Protein AF-0000000072549942 (afdb_homodimer)

Structure (mmCIF, N/CA/C/O backbone):
data_AF-0000000072549942-model_v1
#
loop_
_entity.id
_entity.type
_entity.pdbx_description
1 polymer 'DNA-binding protein'
#
loop_
_atom_site.group_PDB
_atom_site.id
_atom_site.type_symbol
_atom_site.label_atom_id
_atom_site.label_alt_id
_atom_site.label_comp_id
_atom_site.label_asym_id
_atom_site.label_entity_id
_atom_site.label_seq_id
_atom_site.pdbx_PDB_ins_code
_atom_site.Cartn_x
_atom_site.Cartn_y
_atom_site.Cartn_z
_atom_site.occupancy
_atom_site.B_iso_or_equiv
_atom_site.auth_seq_id
_atom_site.auth_comp_id
_atom_site.auth_asym_id
_atom_site.auth_atom_id
_atom_site.pdbx_PDB_model_num
ATOM 1 N N . MET A 1 1 ? 21.328 21.391 1.65 1 87.5 1 MET A N 1
ATOM 2 C CA . MET A 1 1 ? 20.562 20.625 2.639 1 87.5 1 MET A CA 1
ATOM 3 C C . MET A 1 1 ? 19.141 20.406 2.162 1 87.5 1 MET A C 1
ATOM 5 O O . MET A 1 1 ? 18.531 21.281 1.547 1 87.5 1 MET A O 1
ATOM 9 N N . ASN A 1 2 ? 18.609 19.188 2.338 1 95.12 2 ASN A N 1
ATOM 10 C CA . ASN A 1 2 ? 17.25 18.906 1.895 1 95.12 2 ASN A CA 1
ATOM 11 C C . ASN A 1 2 ? 16.234 19.219 2.98 1 95.12 2 ASN A C 1
ATOM 13 O O . ASN A 1 2 ? 16.531 19.125 4.172 1 95.12 2 ASN A O 1
ATOM 17 N N . TYR A 1 3 ? 15.109 19.734 2.566 1 97.81 3 TYR A N 1
ATOM 18 C CA . TYR A 1 3 ? 13.938 19.984 3.404 1 97.81 3 TYR A CA 1
ATOM 19 C C . TYR A 1 3 ? 12.719 19.25 2.879 1 97.81 3 TYR A C 1
ATOM 21 O O . TYR A 1 3 ? 12.727 18.734 1.76 1 97.81 3 TYR A O 1
ATOM 29 N N . ILE A 1 4 ? 11.742 19.141 3.699 1 98.56 4 ILE A N 1
ATOM 30 C CA . ILE A 1 4 ? 10.438 18.609 3.322 1 98.56 4 ILE A CA 1
ATOM 31 C C . ILE A 1 4 ? 9.391 19.719 3.367 1 98.56 4 ILE A C 1
ATOM 33 O O . ILE A 1 4 ? 9.078 20.234 4.441 1 98.56 4 ILE A O 1
ATOM 37 N N . ALA A 1 5 ? 8.938 20.094 2.234 1 98.69 5 ALA A N 1
ATOM 38 C CA . ALA A 1 5 ? 7.863 21.078 2.156 1 98.69 5 ALA A CA 1
ATOM 39 C C . ALA A 1 5 ? 6.496 20.406 2.156 1 98.69 5 ALA A C 1
ATOM 41 O O . ALA A 1 5 ? 6.305 19.375 1.509 1 98.69 5 ALA A O 1
ATOM 42 N N . ILE A 1 6 ? 5.582 20.953 2.906 1 98.75 6 ILE A N 1
ATOM 43 C CA . ILE A 1 6 ? 4.199 20.484 2.943 1 98.75 6 ILE A CA 1
ATOM 44 C C . ILE A 1 6 ? 3.271 21.609 2.475 1 98.75 6 ILE A C 1
ATOM 46 O O . ILE A 1 6 ? 3.338 22.734 2.98 1 98.75 6 ILE A O 1
ATOM 50 N N . ILE A 1 7 ? 2.475 21.312 1.514 1 98.38 7 ILE A N 1
ATOM 51 C CA . ILE A 1 7 ? 1.389 22.203 1.12 1 98.38 7 ILE A CA 1
ATOM 52 C C . ILE A 1 7 ? 0.046 21.516 1.356 1 98.38 7 ILE A C 1
ATOM 54 O O . ILE A 1 7 ? -0.161 20.375 0.924 1 98.38 7 ILE A O 1
ATOM 58 N N . GLY A 1 8 ? -0.799 22.172 2.123 1 97.81 8 GLY A N 1
ATOM 59 C CA . GLY A 1 8 ? -2.156 21.703 2.344 1 97.81 8 GLY A CA 1
ATOM 60 C C . GLY A 1 8 ? -3.209 22.594 1.727 1 97.81 8 GLY A C 1
ATOM 61 O O . GLY A 1 8 ? -3.018 23.812 1.631 1 97.81 8 GLY A O 1
ATOM 62 N N . ASP A 1 9 ? -4.254 21.953 1.326 1 94.94 9 ASP A N 1
ATOM 63 C CA . ASP A 1 9 ? -5.355 22.672 0.691 1 94.94 9 ASP A CA 1
ATOM 64 C C . ASP A 1 9 ? -6.703 22.062 1.078 1 94.94 9 ASP A C 1
ATOM 66 O O . ASP A 1 9 ? -6.93 20.875 0.885 1 94.94 9 ASP A O 1
ATOM 70 N N . ILE A 1 10 ? -7.637 22.906 1.606 1 93.56 10 ILE A N 1
ATOM 71 C CA . ILE A 1 10 ? -8.984 22.469 1.944 1 93.56 10 ILE A CA 1
ATOM 72 C C . ILE A 1 10 ? -9.812 22.297 0.67 1 93.56 10 ILE A C 1
ATOM 74 O O . ILE A 1 10 ? -9.891 23.219 -0.148 1 93.56 10 ILE A O 1
ATOM 78 N N . VAL A 1 11 ? -10.375 21.109 0.524 1 89.19 11 VAL A N 1
ATOM 79 C CA . VAL A 1 11 ? -11.156 20.781 -0.669 1 89.19 11 VAL A CA 1
ATOM 80 C C . VAL A 1 11 ? -12.508 21.484 -0.609 1 89.19 11 VAL A C 1
ATOM 82 O O . VAL A 1 11 ? -13.164 21.5 0.436 1 89.19 11 VAL A O 1
ATOM 85 N N . ASN A 1 12 ? -12.992 22.031 -1.709 1 75.62 12 ASN A N 1
ATOM 86 C CA . ASN A 1 12 ? -14.297 22.656 -1.907 1 75.62 12 ASN A CA 1
ATOM 87 C C . ASN A 1 12 ? -14.602 23.672 -0.802 1 75.62 12 ASN A C 1
ATOM 89 O O . ASN A 1 12 ? -15.727 23.719 -0.294 1 75.62 12 ASN A O 1
ATOM 93 N N . SER A 1 13 ? -13.695 24.359 -0.311 1 66.56 13 SER A N 1
ATOM 94 C CA . SER A 1 13 ? -13.836 25.312 0.785 1 66.56 13 SER A CA 1
ATOM 95 C C . SER A 1 13 ? -14.883 26.375 0.46 1 66.56 13 SER A C 1
ATOM 97 O O . SER A 1 13 ? -15.523 26.922 1.362 1 66.56 13 SER A O 1
ATOM 99 N N . LYS A 1 14 ? -15.055 26.656 -0.716 1 63.75 14 LYS A N 1
ATOM 100 C CA . LYS A 1 14 ? -15.977 27.719 -1.114 1 63.75 14 LYS A CA 1
ATOM 101 C C . LYS A 1 14 ? -17.422 27.312 -0.845 1 63.75 14 LYS A C 1
ATOM 103 O O . LYS A 1 14 ? -18.297 28.172 -0.707 1 63.75 14 LYS A O 1
ATOM 108 N N . GLN A 1 15 ? -17.594 26.141 -0.756 1 63.59 15 GLN A N 1
ATOM 109 C CA . GLN A 1 15 ? -18.969 25.656 -0.605 1 63.59 15 GLN A CA 1
ATOM 110 C C . GLN A 1 15 ? -19.328 25.484 0.866 1 63.59 15 GLN A C 1
ATOM 112 O O . GLN A 1 15 ? -20.484 25.203 1.195 1 63.59 15 GLN A O 1
ATOM 117 N N . THR A 1 16 ? -18.391 25.891 1.586 1 62.94 16 THR A N 1
ATOM 118 C CA . THR A 1 16 ? -18.656 25.672 3.002 1 62.94 16 THR A CA 1
ATOM 119 C C . THR A 1 16 ? -19.297 26.906 3.631 1 62.94 16 THR A C 1
ATOM 121 O O . THR A 1 16 ? -18.812 28.016 3.443 1 62.94 16 THR A O 1
ATOM 124 N N . SER A 1 17 ? -20.547 26.844 4.078 1 61.62 17 SER A N 1
ATOM 125 C CA . SER A 1 17 ? -21.344 27.906 4.68 1 61.62 17 SER A CA 1
ATOM 126 C C . SER A 1 17 ? -20.609 28.547 5.855 1 61.62 17 SER A C 1
ATOM 128 O O . SER A 1 17 ? -20.844 29.719 6.18 1 61.62 17 SER A O 1
ATOM 130 N N . ASN A 1 18 ? -19.656 27.906 6.355 1 74.25 18 ASN A N 1
ATOM 131 C CA . ASN A 1 18 ? -18.984 28.375 7.566 1 74.25 18 ASN A CA 1
ATOM 132 C C . ASN A 1 18 ? -17.5 28.578 7.336 1 74.25 18 ASN A C 1
ATOM 134 O O . ASN A 1 18 ? -16.688 28.25 8.203 1 74.25 18 ASN A O 1
ATOM 138 N N . ARG A 1 19 ? -17.203 29.234 6.227 1 75.62 19 ARG A N 1
ATOM 139 C CA . ARG A 1 19 ? -15.828 29.406 5.793 1 75.62 19 ARG A CA 1
ATOM 140 C C . ARG A 1 19 ? -15 30.109 6.867 1 75.62 19 ARG A C 1
ATOM 142 O O . ARG A 1 19 ? -13.883 29.688 7.176 1 75.62 19 ARG A O 1
ATOM 149 N N . SER A 1 20 ? -15.578 31.172 7.371 1 79.69 20 SER A N 1
ATOM 150 C CA . SER A 1 20 ? -14.852 31.938 8.383 1 79.69 20 SER A CA 1
ATOM 151 C C . SER A 1 20 ? -14.547 31.078 9.609 1 79.69 20 SER A C 1
ATOM 153 O O . SER A 1 20 ? -13.445 31.141 10.156 1 79.69 20 SER A O 1
ATOM 155 N N . SER A 1 21 ? -15.492 30.281 9.914 1 86.06 21 SER A N 1
ATOM 156 C CA . SER A 1 21 ? -15.312 29.422 11.078 1 86.06 21 SER A CA 1
ATOM 157 C C . SER A 1 21 ? -14.25 28.359 10.812 1 86.06 21 SER A C 1
ATOM 159 O O . SER A 1 21 ? -13.438 28.062 11.688 1 86.06 21 SER A O 1
ATOM 161 N N . ILE A 1 22 ? -14.188 27.859 9.641 1 88.25 22 ILE A N 1
ATOM 162 C CA . ILE A 1 22 ? -13.234 26.812 9.266 1 88.25 22 ILE A CA 1
ATOM 163 C C . ILE A 1 22 ? -11.82 27.406 9.234 1 88.25 22 ILE A C 1
ATOM 165 O O . ILE A 1 22 ? -10.875 26.766 9.695 1 88.25 22 ILE A O 1
ATOM 169 N N . GLN A 1 23 ? -11.695 28.578 8.734 1 88.69 23 GLN A N 1
ATOM 170 C CA . GLN A 1 23 ? -10.398 29.234 8.648 1 88.69 23 GLN A CA 1
ATOM 171 C C . GLN A 1 23 ? -9.828 29.5 10.031 1 88.69 23 GLN A C 1
ATOM 173 O O . GLN A 1 23 ? -8.633 29.312 10.266 1 88.69 23 GLN A O 1
ATOM 178 N N . GLU A 1 24 ? -10.656 29.984 10.875 1 91.19 24 GLU A N 1
ATOM 179 C CA . GLU A 1 24 ? -10.219 30.25 12.242 1 91.19 24 GLU A CA 1
ATOM 180 C C . GLU A 1 24 ? -9.789 28.969 12.945 1 91.19 24 GLU A C 1
ATOM 182 O O . GLU A 1 24 ? -8.789 28.953 13.664 1 91.19 24 GLU A O 1
ATOM 187 N N . ARG A 1 25 ? -10.578 27.953 12.742 1 92.12 25 ARG A N 1
ATOM 188 C CA . ARG A 1 25 ? -10.242 26.672 13.336 1 92.12 25 ARG A CA 1
ATOM 189 C C . ARG A 1 25 ? -8.938 26.125 12.758 1 92.12 25 ARG A C 1
ATOM 191 O O . ARG A 1 25 ? -8.133 25.531 13.484 1 92.12 25 ARG A O 1
ATOM 198 N N . LEU A 1 26 ? -8.789 26.297 11.453 1 94.5 26 LEU A N 1
ATOM 199 C CA . LEU A 1 26 ? -7.543 25.891 10.82 1 94.5 26 LEU A CA 1
ATOM 200 C C . LEU A 1 26 ? -6.352 26.625 11.438 1 94.5 26 LEU A C 1
ATOM 202 O O . LEU A 1 26 ? -5.348 26 11.781 1 94.5 26 LEU A O 1
ATOM 206 N N . LYS A 1 27 ? -6.484 27.906 11.609 1 94.94 27 LYS A N 1
ATOM 207 C CA . LYS A 1 27 ? -5.426 28.719 12.211 1 94.94 27 LYS A CA 1
ATOM 208 C C . LYS A 1 27 ? -5.074 28.203 13.609 1 94.94 27 LYS A C 1
ATOM 210 O O . LYS A 1 27 ? -3.896 28.078 13.953 1 94.94 27 LYS A O 1
ATOM 215 N N . GLN A 1 28 ? -6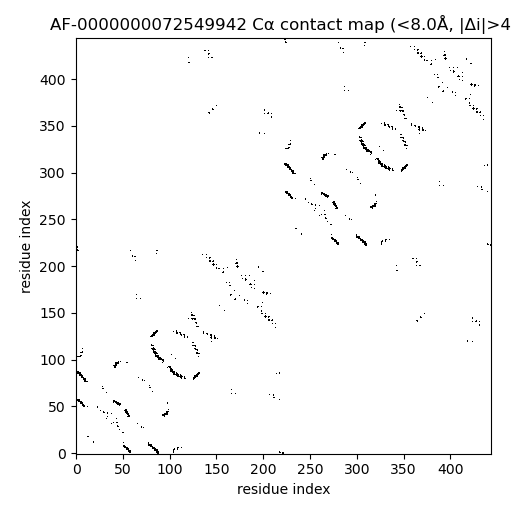.055 27.906 14.352 1 96.5 28 GLN A N 1
ATOM 216 C CA . GLN A 1 28 ? -5.848 27.406 15.711 1 96.5 28 GLN A CA 1
ATOM 217 C C . GLN A 1 28 ? -5.133 26.062 15.703 1 96.5 28 GLN A C 1
ATOM 219 O O . GLN A 1 28 ? -4.207 25.844 16.484 1 96.5 28 GLN A O 1
ATOM 224 N N . GLN A 1 29 ? -5.621 25.188 14.836 1 96.62 29 GLN A N 1
ATOM 225 C CA . GLN A 1 29 ? -5.016 23.859 14.742 1 96.62 29 GLN A CA 1
ATOM 226 C C . GLN A 1 29 ? -3.559 23.953 14.305 1 96.62 29 GLN A C 1
ATOM 228 O O . GLN A 1 29 ? -2.691 23.281 14.867 1 96.62 29 GLN A O 1
ATOM 233 N N . LEU A 1 30 ? -3.238 24.797 13.32 1 97.75 30 LEU A N 1
ATOM 234 C CA . LEU A 1 30 ? -1.876 24.953 12.82 1 97.75 30 LEU A CA 1
ATOM 235 C C . LEU A 1 30 ? -0.976 25.562 13.891 1 97.75 30 LEU A C 1
ATOM 237 O O . LEU A 1 30 ? 0.185 25.172 14.031 1 97.75 30 LEU A O 1
ATOM 241 N N . ASN A 1 31 ? -1.516 26.531 14.664 1 97.56 31 ASN A N 1
ATOM 242 C CA . ASN A 1 31 ? -0.746 27.125 15.75 1 97.56 31 ASN A CA 1
ATOM 243 C C . ASN A 1 31 ? -0.354 26.078 16.797 1 97.56 31 ASN A C 1
ATOM 245 O O . ASN A 1 31 ? 0.773 26.078 17.297 1 97.56 31 ASN A O 1
ATOM 249 N N . ARG A 1 32 ? -1.273 25.25 17.125 1 97.81 32 ARG A N 1
ATOM 250 C CA . ARG A 1 32 ? -0.993 24.172 18.078 1 97.81 32 ARG A CA 1
ATOM 251 C C . ARG A 1 32 ? 0.111 23.266 17.562 1 97.81 32 ARG A C 1
ATOM 253 O O . ARG A 1 32 ? 1.026 22.906 18.312 1 97.81 32 ARG A O 1
ATOM 260 N N . ILE A 1 33 ? 0.04 22.875 16.328 1 98.06 33 ILE A N 1
ATOM 261 C CA . ILE A 1 33 ? 1.024 22 15.703 1 98.06 33 ILE A CA 1
ATOM 262 C C . ILE A 1 33 ? 2.381 22.703 15.656 1 98.06 33 ILE A C 1
ATOM 264 O O . ILE A 1 33 ? 3.408 22.094 15.977 1 98.06 33 ILE A O 1
ATOM 268 N N . ASN A 1 34 ? 2.352 23.969 15.25 1 98.19 34 ASN A N 1
ATOM 269 C CA . ASN A 1 34 ? 3.582 24.75 15.188 1 98.19 34 ASN A CA 1
ATOM 270 C C . ASN A 1 34 ? 4.289 24.781 16.547 1 98.19 34 ASN A C 1
ATOM 272 O O . ASN A 1 34 ? 5.52 24.719 16.609 1 98.19 34 ASN A O 1
ATOM 276 N N . HIS A 1 35 ? 3.484 24.875 17.562 1 97.88 35 HIS A N 1
ATOM 277 C CA . HIS A 1 35 ? 4.051 24.891 18.906 1 97.88 35 HIS A CA 1
ATOM 278 C C . HIS A 1 35 ? 4.59 23.531 19.297 1 97.88 35 HIS A C 1
ATOM 280 O O . HIS A 1 35 ? 5.715 23.422 19.797 1 97.88 35 HIS A O 1
ATOM 286 N N . SER A 1 36 ? 3.865 22.469 19.078 1 97.69 36 SER A N 1
ATOM 287 C CA . SER A 1 36 ? 4.195 21.125 19.516 1 97.69 36 SER A CA 1
ATOM 288 C C . SER A 1 36 ? 5.422 20.594 18.781 1 97.69 36 SER A C 1
ATOM 290 O O . SER A 1 36 ? 6.176 19.781 19.328 1 97.69 36 SER A O 1
ATOM 292 N N . PHE A 1 37 ? 5.652 21.062 17.516 1 97.88 37 PHE A N 1
ATOM 293 C CA . PHE A 1 37 ? 6.727 20.531 16.688 1 97.88 37 PHE A CA 1
ATOM 294 C C . PHE A 1 37 ? 7.688 21.641 16.266 1 97.88 37 PHE A C 1
ATOM 296 O O . PHE A 1 37 ? 8.25 21.594 15.172 1 97.88 37 PHE A O 1
ATOM 303 N N . ALA A 1 38 ? 7.844 22.641 17.047 1 97.38 38 ALA A N 1
ATOM 304 C CA . ALA A 1 38 ? 8.617 23.828 16.734 1 97.38 38 ALA A CA 1
ATOM 305 C C . ALA A 1 38 ? 10.031 23.469 16.281 1 97.38 38 ALA A C 1
ATOM 307 O O . ALA A 1 38 ? 10.562 24.062 15.352 1 97.38 38 ALA A O 1
ATOM 308 N N . GLN A 1 39 ? 10.648 22.469 16.859 1 97.12 39 GLN A N 1
ATOM 309 C CA . GLN A 1 39 ? 12.039 22.125 16.578 1 97.12 39 GLN A CA 1
ATOM 310 C C . GLN A 1 39 ? 12.156 21.391 15.25 1 97.12 39 GLN A C 1
ATOM 312 O O . GLN A 1 39 ? 13.25 21.312 14.672 1 97.12 39 GLN A O 1
ATOM 317 N N . ASP A 1 40 ? 11.047 20.875 14.773 1 97.56 40 ASP A N 1
ATOM 318 C CA . ASP A 1 40 ? 11.055 20.062 13.555 1 97.56 40 ASP A CA 1
ATOM 319 C C . ASP A 1 40 ? 10.836 20.938 12.32 1 97.56 40 ASP A C 1
ATOM 321 O O . ASP A 1 40 ? 11.07 20.484 11.195 1 97.56 40 ASP A O 1
ATOM 325 N N . PHE A 1 41 ? 10.414 22.172 12.492 1 97.94 41 PHE A N 1
ATOM 326 C CA . PHE A 1 41 ? 10.125 23.078 11.383 1 97.94 41 PHE A CA 1
ATOM 327 C C . PHE A 1 41 ? 11.297 24.016 11.125 1 97.94 41 PHE A C 1
ATOM 329 O O . PHE A 1 41 ? 11.906 24.516 12.07 1 97.94 41 PHE A O 1
ATOM 336 N N . ALA A 1 42 ? 11.703 24.125 9.859 1 97.81 42 ALA A N 1
ATOM 337 C CA . ALA A 1 42 ? 12.547 25.25 9.453 1 97.81 42 ALA A CA 1
ATOM 338 C C . ALA A 1 42 ? 11.734 26.531 9.344 1 97.81 42 ALA A C 1
ATOM 340 O O . ALA A 1 42 ? 12.234 27.625 9.648 1 97.81 42 ALA A O 1
ATOM 341 N N . SER A 1 43 ? 10.539 26.391 8.914 1 97.88 43 SER A N 1
ATOM 342 C CA . SER A 1 43 ? 9.508 27.422 8.867 1 97.88 43 SER A CA 1
ATOM 343 C C . SER A 1 43 ? 8.125 26.828 9.156 1 97.88 43 SER A C 1
ATOM 345 O O . SER A 1 43 ? 7.707 25.875 8.5 1 97.88 43 SER A O 1
ATOM 347 N N . PRO A 1 44 ? 7.391 27.359 10.133 1 97.69 44 PRO A N 1
ATOM 348 C CA . PRO A 1 44 ? 6.164 26.719 10.609 1 97.69 44 PRO A CA 1
ATOM 349 C C . PRO A 1 44 ? 5.023 26.812 9.594 1 97.69 44 PRO A C 1
ATOM 351 O O . PRO A 1 44 ? 5.121 27.547 8.609 1 97.69 44 PRO A O 1
ATOM 354 N N . PHE A 1 45 ? 3.943 26.031 9.844 1 98.31 45 PHE A N 1
ATOM 355 C CA . PHE A 1 45 ? 2.744 26.109 9.023 1 98.31 45 PHE A CA 1
ATOM 356 C C . PHE A 1 45 ? 2.229 27.547 8.969 1 98.31 45 PHE A C 1
ATOM 358 O O . PHE A 1 45 ? 2.08 28.203 10 1 98.31 45 PHE A O 1
ATOM 365 N N . THR A 1 46 ? 1.984 28.016 7.82 1 97.12 46 THR A N 1
ATOM 366 C CA . THR A 1 46 ? 1.484 29.359 7.539 1 97.12 46 THR A CA 1
ATOM 367 C C . THR A 1 46 ? 0.361 29.312 6.508 1 97.12 46 THR A C 1
ATOM 369 O O . THR A 1 46 ? 0.491 28.656 5.469 1 97.12 46 THR A O 1
ATOM 372 N N . ILE A 1 47 ? -0.752 29.953 6.801 1 95.31 47 ILE A N 1
ATOM 373 C CA . ILE A 1 47 ? -1.837 30.078 5.832 1 95.31 47 ILE A CA 1
ATOM 374 C C . ILE A 1 47 ? -1.437 31.047 4.723 1 95.31 47 ILE A C 1
ATOM 376 O O . ILE A 1 47 ? -0.98 32.156 5 1 95.31 47 ILE A O 1
ATOM 380 N N . THR A 1 48 ? -1.456 30.594 3.514 1 92.06 48 THR A N 1
ATOM 381 C CA . THR A 1 48 ? -1.025 31.406 2.383 1 92.06 48 THR A CA 1
ATOM 382 C C . THR A 1 48 ? -2.229 32 1.661 1 92.06 48 THR A C 1
ATOM 384 O O . THR A 1 48 ? -2.199 33.156 1.262 1 92.06 48 THR A O 1
ATOM 387 N N . LYS A 1 49 ? -3.207 31.156 1.313 1 83.94 49 LYS A N 1
ATOM 388 C CA . LYS A 1 49 ? -4.488 31.516 0.715 1 83.94 49 LYS A CA 1
ATOM 389 C C . LYS A 1 49 ? -5.652 30.922 1.512 1 83.94 49 LYS A C 1
ATOM 391 O O . LYS A 1 49 ? -5.516 29.875 2.131 1 83.94 49 LYS A O 1
ATOM 396 N N . GLY A 1 50 ? -6.457 31.656 2.039 1 81.12 50 GLY A N 1
ATOM 397 C CA . GLY A 1 50 ? -7.574 31.344 2.912 1 81.12 50 GLY A CA 1
ATOM 398 C C . GLY A 1 50 ? -7.781 29.844 3.09 1 81.12 50 GLY A C 1
ATOM 399 O O . GLY A 1 50 ? -8.016 29.375 4.207 1 81.12 50 GLY A O 1
ATOM 400 N N . ASP A 1 51 ? -7.59 29.031 2.051 1 87.5 51 ASP A N 1
ATOM 401 C CA . ASP A 1 51 ? -7.805 27.594 2.17 1 87.5 51 ASP A CA 1
ATOM 402 C C . ASP A 1 51 ? -6.5 26.828 1.975 1 87.5 51 ASP A C 1
ATOM 404 O O . ASP A 1 51 ? -6.48 25.594 2.059 1 87.5 51 ASP A O 1
ATOM 408 N N . GLU A 1 52 ? -5.461 27.469 1.691 1 94.94 52 GLU A N 1
ATOM 409 C CA . GLU A 1 52 ? -4.156 26.844 1.456 1 94.94 52 GLU A CA 1
ATOM 410 C C . GLU A 1 52 ? -3.158 27.234 2.541 1 94.94 52 GLU A C 1
ATOM 412 O O . GLU A 1 52 ? -3.16 28.375 3.016 1 94.94 52 GLU A O 1
ATOM 417 N N . PHE A 1 53 ? -2.344 26.359 2.961 1 97.31 53 PHE A N 1
ATOM 418 C CA . PHE A 1 53 ? -1.31 26.594 3.965 1 97.31 53 PHE A CA 1
ATOM 419 C C . PHE A 1 53 ? -0.071 25.75 3.662 1 97.31 53 PHE A C 1
ATOM 421 O O . PHE A 1 53 ? -0.122 24.828 2.844 1 97.31 53 PHE A O 1
ATOM 428 N N . GLN A 1 54 ? 1.032 26.094 4.211 1 98.38 54 GLN A N 1
ATOM 429 C CA . GLN A 1 54 ? 2.268 25.375 3.912 1 98.38 54 GLN A CA 1
ATOM 430 C C . GLN A 1 54 ? 3.248 25.469 5.078 1 98.38 54 GLN A C 1
ATOM 432 O O . GLN A 1 54 ? 3.096 26.312 5.965 1 98.38 54 GLN A O 1
ATOM 437 N N . ALA A 1 55 ? 4.211 24.625 5.137 1 98.5 55 ALA A N 1
ATOM 438 C CA . ALA A 1 55 ? 5.309 24.594 6.098 1 98.5 55 ALA A CA 1
ATOM 439 C C . ALA A 1 55 ? 6.578 24.031 5.465 1 98.5 55 ALA A C 1
ATOM 441 O O . ALA A 1 55 ? 6.52 23.375 4.422 1 98.5 55 ALA A O 1
ATOM 442 N N . LEU A 1 56 ? 7.672 24.391 5.984 1 98.5 56 LEU A N 1
ATOM 443 C CA . LEU A 1 56 ? 8.969 23.812 5.648 1 98.5 56 LEU A CA 1
ATOM 444 C C . LEU A 1 56 ? 9.547 23.047 6.836 1 98.5 56 LEU A C 1
ATOM 446 O O . LEU A 1 56 ? 9.828 23.641 7.883 1 98.5 56 LEU A O 1
ATOM 450 N N . CYS A 1 57 ? 9.727 21.781 6.629 1 98.31 57 CYS A N 1
ATOM 451 C CA . CYS A 1 57 ? 10.195 20.922 7.711 1 98.31 57 CYS A CA 1
ATOM 452 C C . CYS A 1 57 ? 11.641 20.5 7.488 1 98.31 57 CYS A C 1
ATOM 454 O O . CYS A 1 57 ? 12.062 20.297 6.352 1 98.31 57 CYS A O 1
ATOM 456 N N . LYS A 1 58 ? 12.336 20.391 8.602 1 97.38 58 LYS A N 1
ATOM 457 C CA . LYS A 1 58 ? 13.539 19.578 8.586 1 97.38 58 LYS A CA 1
ATOM 458 C C . LYS A 1 58 ? 13.195 18.094 8.469 1 97.38 58 LYS A C 1
ATOM 460 O O . LYS A 1 58 ? 12.102 17.672 8.844 1 97.38 58 LYS A O 1
ATOM 465 N N . PRO A 1 59 ? 14.102 17.359 7.809 1 96.88 59 PRO A N 1
ATOM 466 C CA . PRO A 1 59 ? 13.812 15.93 7.797 1 96.88 59 PRO A CA 1
ATOM 467 C C . PRO A 1 59 ? 13.562 15.367 9.195 1 96.88 59 PRO A C 1
ATOM 469 O O . PRO A 1 59 ? 14.438 15.453 10.062 1 96.88 59 PRO A O 1
ATOM 472 N N . ASN A 1 60 ? 12.477 14.859 9.445 1 97.5 60 ASN A N 1
ATOM 473 C CA . ASN A 1 60 ? 12.062 14.258 10.711 1 97.5 60 ASN A CA 1
ATOM 474 C C . ASN A 1 60 ? 10.984 13.195 10.5 1 97.5 60 ASN A C 1
ATOM 476 O O . ASN A 1 60 ? 10.391 13.117 9.43 1 97.5 60 ASN A O 1
ATOM 480 N N . PRO A 1 61 ? 10.695 12.312 11.422 1 97.62 61 PRO A N 1
ATOM 481 C CA . PRO A 1 61 ? 9.789 11.188 11.203 1 97.62 61 PRO A CA 1
ATOM 482 C C . PRO A 1 61 ? 8.328 11.547 11.484 1 97.62 61 PRO A C 1
ATOM 484 O O . PRO A 1 61 ? 7.461 10.664 11.469 1 97.62 61 PRO A O 1
ATOM 487 N N . TYR A 1 62 ? 7.945 12.82 11.695 1 98.19 62 TYR A N 1
ATOM 488 C CA . TYR A 1 62 ? 6.637 13.141 12.25 1 98.19 62 TYR A CA 1
ATOM 489 C C . TYR A 1 62 ? 5.711 13.695 11.172 1 98.19 62 TYR A C 1
ATOM 491 O O . TYR A 1 62 ? 4.574 14.086 11.461 1 98.19 62 TYR A O 1
ATOM 499 N N . ILE A 1 63 ? 6.137 13.719 9.914 1 98.38 63 ILE A N 1
ATOM 500 C CA . ILE A 1 63 ? 5.426 14.406 8.844 1 98.38 63 ILE A CA 1
ATOM 501 C C . ILE A 1 63 ? 4.016 13.836 8.719 1 98.38 63 ILE A C 1
ATOM 503 O O . ILE A 1 63 ? 3.031 14.586 8.758 1 98.38 63 ILE A O 1
ATOM 507 N N . PHE A 1 64 ? 3.91 12.523 8.625 1 98.81 64 PHE A N 1
ATOM 508 C CA . PHE A 1 64 ? 2.605 11.914 8.406 1 98.81 64 PHE A CA 1
ATOM 509 C C . PHE A 1 64 ? 1.77 11.938 9.68 1 98.81 64 PHE A C 1
ATOM 511 O O . PHE A 1 64 ? 0.543 12.047 9.617 1 98.81 64 PHE A O 1
ATOM 518 N N . PHE A 1 65 ? 2.402 11.883 10.836 1 98.81 65 PHE A N 1
ATOM 519 C CA . PHE A 1 65 ? 1.704 12.062 12.102 1 98.81 65 PHE A CA 1
ATOM 520 C C . PHE A 1 65 ? 1.033 13.43 12.164 1 98.81 65 PHE A C 1
ATOM 522 O O . PHE A 1 65 ? -0.141 13.539 12.523 1 98.81 65 PHE A O 1
ATOM 529 N N . ILE A 1 66 ? 1.762 14.461 11.773 1 98.56 66 ILE A N 1
ATOM 530 C CA . ILE A 1 66 ? 1.283 15.844 11.766 1 98.56 66 ILE A CA 1
ATOM 531 C C . ILE A 1 66 ? 0.111 15.977 10.797 1 98.56 66 ILE A C 1
ATOM 533 O O . ILE A 1 66 ? -0.919 16.562 11.133 1 98.56 66 ILE A O 1
ATOM 537 N N . ILE A 1 67 ? 0.234 15.43 9.633 1 98.62 67 ILE A N 1
ATOM 538 C CA . ILE A 1 67 ? -0.801 15.492 8.602 1 98.62 67 ILE A CA 1
ATOM 539 C C . ILE A 1 67 ? -2.076 14.828 9.117 1 98.62 67 ILE A C 1
ATOM 541 O O . ILE A 1 67 ? -3.172 15.375 8.969 1 98.62 67 ILE A O 1
ATOM 545 N N . ASP A 1 68 ? -1.921 13.664 9.75 1 98.62 68 ASP A N 1
ATOM 546 C CA . ASP A 1 68 ? -3.078 12.953 10.281 1 98.62 68 ASP A CA 1
ATOM 547 C C . ASP A 1 68 ? -3.752 13.75 11.398 1 98.62 68 ASP A C 1
ATOM 549 O O . ASP A 1 68 ? -4.977 13.734 11.523 1 98.62 68 ASP A O 1
ATOM 553 N N . GLN A 1 69 ? -2.943 14.453 12.227 1 98.19 69 GLN A N 1
ATOM 554 C CA . GLN A 1 69 ? -3.514 15.32 13.258 1 98.19 69 GLN A CA 1
ATOM 555 C C . GLN A 1 69 ? -4.387 16.406 12.648 1 98.19 69 GLN A C 1
ATOM 557 O O . GLN A 1 69 ? -5.488 16.672 13.125 1 98.19 69 GL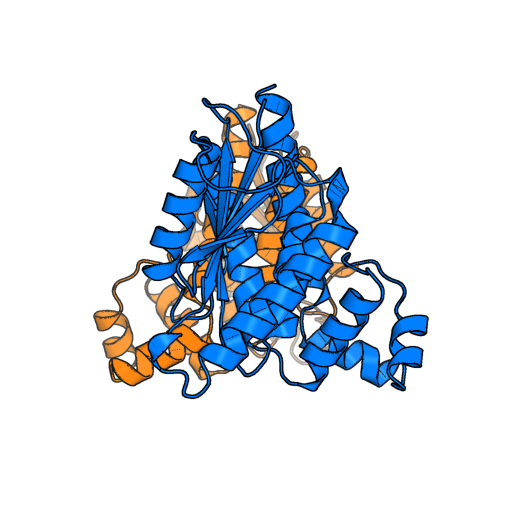N A O 1
ATOM 562 N N . ILE A 1 70 ? -3.896 17 11.602 1 97.81 70 ILE A N 1
ATOM 563 C CA . ILE A 1 70 ? -4.637 18.062 10.945 1 97.81 70 ILE A CA 1
ATOM 564 C C . ILE A 1 70 ? -5.922 17.5 10.336 1 97.81 70 ILE A C 1
ATOM 566 O O . ILE A 1 70 ? -7 18.062 10.531 1 97.81 70 ILE A O 1
ATOM 570 N N . GLN A 1 71 ? -5.836 16.391 9.625 1 97.5 71 GLN A N 1
ATOM 571 C CA . GLN A 1 71 ? -7 15.805 8.969 1 97.5 71 GLN A CA 1
ATOM 572 C C . GLN A 1 71 ? -8.055 15.391 9.992 1 97.5 71 GLN A C 1
ATOM 574 O O . GLN A 1 71 ? -9.25 15.594 9.773 1 97.5 71 GLN A O 1
ATOM 579 N N . LEU A 1 72 ? -7.605 14.82 11.117 1 97.12 72 LEU A N 1
ATOM 580 C CA . LEU A 1 72 ? -8.531 14.367 12.156 1 97.12 72 LEU A CA 1
ATOM 581 C C . LEU A 1 72 ? -9.273 15.547 12.773 1 97.12 72 LEU A C 1
ATOM 583 O O . LEU A 1 72 ? -10.438 15.422 13.156 1 97.12 72 LEU A O 1
ATOM 587 N N . ALA A 1 73 ? -8.602 16.688 12.891 1 95.31 73 ALA A N 1
ATOM 588 C CA . ALA A 1 73 ? -9.203 17.891 13.477 1 95.31 73 ALA A CA 1
ATOM 589 C C . ALA A 1 73 ? -10.391 18.359 12.648 1 95.31 73 ALA A C 1
ATOM 591 O O . ALA A 1 73 ? -11.289 19.031 13.156 1 95.31 73 ALA A O 1
ATOM 592 N N . PHE A 1 74 ? -10.438 18.031 11.398 1 94.38 74 PHE A N 1
ATOM 593 C CA . PHE A 1 74 ? -11.484 18.516 10.516 1 94.38 74 PHE A CA 1
ATOM 594 C C . PHE A 1 74 ? -12.352 17.375 10.016 1 94.38 74 PHE A C 1
ATOM 596 O O . PHE A 1 74 ? -13.07 17.516 9.023 1 94.38 74 PHE A O 1
ATOM 603 N N . ARG A 1 75 ? -12.234 16.266 10.711 1 91.25 75 ARG A N 1
ATOM 604 C CA . ARG A 1 75 ? -12.977 15.07 10.297 1 91.25 75 ARG A CA 1
ATOM 605 C C . ARG A 1 75 ? -14.477 15.367 10.195 1 91.25 75 ARG A C 1
ATOM 607 O O . ARG A 1 75 ? -15.016 16.125 11.008 1 91.25 75 ARG A O 1
ATOM 614 N N . ASP A 1 76 ? -15.164 14.938 9.195 1 88.56 76 ASP A N 1
ATOM 615 C CA . ASP A 1 76 ? -16.609 15.039 8.953 1 88.56 76 ASP A CA 1
ATOM 616 C C . ASP A 1 76 ? -17 16.484 8.617 1 88.56 76 ASP A C 1
ATOM 618 O O . ASP A 1 76 ? -18.188 16.828 8.648 1 88.56 76 ASP A O 1
ATOM 622 N N . GLU A 1 77 ? -16.094 17.375 8.43 1 90.06 77 GLU A N 1
ATOM 623 C CA . GLU A 1 77 ? -16.375 18.766 8.086 1 90.06 77 GLU A CA 1
ATOM 624 C C . GLU A 1 77 ? -15.859 19.109 6.695 1 90.06 77 GLU A C 1
ATOM 626 O O . GLU A 1 77 ? -16.641 19.438 5.797 1 90.06 77 GLU A O 1
ATOM 631 N N . VAL A 1 78 ? -14.531 19.031 6.57 1 92.88 78 VAL A N 1
ATOM 632 C CA . VAL A 1 78 ? -13.914 19.312 5.277 1 92.88 78 VAL A CA 1
ATOM 633 C C . VAL A 1 78 ? -12.797 18.297 5.012 1 92.88 78 VAL A C 1
ATOM 635 O O . VAL A 1 78 ? -12.273 17.672 5.941 1 92.88 78 VAL A O 1
ATOM 638 N N . GLU A 1 79 ? -12.508 18.156 3.768 1 93.62 79 GLU A N 1
ATOM 639 C CA . GLU A 1 79 ? -11.359 17.344 3.357 1 93.62 79 GLU A CA 1
ATOM 640 C C . GLU A 1 79 ? -10.148 18.219 3.041 1 93.62 79 GLU A C 1
ATOM 642 O O . GLU A 1 79 ? -10.297 19.312 2.488 1 93.62 79 GLU A O 1
ATOM 647 N N . ILE A 1 80 ? -9.055 17.797 3.436 1 96.38 80 ILE A N 1
ATOM 648 C CA . ILE A 1 80 ? -7.824 18.516 3.152 1 96.38 80 ILE A CA 1
ATOM 649 C C . ILE A 1 80 ? -6.879 17.641 2.344 1 96.38 80 ILE A C 1
ATOM 651 O O . ILE A 1 80 ? -6.715 16.453 2.652 1 96.38 80 ILE A O 1
ATOM 655 N N . ARG A 1 81 ? -6.305 18.172 1.287 1 97.56 81 ARG A N 1
ATOM 656 C CA . ARG A 1 81 ? -5.289 17.484 0.493 1 97.56 81 ARG A CA 1
ATOM 657 C C . ARG A 1 81 ? -3.9 18.031 0.792 1 97.56 81 ARG A C 1
ATOM 659 O O . ARG A 1 81 ? -3.758 19.188 1.184 1 97.56 81 ARG A O 1
ATOM 666 N N . PHE A 1 82 ? -2.955 17.141 0.59 1 98.62 82 PHE A N 1
ATOM 667 C CA . PHE A 1 82 ? -1.59 17.531 0.917 1 98.62 82 PHE A CA 1
ATOM 668 C C . PHE A 1 82 ? -0.635 17.172 -0.212 1 98.62 82 PHE A C 1
ATOM 670 O O . PHE A 1 82 ? -0.745 16.094 -0.796 1 98.62 82 PHE A O 1
ATOM 677 N N . GLY A 1 83 ? 0.215 18.047 -0.568 1 98.75 83 GLY A N 1
ATOM 678 C CA . GLY A 1 83 ? 1.406 17.797 -1.363 1 98.75 83 GLY A CA 1
ATOM 679 C C . GLY A 1 83 ? 2.691 17.891 -0.563 1 98.75 83 GLY A C 1
ATOM 680 O O . GLY A 1 83 ? 2.932 18.906 0.107 1 98.75 83 GLY A O 1
ATOM 681 N N . ILE A 1 84 ? 3.471 16.875 -0.592 1 98.88 84 ILE A N 1
ATOM 682 C CA . ILE A 1 84 ? 4.746 16.844 0.115 1 98.88 84 ILE A CA 1
ATOM 683 C C . ILE A 1 84 ? 5.895 16.844 -0.893 1 98.88 84 ILE A C 1
ATOM 685 O O . ILE A 1 84 ? 5.887 16.078 -1.853 1 98.88 84 ILE A O 1
ATOM 689 N N . GLY A 1 85 ? 6.805 17.703 -0.708 1 98.75 85 GLY A N 1
ATOM 690 C CA . GLY A 1 85 ? 7.961 17.812 -1.586 1 98.75 85 GLY A CA 1
ATOM 691 C C . GLY A 1 85 ? 9.281 17.703 -0.846 1 98.75 85 GLY A C 1
ATOM 692 O O . GLY A 1 85 ? 9.422 18.234 0.259 1 98.75 85 GLY A O 1
ATOM 693 N N . LEU A 1 86 ? 10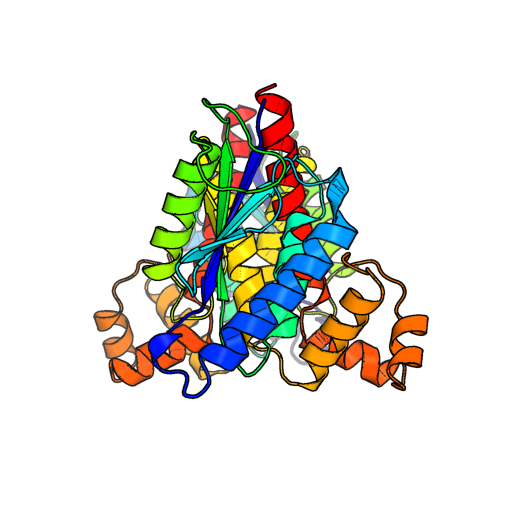.219 17.047 -1.379 1 98.62 86 LEU A N 1
ATOM 694 C CA . LEU A 1 86 ? 11.578 16.938 -0.863 1 98.62 86 LEU A CA 1
ATOM 695 C C . LEU A 1 86 ? 12.562 17.656 -1.775 1 98.62 86 LEU A C 1
ATOM 697 O O . LEU A 1 86 ? 12.531 17.484 -2.996 1 98.62 86 LEU A O 1
ATOM 701 N N . GLY A 1 87 ? 13.367 18.422 -1.224 1 97.88 87 GLY A N 1
ATOM 702 C CA . GLY A 1 87 ? 14.375 19.109 -2.01 1 97.88 87 GLY A CA 1
ATOM 703 C C . GLY A 1 87 ? 15.07 20.219 -1.243 1 97.88 87 GLY A C 1
ATOM 704 O O . GLY A 1 87 ? 14.852 20.391 -0.041 1 97.88 87 GLY A O 1
ATOM 705 N N . GLU A 1 88 ? 15.906 20.953 -1.927 1 97.12 88 GLU A N 1
ATOM 706 C CA . GLU A 1 88 ? 16.641 22.062 -1.331 1 97.12 88 GLU A CA 1
ATOM 707 C C . GLU A 1 88 ? 15.812 23.344 -1.323 1 97.12 88 GLU A C 1
ATOM 709 O O . GLU A 1 88 ? 14.758 23.406 -1.954 1 97.12 88 GLU A O 1
ATOM 714 N N . ILE A 1 89 ? 16.219 24.266 -0.514 1 97.06 89 ILE A N 1
ATOM 715 C CA . ILE A 1 89 ? 15.742 25.641 -0.557 1 97.06 89 ILE A CA 1
ATOM 716 C C . ILE A 1 89 ? 16.859 26.562 -1.036 1 97.06 89 ILE A C 1
ATOM 718 O O . ILE A 1 89 ? 17.984 26.484 -0.546 1 97.06 89 ILE A O 1
ATOM 722 N N . LEU A 1 90 ? 16.531 27.359 -2.023 1 96.56 90 LEU A N 1
ATOM 723 C CA . LEU A 1 90 ? 17.547 28.141 -2.707 1 96.56 90 LEU A CA 1
ATOM 724 C C . LEU A 1 90 ? 17.578 29.578 -2.176 1 96.56 90 LEU A C 1
ATOM 726 O O . LEU A 1 90 ? 18.531 30.328 -2.438 1 96.56 90 LEU A O 1
ATOM 730 N N . THR A 1 91 ? 16.641 30.031 -1.454 1 96.12 91 THR A N 1
ATOM 731 C CA . THR A 1 91 ? 16.547 31.375 -0.916 1 96.12 91 THR A CA 1
ATOM 732 C C . THR A 1 91 ? 16.547 31.359 0.61 1 96.12 91 THR A C 1
ATOM 734 O O . THR A 1 91 ? 16.641 30.281 1.219 1 96.12 91 THR A O 1
ATOM 737 N N . ALA A 1 92 ? 16.516 32.562 1.202 1 95.62 92 ALA A N 1
ATOM 738 C CA . ALA A 1 92 ? 16.484 32.656 2.66 1 95.62 92 ALA A CA 1
ATOM 739 C C . ALA A 1 92 ? 15.211 32.062 3.229 1 95.62 92 ALA A C 1
ATOM 741 O O . ALA A 1 92 ? 14.133 32.219 2.643 1 95.62 92 ALA A O 1
ATOM 742 N N . ILE A 1 93 ? 15.336 31.406 4.336 1 95.62 93 ILE A N 1
ATOM 743 C CA . ILE A 1 93 ? 14.203 30.812 5.031 1 95.62 93 ILE A CA 1
ATOM 744 C C . ILE A 1 93 ? 13.773 31.703 6.191 1 95.62 93 ILE A C 1
ATOM 746 O O . ILE A 1 93 ? 14.594 32.062 7.039 1 95.62 93 ILE A O 1
ATOM 750 N N . ASP A 1 94 ? 12.555 32.125 6.129 1 94.88 94 ASP A N 1
ATOM 751 C CA . ASP A 1 94 ? 11.977 32.844 7.273 1 94.88 94 ASP A CA 1
ATOM 752 C C . ASP A 1 94 ? 11.516 31.844 8.344 1 94.88 94 ASP A C 1
ATOM 754 O O . ASP A 1 94 ? 10.57 31.078 8.125 1 94.88 94 ASP A O 1
ATOM 758 N N . PRO A 1 95 ? 12.086 31.828 9.5 1 94 95 PRO A N 1
ATOM 759 C CA . PRO A 1 95 ? 11.742 30.844 10.531 1 94 95 PRO A CA 1
ATOM 760 C C . PRO A 1 95 ? 10.383 31.125 11.172 1 94 95 PRO A C 1
ATOM 762 O O . PRO A 1 95 ? 9.867 30.281 11.922 1 94 95 PRO A O 1
ATOM 765 N N . LYS A 1 96 ? 9.703 32.25 10.828 1 93.19 96 LYS A N 1
ATOM 766 C CA . LYS A 1 96 ? 8.438 32.594 11.461 1 93.19 96 LYS A CA 1
ATOM 767 C C . LYS A 1 96 ? 7.27 32.438 10.492 1 93.19 96 LYS A C 1
ATOM 769 O O . LYS A 1 96 ? 6.133 32.219 10.922 1 93.19 96 LYS A O 1
ATOM 774 N N . LEU A 1 97 ? 7.551 32.562 9.234 1 91.19 97 LEU A N 1
ATOM 775 C CA . LEU A 1 97 ? 6.504 32.531 8.219 1 91.19 97 LEU A CA 1
ATOM 776 C C . LEU A 1 97 ? 6.98 31.781 6.977 1 91.19 97 LEU A C 1
ATOM 778 O O . LEU A 1 97 ? 7.984 32.156 6.367 1 91.19 97 LEU A O 1
ATOM 782 N N . SER A 1 98 ? 6.258 30.766 6.688 1 89 98 SER A N 1
ATOM 783 C CA . SER A 1 98 ? 6.645 29.953 5.543 1 89 98 SER A CA 1
ATOM 784 C C . SER A 1 98 ? 6.16 30.562 4.234 1 89 98 SER A C 1
ATOM 786 O O . SER A 1 98 ? 5.508 29.891 3.43 1 89 98 SER A O 1
ATOM 788 N N . ILE A 1 99 ? 6.41 31.828 4.082 1 87.56 99 ILE A N 1
ATOM 789 C CA . ILE A 1 99 ? 6.121 32.562 2.854 1 87.56 99 ILE A CA 1
ATOM 790 C C . ILE A 1 99 ? 7.41 33.156 2.303 1 87.56 99 ILE A C 1
ATOM 792 O O . ILE A 1 99 ? 8.234 33.688 3.061 1 87.56 99 ILE A O 1
ATOM 796 N N . GLY A 1 100 ? 7.73 33 1.011 1 86.44 100 GLY A N 1
ATOM 797 C CA . GLY A 1 100 ? 8.852 33.719 0.407 1 86.44 100 GLY A CA 1
ATOM 798 C C . GLY A 1 100 ? 9.992 32.781 0.023 1 86.44 100 GLY A C 1
ATOM 799 O O . GLY A 1 100 ? 10.695 33.031 -0.962 1 86.44 100 GLY A O 1
ATOM 800 N N . ALA A 1 101 ? 10.242 31.781 0.902 1 90.69 101 ALA A N 1
ATOM 801 C CA . ALA A 1 101 ? 11.289 30.828 0.55 1 90.69 101 ALA A CA 1
ATOM 802 C C . ALA A 1 101 ? 10.945 30.078 -0.735 1 90.69 101 ALA A C 1
ATOM 804 O O . ALA A 1 101 ? 9.781 29.797 -1.003 1 90.69 101 ALA A O 1
ATOM 805 N N . ASP A 1 102 ? 12.008 29.828 -1.45 1 94.56 102 ASP A N 1
ATOM 806 C CA . ASP A 1 102 ? 11.805 29.219 -2.76 1 94.56 102 ASP A CA 1
ATOM 807 C C . ASP A 1 102 ? 12.883 28.172 -3.053 1 94.56 102 ASP A C 1
ATOM 809 O O . ASP A 1 102 ? 14.031 28.328 -2.623 1 94.56 102 ASP A O 1
ATOM 813 N N . GLY A 1 103 ? 12.461 27.141 -3.701 1 97.19 103 GLY A N 1
ATOM 814 C CA . GLY A 1 103 ? 13.383 26.094 -4.074 1 97.19 103 GLY A CA 1
ATOM 815 C C . GLY A 1 103 ? 12.695 24.781 -4.391 1 97.19 103 GLY A C 1
ATOM 816 O O . GLY A 1 103 ? 11.469 24.688 -4.336 1 97.19 103 GLY A O 1
ATOM 817 N N . PRO A 1 104 ? 13.477 23.797 -4.789 1 97.75 104 PRO A N 1
ATOM 818 C CA . PRO A 1 104 ? 12.984 22.5 -5.238 1 97.75 104 PRO A CA 1
ATOM 819 C C . PRO A 1 104 ? 12.016 21.859 -4.242 1 97.75 104 PRO A C 1
ATOM 821 O O . PRO A 1 104 ? 11.07 21.172 -4.645 1 97.75 104 PRO A O 1
ATOM 824 N N . ALA A 1 105 ? 12.172 22.047 -2.947 1 98.06 105 ALA A N 1
ATOM 825 C CA . ALA A 1 105 ? 11.258 21.469 -1.962 1 98.06 105 ALA A CA 1
ATOM 826 C C . ALA A 1 105 ? 9.828 21.938 -2.188 1 98.06 105 ALA A C 1
ATOM 828 O O . ALA A 1 105 ? 8.906 21.141 -2.279 1 98.06 105 ALA A O 1
ATOM 829 N N . TYR A 1 106 ? 9.656 23.203 -2.35 1 98.12 106 TYR A N 1
ATOM 830 C CA . TYR A 1 106 ? 8.336 23.766 -2.568 1 98.12 106 TYR A CA 1
ATOM 831 C C . TYR A 1 106 ? 7.84 23.469 -3.979 1 98.12 106 TYR A C 1
ATOM 833 O O . TYR A 1 106 ? 6.641 23.281 -4.191 1 98.12 106 TYR A O 1
ATOM 841 N N . TRP A 1 107 ? 8.758 23.516 -4.969 1 98.38 107 TRP A N 1
ATOM 842 C CA . TRP A 1 107 ? 8.359 23.188 -6.332 1 98.38 107 TRP A CA 1
ATOM 843 C C . TRP A 1 107 ? 7.773 21.781 -6.398 1 98.38 107 TRP A C 1
ATOM 845 O O . TRP A 1 107 ? 6.723 21.578 -7.012 1 98.38 107 TRP A O 1
ATOM 855 N N . GLU A 1 108 ? 8.453 20.875 -5.75 1 98.5 108 GLU A N 1
ATOM 856 C CA . GLU A 1 108 ? 7.984 19.484 -5.742 1 98.5 108 GLU A CA 1
ATOM 857 C C . GLU A 1 108 ? 6.688 19.344 -4.953 1 98.5 108 GLU A C 1
ATOM 859 O O . GLU A 1 108 ? 5.789 18.609 -5.355 1 98.5 108 GLU A O 1
ATOM 864 N N . ALA A 1 109 ? 6.574 20.031 -3.84 1 98.62 109 ALA A N 1
ATOM 865 C CA . ALA A 1 109 ? 5.328 20.016 -3.08 1 98.62 109 ALA A CA 1
ATOM 866 C C . ALA A 1 109 ? 4.164 20.531 -3.916 1 98.62 109 ALA A C 1
ATOM 868 O O . ALA A 1 109 ? 3.066 19.969 -3.879 1 98.62 109 ALA A O 1
ATOM 869 N N . ARG A 1 110 ? 4.414 21.594 -4.613 1 98.19 110 ARG A N 1
ATOM 870 C CA . ARG A 1 110 ? 3.398 22.156 -5.492 1 98.19 110 ARG A CA 1
ATOM 871 C C . ARG A 1 110 ? 3.012 21.188 -6.594 1 98.19 110 ARG A C 1
ATOM 873 O O . ARG A 1 110 ? 1.827 20.984 -6.875 1 98.19 110 ARG A O 1
ATOM 880 N N . LYS A 1 111 ? 3.992 20.578 -7.172 1 98.19 111 LYS A N 1
ATOM 881 C CA . LYS A 1 111 ? 3.723 19.531 -8.156 1 98.19 111 LYS A CA 1
ATOM 882 C C . LYS A 1 111 ? 2.848 18.438 -7.57 1 98.19 111 LYS A C 1
ATOM 884 O O . LYS A 1 111 ? 1.904 17.969 -8.219 1 98.19 111 LYS A O 1
ATOM 889 N N . ALA A 1 112 ? 3.18 18.047 -6.367 1 98.5 112 ALA A N 1
ATOM 890 C CA . ALA A 1 112 ? 2.463 16.953 -5.703 1 98.5 112 ALA A CA 1
ATOM 891 C C . ALA A 1 112 ? 1.009 17.344 -5.438 1 98.5 112 ALA A C 1
ATOM 893 O O . ALA A 1 112 ? 0.096 16.547 -5.688 1 98.5 112 ALA A O 1
ATOM 894 N N . ILE A 1 113 ? 0.765 18.531 -4.906 1 97.06 113 ILE A N 1
ATOM 895 C CA . ILE A 1 113 ? -0.595 18.938 -4.578 1 97.06 113 ILE A CA 1
ATOM 896 C C . ILE A 1 113 ? -1.403 19.125 -5.859 1 97.06 113 ILE A C 1
ATOM 898 O O . ILE A 1 113 ? -2.6 18.828 -5.895 1 97.06 113 ILE A O 1
ATOM 902 N N . ASP A 1 114 ? -0.781 19.641 -6.938 1 96.88 114 ASP A N 1
ATOM 903 C CA . ASP A 1 114 ? -1.452 19.766 -8.227 1 96.88 114 ASP A CA 1
ATOM 904 C C . ASP A 1 114 ? -1.795 18.391 -8.797 1 96.88 114 ASP A C 1
ATOM 906 O O . ASP A 1 114 ? -2.883 18.188 -9.336 1 96.88 114 ASP A O 1
ATOM 910 N N . PHE A 1 115 ? -0.907 17.516 -8.625 1 96.75 115 PHE A N 1
ATOM 911 C CA . PHE A 1 115 ? -1.105 16.156 -9.117 1 96.75 115 PHE A CA 1
ATOM 912 C C . PHE A 1 115 ? -2.301 15.508 -8.43 1 96.75 115 PHE A C 1
ATOM 914 O O . PHE A 1 115 ? -3.164 14.922 -9.094 1 96.75 115 PHE A O 1
ATOM 921 N N . ILE A 1 116 ? -2.357 15.609 -7.105 1 95.38 116 ILE A N 1
ATOM 922 C CA . ILE A 1 116 ? -3.389 14.898 -6.355 1 95.38 116 ILE A CA 1
ATOM 923 C C . ILE A 1 116 ? -4.746 15.555 -6.602 1 95.38 116 ILE A C 1
ATOM 925 O O . ILE A 1 116 ? -5.789 14.914 -6.449 1 95.38 116 ILE A O 1
ATOM 929 N N . HIS A 1 117 ? -4.738 16.797 -6.887 1 92.56 117 HIS A N 1
ATOM 930 C CA . HIS A 1 117 ? -5.973 17.469 -7.281 1 92.56 117 HIS A CA 1
ATOM 931 C C . HIS A 1 117 ? -6.602 16.781 -8.492 1 92.56 117 HIS A C 1
ATOM 933 O O . HIS A 1 117 ? -7.816 16.562 -8.523 1 92.56 117 HIS A O 1
ATOM 939 N N . ASP A 1 118 ? -5.789 16.406 -9.414 1 91.62 118 ASP A N 1
ATOM 940 C CA . ASP A 1 118 ? -6.258 15.867 -10.688 1 91.62 118 ASP A CA 1
ATOM 941 C C . ASP A 1 118 ? -6.32 14.344 -10.664 1 91.62 118 ASP A C 1
ATOM 943 O O . ASP A 1 118 ? -7.039 13.734 -11.453 1 91.62 118 ASP A O 1
ATOM 947 N N . ASN A 1 119 ? -5.551 13.781 -9.797 1 90.44 119 ASN A N 1
ATOM 948 C CA . ASN A 1 119 ? -5.406 12.328 -9.727 1 90.44 119 ASN A CA 1
ATOM 949 C C . ASN A 1 119 ? -5.633 11.812 -8.305 1 90.44 119 ASN A C 1
ATOM 951 O O . ASN A 1 119 ? -4.695 11.344 -7.656 1 90.44 119 ASN A O 1
ATOM 955 N N . HIS A 1 120 ? -6.859 11.727 -7.918 1 89.5 120 HIS A N 1
ATOM 956 C CA . HIS A 1 120 ? -7.117 11.461 -6.504 1 89.5 120 HIS A CA 1
ATOM 957 C C . HIS A 1 120 ? -7.82 10.117 -6.316 1 89.5 120 HIS A C 1
ATOM 959 O O . HIS A 1 120 ? -8.523 9.914 -5.324 1 89.5 120 HIS A O 1
ATOM 965 N N . ASP A 1 121 ? -7.695 9.242 -7.312 1 93.31 121 ASP A N 1
ATOM 966 C CA . ASP A 1 121 ? -8.266 7.898 -7.195 1 93.31 121 ASP A CA 1
ATOM 967 C C . ASP A 1 121 ? -9.727 7.961 -6.77 1 93.31 121 ASP A C 1
ATOM 969 O O . ASP A 1 121 ? -10.109 7.359 -5.766 1 93.31 121 ASP A O 1
ATOM 973 N N . TYR A 1 122 ? -10.539 8.641 -7.602 1 90.75 122 TYR A N 1
ATOM 974 C CA . TYR A 1 122 ? -11.977 8.773 -7.395 1 90.75 122 TYR A CA 1
ATOM 975 C C . TYR A 1 122 ? -12.273 9.453 -6.062 1 90.75 122 TYR A C 1
ATOM 977 O O . TYR A 1 122 ? -13.266 9.141 -5.406 1 90.75 122 TYR A O 1
ATOM 985 N N . GLY A 1 123 ? -11.312 10.258 -5.516 1 91.31 123 GLY A N 1
ATOM 986 C CA . GLY A 1 123 ? -11.547 11.078 -4.34 1 91.31 123 GLY A CA 1
ATOM 987 C C . GLY A 1 123 ? -10.969 10.484 -3.068 1 91.31 123 GLY A C 1
ATOM 988 O O . GLY A 1 123 ? -10.984 11.125 -2.014 1 91.31 123 GLY A O 1
ATOM 989 N N . THR A 1 124 ? -10.352 9.312 -3.148 1 94.12 124 THR A N 1
ATOM 990 C CA . THR A 1 124 ? -9.891 8.648 -1.935 1 94.12 124 THR A CA 1
ATOM 991 C C . THR A 1 124 ? -8.484 9.117 -1.56 1 94.12 124 THR A C 1
ATOM 993 O O . THR A 1 124 ? -8.156 9.219 -0.376 1 94.12 124 THR A O 1
ATOM 996 N N . SER A 1 125 ? -7.668 9.375 -2.547 1 96.75 125 SER A N 1
ATOM 997 C CA . SER A 1 125 ? -6.297 9.797 -2.283 1 96.75 125 SER A CA 1
ATOM 998 C C . SER A 1 125 ? -6.25 11.266 -1.859 1 96.75 125 SER A C 1
ATOM 1000 O O . SER A 1 125 ? -6.863 12.125 -2.498 1 96.75 125 SER A O 1
ATOM 1002 N N . LYS A 1 126 ? -5.512 11.531 -0.771 1 97.62 126 LYS A N 1
ATOM 1003 C CA . LYS A 1 126 ? -5.469 12.875 -0.217 1 97.62 126 LYS A CA 1
ATOM 1004 C C . LYS A 1 126 ? -4.039 13.398 -0.145 1 97.62 126 LYS A C 1
ATOM 1006 O O . LYS A 1 126 ? -3.818 14.602 0.019 1 97.62 126 LYS A O 1
ATOM 1011 N N . ILE A 1 127 ? -3.092 12.523 -0.279 1 98.56 127 ILE A N 1
ATOM 1012 C CA . ILE A 1 127 ? -1.697 12.922 -0.113 1 98.56 127 ILE A CA 1
ATOM 1013 C C . ILE A 1 127 ? -0.882 12.453 -1.317 1 98.56 127 ILE A C 1
ATOM 1015 O O . ILE A 1 127 ? -1.053 11.328 -1.795 1 98.56 127 ILE A O 1
ATOM 1019 N N . ALA A 1 128 ? -0.044 13.25 -1.845 1 98.62 128 ALA A N 1
ATOM 1020 C CA . ALA A 1 128 ? 0.952 12.891 -2.854 1 98.62 128 ALA A CA 1
ATOM 1021 C C . ALA A 1 128 ? 2.338 13.398 -2.457 1 98.62 128 ALA A C 1
ATOM 1023 O O . ALA A 1 128 ? 2.461 14.398 -1.746 1 98.62 128 ALA A O 1
ATOM 1024 N N . PHE A 1 129 ? 3.311 12.703 -2.832 1 98.81 129 PHE A N 1
ATOM 1025 C CA . PHE A 1 129 ? 4.711 13.039 -2.605 1 98.81 129 PHE A CA 1
ATOM 1026 C C . PHE A 1 129 ? 5.441 13.234 -3.93 1 98.81 129 PHE A C 1
ATOM 1028 O O . PHE A 1 129 ? 5.156 12.539 -4.906 1 98.81 129 PHE A O 1
ATOM 1035 N N . SER A 1 130 ? 6.336 14.164 -3.99 1 98.69 130 SER A N 1
ATOM 1036 C CA . SER A 1 130 ? 7.176 14.398 -5.16 1 98.69 130 SER A CA 1
ATOM 1037 C C . SER A 1 130 ? 8.594 14.773 -4.754 1 98.69 130 SER A C 1
ATOM 1039 O O . SER A 1 130 ? 8.805 15.477 -3.768 1 98.69 130 SER A O 1
ATOM 1041 N N . SER A 1 131 ? 9.562 14.32 -5.406 1 98 131 SER A N 1
ATOM 1042 C CA . SER A 1 131 ? 10.977 14.648 -5.27 1 98 131 SER A CA 1
ATOM 1043 C C . SER A 1 131 ? 11.688 14.609 -6.621 1 98 131 SER A C 1
ATOM 1045 O O . SER A 1 131 ? 11.055 14.344 -7.648 1 98 131 SER A O 1
ATOM 1047 N N . GLU A 1 132 ? 12.953 14.945 -6.676 1 94.81 132 GLU A N 1
ATOM 1048 C CA . GLU A 1 132 ? 13.75 14.844 -7.895 1 94.81 132 GLU A CA 1
ATOM 1049 C C . GLU A 1 132 ? 14.008 13.383 -8.266 1 94.81 132 GLU A C 1
ATOM 1051 O O . GLU A 1 132 ? 14.383 13.078 -9.398 1 94.81 132 GLU A O 1
ATOM 1056 N N . TYR A 1 133 ? 13.781 12.508 -7.301 1 93.69 133 TYR A N 1
ATOM 1057 C CA . TYR A 1 133 ? 14.016 11.086 -7.508 1 93.69 133 TYR A CA 1
ATOM 1058 C C . TYR A 1 133 ? 12.719 10.367 -7.863 1 93.69 133 TYR A C 1
ATOM 1060 O O . TYR A 1 133 ? 12.18 9.602 -7.059 1 93.69 133 TYR A O 1
ATOM 1068 N N . LYS A 1 134 ? 12.352 10.391 -9.062 1 93.56 134 LYS A N 1
ATOM 1069 C CA . LYS A 1 134 ? 11.023 9.977 -9.516 1 93.56 134 LYS A CA 1
ATOM 1070 C C . LYS A 1 134 ? 10.82 8.477 -9.328 1 93.56 134 LYS A C 1
ATOM 1072 O O . LYS A 1 134 ? 9.703 8.023 -9.094 1 93.56 134 LYS A O 1
ATOM 1077 N N . GLN A 1 135 ? 11.922 7.75 -9.359 1 92.12 135 GLN A N 1
ATOM 1078 C CA . GLN A 1 135 ? 11.82 6.309 -9.156 1 92.12 135 GLN A CA 1
ATOM 1079 C C . GLN A 1 135 ? 11.328 5.984 -7.746 1 92.12 135 GLN A C 1
ATOM 1081 O O . GLN A 1 135 ? 10.586 5.027 -7.551 1 92.12 135 GLN A O 1
ATOM 1086 N N . ILE A 1 136 ? 11.734 6.82 -6.816 1 93.88 136 ILE A N 1
ATOM 1087 C CA . ILE A 1 136 ? 11.328 6.598 -5.434 1 93.88 136 ILE A CA 1
ATOM 1088 C C . ILE A 1 136 ? 9.898 7.086 -5.23 1 93.88 136 ILE A C 1
ATOM 1090 O O . ILE A 1 136 ? 9.125 6.484 -4.477 1 93.88 136 ILE A O 1
ATOM 1094 N N . ASP A 1 137 ? 9.539 8.141 -5.969 1 97.44 137 ASP A N 1
ATOM 1095 C CA . ASP A 1 137 ? 8.164 8.633 -5.941 1 97.44 137 ASP A CA 1
ATOM 1096 C C . ASP A 1 137 ? 7.18 7.523 -6.32 1 97.44 137 ASP A C 1
ATOM 1098 O O . ASP A 1 137 ? 6.098 7.422 -5.742 1 97.44 137 ASP A O 1
ATOM 1102 N N . ARG A 1 138 ? 7.625 6.742 -7.262 1 96.31 138 ARG A N 1
ATOM 1103 C CA . ARG A 1 138 ? 6.773 5.684 -7.797 1 96.31 138 ARG A CA 1
ATOM 1104 C C . ARG A 1 138 ? 6.535 4.594 -6.758 1 96.31 138 ARG A C 1
ATOM 1106 O O . ARG A 1 138 ? 5.613 3.787 -6.895 1 96.31 138 ARG A O 1
ATOM 1113 N N . VAL A 1 139 ? 7.332 4.598 -5.75 1 97.75 139 VAL A N 1
ATOM 1114 C CA . VAL A 1 139 ? 7.195 3.615 -4.68 1 97.75 139 VAL A CA 1
ATOM 1115 C C . VAL A 1 139 ? 6.453 4.238 -3.498 1 97.75 139 VAL A C 1
ATOM 1117 O O . VAL A 1 139 ? 5.57 3.609 -2.912 1 97.75 139 VAL A O 1
ATOM 1120 N N . ILE A 1 140 ? 6.742 5.445 -3.188 1 98.56 140 ILE A N 1
ATOM 1121 C CA . ILE A 1 140 ? 6.188 6.129 -2.023 1 98.56 140 ILE A CA 1
ATOM 1122 C C . ILE A 1 140 ? 4.699 6.387 -2.238 1 98.56 140 ILE A C 1
ATOM 1124 O O . ILE A 1 140 ? 3.887 6.156 -1.34 1 98.56 140 ILE A O 1
ATOM 1128 N N . ASN A 1 141 ? 4.297 6.828 -3.377 1 98.62 141 ASN A N 1
ATOM 1129 C CA . ASN A 1 141 ? 2.928 7.273 -3.613 1 98.62 141 ASN A CA 1
ATOM 1130 C C . ASN A 1 141 ? 1.942 6.109 -3.555 1 98.62 141 ASN A C 1
ATOM 1132 O O . ASN A 1 141 ? 0.846 6.246 -3.008 1 98.62 141 ASN A O 1
ATOM 1136 N N . PRO A 1 142 ? 2.332 4.945 -4.066 1 98.5 142 PRO A N 1
ATOM 1137 C CA . PRO A 1 142 ? 1.42 3.812 -3.883 1 98.5 142 PRO A CA 1
ATOM 1138 C C . PRO A 1 142 ? 1.19 3.469 -2.414 1 98.5 142 PRO A C 1
ATOM 1140 O O . PRO A 1 142 ? 0.084 3.08 -2.031 1 98.5 142 PRO A O 1
ATOM 1143 N N . LEU A 1 143 ? 2.207 3.57 -1.591 1 98.69 143 LEU A N 1
ATOM 1144 C CA . LEU A 1 143 ? 2.043 3.369 -0.155 1 98.69 143 LEU A CA 1
ATOM 1145 C C . LEU A 1 143 ? 1.07 4.387 0.43 1 98.69 143 LEU A C 1
ATOM 1147 O O . LEU A 1 143 ? 0.188 4.031 1.213 1 98.69 143 LEU A O 1
ATOM 1151 N N . LEU A 1 144 ? 1.179 5.629 -0.019 1 98.75 144 LEU A N 1
ATOM 1152 C CA . LEU A 1 144 ? 0.334 6.707 0.48 1 98.75 144 LEU A CA 1
ATOM 1153 C C . LEU A 1 144 ? -1.104 6.539 0.001 1 98.75 144 LEU A C 1
ATOM 1155 O O . LEU A 1 144 ? -2.043 6.652 0.792 1 98.75 144 LEU A O 1
ATOM 1159 N N . THR A 1 145 ? -1.262 6.219 -1.3 1 98.12 145 THR A N 1
ATOM 1160 C CA . THR A 1 145 ? -2.613 6.098 -1.832 1 98.12 145 THR A CA 1
ATOM 1161 C C . THR A 1 145 ? -3.318 4.875 -1.247 1 98.12 145 THR A C 1
ATOM 1163 O O . THR A 1 145 ? -4.527 4.906 -1.011 1 98.12 145 THR A O 1
ATOM 1166 N N . SER A 1 146 ? -2.557 3.803 -0.956 1 97.88 146 SER A N 1
ATOM 1167 C CA . SER A 1 146 ? -3.139 2.629 -0.312 1 97.88 146 SER A CA 1
ATOM 1168 C C . SER A 1 146 ? -3.619 2.955 1.098 1 97.88 146 SER A C 1
ATOM 1170 O O . SER A 1 146 ? -4.715 2.553 1.493 1 97.88 146 SER A O 1
ATOM 1172 N N . SER A 1 147 ? -2.781 3.67 1.802 1 98.06 147 SER A N 1
ATOM 1173 C CA . SER A 1 147 ? -3.168 4.039 3.16 1 98.06 147 SER A CA 1
ATOM 1174 C C . SER A 1 147 ? -4.371 4.977 3.156 1 98.06 147 SER A C 1
ATOM 1176 O O . SER A 1 147 ? -5.258 4.859 4.008 1 98.06 147 SER A O 1
ATOM 1178 N N . ASP A 1 148 ? -4.426 5.922 2.176 1 98 148 ASP A N 1
ATOM 1179 C CA . ASP A 1 148 ? -5.578 6.805 2.039 1 98 148 ASP A CA 1
ATOM 1180 C C . ASP A 1 148 ? -6.855 6.004 1.784 1 98 148 ASP A C 1
ATOM 1182 O O . ASP A 1 148 ? -7.914 6.324 2.326 1 98 148 ASP A O 1
ATOM 1186 N N . PHE A 1 149 ? -6.766 4.996 0.923 1 98.19 149 PHE A N 1
ATOM 1187 C CA . PHE A 1 149 ? -7.914 4.156 0.61 1 98.19 149 PHE A CA 1
ATOM 1188 C C . PHE A 1 149 ? -8.406 3.426 1.854 1 98.19 149 PHE A C 1
ATOM 1190 O O . PHE A 1 149 ? -9.609 3.361 2.109 1 98.19 149 PHE A O 1
ATOM 1197 N N . ILE A 1 150 ? -7.449 2.857 2.639 1 97.75 150 ILE A N 1
ATOM 1198 C CA . ILE A 1 150 ? -7.777 2.156 3.875 1 97.75 150 ILE A CA 1
ATOM 1199 C C . ILE A 1 150 ? -8.492 3.105 4.832 1 97.75 150 ILE A C 1
ATOM 1201 O O . ILE A 1 150 ? -9.562 2.779 5.359 1 97.75 150 ILE A O 1
ATOM 1205 N N . LYS A 1 151 ? -7.996 4.277 4.977 1 97.5 151 LYS A N 1
ATOM 1206 C CA . LYS A 1 151 ? -8.539 5.27 5.898 1 97.5 151 LYS A CA 1
ATOM 1207 C C . LYS A 1 151 ? -9.922 5.73 5.457 1 97.5 151 LYS A C 1
ATOM 1209 O O . LYS A 1 151 ? -10.805 5.949 6.289 1 97.5 151 LYS A O 1
ATOM 1214 N N . ALA A 1 152 ? -10.078 5.875 4.176 1 96.12 152 ALA A N 1
ATOM 1215 C CA . ALA A 1 152 ? -11.328 6.391 3.621 1 96.12 152 ALA A CA 1
ATOM 1216 C C . ALA A 1 152 ? -12.492 5.441 3.91 1 96.12 152 ALA A C 1
ATOM 1218 O O . ALA A 1 152 ? -13.656 5.852 3.896 1 96.12 152 ALA A O 1
ATOM 1219 N N . ALA A 1 153 ? -12.234 4.211 4.195 1 95.75 153 ALA A N 1
ATOM 1220 C CA . ALA A 1 153 ? -13.273 3.197 4.391 1 95.75 153 ALA A CA 1
ATOM 1221 C C . ALA A 1 153 ? -13.656 3.084 5.859 1 95.75 153 ALA A C 1
ATOM 1223 O O . ALA A 1 153 ? -14.57 2.336 6.211 1 95.75 153 ALA A O 1
ATOM 1224 N N . TRP A 1 154 ? -12.984 3.838 6.738 1 97.38 154 TRP A N 1
ATOM 1225 C CA . TRP A 1 154 ? -13.234 3.711 8.172 1 97.38 154 TRP A CA 1
ATOM 1226 C C . TRP A 1 154 ? -14.625 4.223 8.531 1 97.38 154 TRP A C 1
ATOM 1228 O O . TRP A 1 154 ? -15.07 5.246 8.008 1 97.38 154 TRP A O 1
ATOM 1238 N N . ASN A 1 155 ? -15.281 3.49 9.328 1 97.06 155 ASN A N 1
ATOM 1239 C CA . ASN A 1 155 ? -16.453 4.035 10 1 97.06 155 ASN A CA 1
ATOM 1240 C C . ASN A 1 155 ? -16.078 4.844 11.234 1 97.06 155 ASN A C 1
ATOM 1242 O O . ASN A 1 155 ? -14.898 5.059 11.5 1 97.06 155 ASN A O 1
ATOM 1246 N N . ARG A 1 156 ? -17.062 5.312 11.969 1 96.75 156 ARG A N 1
ATOM 1247 C CA . ARG A 1 156 ? -16.828 6.211 13.094 1 96.75 156 ARG A CA 1
ATOM 1248 C C . ARG A 1 156 ? -16.016 5.52 14.188 1 96.75 156 ARG A C 1
ATOM 1250 O O . ARG A 1 156 ? -15.086 6.109 14.734 1 96.75 156 ARG A O 1
ATOM 1257 N N . SER A 1 157 ? -16.375 4.254 14.453 1 97.62 157 SER A N 1
ATOM 1258 C CA . SER A 1 157 ? -15.695 3.533 15.523 1 97.62 157 SER A CA 1
ATOM 1259 C C . SER A 1 157 ? -14.227 3.305 15.172 1 97.62 157 SER A C 1
ATOM 1261 O O . SER A 1 157 ? -13.359 3.365 16.047 1 97.62 157 SER A O 1
ATOM 1263 N N . GLN A 1 158 ? -13.945 2.996 13.945 1 98.06 158 GLN A N 1
ATOM 1264 C CA . GLN A 1 158 ? -12.57 2.789 13.492 1 98.06 158 GLN A CA 1
ATOM 1265 C C . GLN A 1 158 ? -11.789 4.098 13.492 1 98.06 158 GLN A C 1
ATOM 1267 O O . GLN A 1 158 ? -10.625 4.129 13.906 1 98.06 158 GLN A O 1
ATOM 1272 N N . THR A 1 159 ? -12.414 5.191 13.109 1 98.19 159 THR A N 1
ATOM 1273 C CA . THR A 1 159 ? -11.789 6.508 13.164 1 98.19 159 THR A CA 1
ATOM 1274 C C . THR A 1 159 ? -11.484 6.898 14.609 1 98.19 159 THR A C 1
ATOM 1276 O O . THR A 1 159 ? -10.43 7.48 14.891 1 98.19 159 THR A O 1
ATOM 1279 N N . ASP A 1 160 ? -12.414 6.586 15.484 1 98.19 160 ASP A N 1
ATOM 1280 C CA . ASP A 1 160 ? -12.211 6.875 16.906 1 98.19 160 ASP A CA 1
ATOM 1281 C C . ASP A 1 160 ? -10.992 6.137 17.438 1 98.19 160 ASP A C 1
ATOM 1283 O O . ASP A 1 160 ? -10.242 6.68 18.266 1 98.19 160 ASP A O 1
ATOM 1287 N N . LEU A 1 161 ? -10.828 4.949 17.016 1 98.56 161 LEU A N 1
ATOM 1288 C CA . LEU A 1 161 ? -9.648 4.188 17.422 1 98.56 161 LEU A CA 1
ATOM 1289 C C . LEU A 1 161 ? -8.367 4.871 16.953 1 98.56 161 LEU A C 1
ATOM 1291 O O . LEU A 1 161 ? -7.426 5.039 17.734 1 98.56 161 LEU A O 1
ATOM 1295 N N . PHE A 1 162 ? -8.359 5.238 15.742 1 98.75 162 PHE A N 1
ATOM 1296 C CA . PHE A 1 162 ? -7.188 5.922 15.195 1 98.75 162 PHE A CA 1
ATOM 1297 C C . PHE A 1 162 ? -6.926 7.223 15.938 1 98.75 162 PHE A C 1
ATOM 1299 O O . PHE A 1 162 ? -5.777 7.539 16.266 1 98.75 162 PHE A O 1
ATOM 1306 N N . GLU A 1 163 ? -7.984 7.957 16.203 1 98.25 163 GLU A N 1
ATOM 1307 C CA . GLU A 1 163 ? -7.867 9.203 16.953 1 98.25 163 GLU A CA 1
ATOM 1308 C C . GLU A 1 163 ? -7.281 8.961 18.344 1 98.25 163 GLU A C 1
ATOM 1310 O O . GLU A 1 163 ? -6.488 9.766 18.828 1 98.25 163 GLU A O 1
ATOM 1315 N N . THR A 1 164 ? -7.691 7.922 18.953 1 98.5 164 THR A N 1
ATOM 1316 C CA . THR A 1 164 ? -7.16 7.566 20.25 1 98.5 164 THR A CA 1
ATOM 1317 C C . THR A 1 164 ? -5.664 7.285 20.172 1 98.5 164 THR A C 1
ATOM 1319 O O . THR A 1 164 ? -4.895 7.738 21.031 1 98.5 164 THR A O 1
ATOM 1322 N N . LEU A 1 165 ? -5.246 6.523 19.156 1 98.62 165 LEU A N 1
ATOM 1323 C CA . LEU A 1 165 ? -3.824 6.27 18.969 1 98.62 165 LEU A CA 1
ATOM 1324 C C . LEU A 1 165 ? -3.055 7.578 18.812 1 98.62 165 LEU A C 1
ATOM 1326 O O . LEU A 1 165 ? -2.037 7.789 19.484 1 98.62 165 LEU A O 1
ATOM 1330 N N . ILE A 1 166 ? -3.604 8.469 18 1 98.31 166 ILE A N 1
ATOM 1331 C CA . ILE A 1 166 ? -2.965 9.75 17.719 1 98.31 166 ILE A CA 1
ATOM 1332 C C . ILE A 1 166 ? -2.873 10.578 19 1 98.31 166 ILE A C 1
ATOM 1334 O O . ILE A 1 166 ? -1.842 11.195 19.281 1 98.31 166 ILE A O 1
ATOM 1338 N N . SER A 1 167 ? -3.945 10.602 19.781 1 97.12 167 SER A N 1
ATOM 1339 C CA . SER A 1 167 ? -3.973 11.375 21.016 1 97.12 167 SER A CA 1
ATOM 1340 C C . SER A 1 167 ? -2.914 10.883 22 1 97.12 167 SER A C 1
ATOM 1342 O O . SER A 1 167 ? -2.443 11.641 22.844 1 97.12 167 SER A O 1
ATOM 1344 N N . LYS A 1 168 ? -2.516 9.641 21.875 1 97.31 168 LYS A N 1
ATOM 1345 C CA . LYS A 1 168 ? -1.502 9.055 22.734 1 97.31 168 LYS A CA 1
ATOM 1346 C C . LYS A 1 168 ? -0.127 9.078 22.078 1 97.31 168 LYS A C 1
ATOM 1348 O O . LYS A 1 168 ? 0.828 8.492 22.594 1 97.31 168 LYS A O 1
ATOM 1353 N N . LYS A 1 169 ? -0.041 9.711 20.922 1 97.19 169 LYS A N 1
ATOM 1354 C CA . LYS A 1 169 ? 1.188 9.867 20.156 1 97.19 169 LYS A CA 1
ATOM 1355 C C . LYS A 1 169 ? 1.731 8.508 19.703 1 97.19 169 LYS A C 1
ATOM 1357 O O . LYS A 1 169 ? 2.945 8.297 19.688 1 97.19 169 LYS A O 1
ATOM 1362 N N . ILE A 1 170 ? 0.728 7.598 19.5 1 98.12 170 ILE A N 1
ATOM 1363 C CA . ILE A 1 170 ? 1.072 6.281 18.969 1 98.12 170 ILE A CA 1
ATOM 1364 C C . ILE A 1 170 ? 0.906 6.281 17.438 1 98.12 170 ILE A C 1
ATOM 1366 O O . ILE A 1 170 ? -0.212 6.398 16.938 1 98.12 170 ILE A O 1
ATOM 1370 N N . TYR A 1 171 ? 2.014 6.117 16.719 1 98.44 171 TYR A N 1
ATOM 1371 C CA . TYR A 1 171 ? 1.979 6.152 15.258 1 98.44 171 TYR A CA 1
ATOM 1372 C C . TYR A 1 171 ? 2.824 5.031 14.664 1 98.44 171 TYR A C 1
ATOM 1374 O O . TYR A 1 171 ? 3.607 5.262 13.742 1 98.44 171 TYR A O 1
ATOM 1382 N N . GLN A 1 172 ? 2.76 3.883 15.242 1 97.38 172 GLN A N 1
ATOM 1383 C CA . GLN A 1 172 ? 3.416 2.66 14.789 1 97.38 172 GLN A CA 1
ATOM 1384 C C . GLN A 1 172 ? 2.5 1.451 14.945 1 97.38 172 GLN A C 1
ATOM 1386 O O . GLN A 1 172 ? 1.636 1.433 15.828 1 97.38 172 GLN A O 1
ATOM 1391 N N . GLU A 1 173 ? 2.75 0.457 14.156 1 96.19 173 GLU A N 1
ATOM 1392 C CA . GLU A 1 173 ? 1.82 -0.668 14.109 1 96.19 173 GLU A CA 1
ATOM 1393 C C . GLU A 1 173 ? 2 -1.587 15.312 1 96.19 173 GLU A C 1
ATOM 1395 O O . GLU A 1 173 ? 1.087 -2.332 15.672 1 96.19 173 GLU A O 1
ATOM 1400 N N . ASP A 1 174 ? 3.17 -1.609 15.977 1 95.94 174 ASP A N 1
ATOM 1401 C CA . ASP A 1 174 ? 3.475 -2.574 17.031 1 95.94 174 ASP A CA 1
ATOM 1402 C C . ASP A 1 174 ? 3.152 -2.002 18.406 1 95.94 174 ASP A C 1
ATOM 1404 O O . ASP A 1 174 ? 3.867 -2.266 19.375 1 95.94 174 ASP A O 1
ATOM 1408 N N . PHE A 1 175 ? 2.104 -1.271 18.547 1 96.81 175 PHE A N 1
ATOM 1409 C CA . PHE A 1 175 ? 1.712 -0.724 19.844 1 96.81 175 PHE A CA 1
ATOM 1410 C C . PHE A 1 175 ? 1.049 -1.792 20.703 1 96.81 175 PHE A C 1
ATOM 1412 O O . PHE A 1 175 ? 0.526 -2.779 20.188 1 96.81 175 PHE A O 1
ATOM 1419 N N . THR A 1 176 ? 1.144 -1.637 22.031 1 96.75 176 THR A N 1
ATOM 1420 C CA . THR A 1 176 ? 0.456 -2.516 22.969 1 96.75 176 THR A CA 1
ATOM 1421 C C . THR A 1 176 ? -1.047 -2.254 22.953 1 96.75 176 THR A C 1
ATOM 1423 O O . THR A 1 176 ? -1.487 -1.12 23.156 1 96.75 176 THR A O 1
ATOM 1426 N N . GLN A 1 177 ? -1.815 -3.283 22.828 1 96.5 177 GLN A N 1
ATOM 1427 C CA . GLN A 1 177 ? -3.238 -3.131 22.547 1 96.5 177 GLN A CA 1
ATOM 1428 C C . GLN A 1 177 ? -4.035 -2.91 23.828 1 96.5 177 GLN A C 1
ATOM 1430 O O . GLN A 1 177 ? -4.969 -2.107 23.859 1 96.5 177 GLN A O 1
ATOM 1435 N N . LYS A 1 178 ? -3.643 -3.525 24.891 1 96.69 178 LYS A N 1
ATOM 1436 C CA . LYS A 1 178 ? -4.438 -3.574 26.125 1 96.69 178 LYS A CA 1
ATOM 1437 C C . LYS A 1 178 ? -4.695 -2.172 26.672 1 96.69 178 LYS A C 1
ATOM 1439 O O . LYS A 1 178 ? -5.844 -1.807 26.922 1 96.69 178 LYS A O 1
ATOM 1444 N N . PRO A 1 179 ? -3.68 -1.337 26.828 1 97.38 179 PRO A N 1
ATOM 1445 C CA . PRO A 1 179 ? -3.936 0.006 27.359 1 97.38 179 PRO A CA 1
ATOM 1446 C C . PRO A 1 179 ? -4.891 0.81 26.484 1 97.38 179 PRO A C 1
ATOM 1448 O O . PRO A 1 179 ? -5.664 1.625 26.984 1 97.38 179 PRO A O 1
ATOM 1451 N N . ILE A 1 180 ? -4.855 0.675 25.172 1 98 180 ILE A N 1
ATOM 1452 C CA . ILE A 1 180 ? -5.715 1.404 24.234 1 98 180 ILE A CA 1
ATOM 1453 C C . ILE A 1 180 ? -7.148 0.898 24.359 1 98 180 ILE A C 1
ATOM 1455 O O . ILE A 1 180 ? -8.094 1.691 24.391 1 98 180 ILE A O 1
ATOM 1459 N N . ALA A 1 181 ? -7.289 -0.404 24.391 1 98.06 181 ALA A N 1
ATOM 1460 C CA . ALA A 1 181 ? -8.609 -1 24.578 1 98.06 181 ALA A CA 1
ATOM 1461 C C . ALA A 1 181 ? -9.281 -0.482 25.844 1 98.06 181 ALA A C 1
ATOM 1463 O O . ALA A 1 181 ? -10.461 -0.135 25.828 1 98.06 181 ALA A O 1
ATOM 1464 N N . GLU A 1 182 ? -8.5 -0.42 26.906 1 97.69 182 GLU A N 1
ATOM 1465 C CA . GLU A 1 182 ? -9.008 0.058 28.188 1 97.69 182 GLU A CA 1
ATOM 1466 C C . GLU A 1 182 ? -9.43 1.523 28.109 1 97.69 182 GLU A C 1
ATOM 1468 O O . GLU A 1 182 ? -10.492 1.898 28.594 1 97.69 182 GLU A O 1
ATOM 1473 N N . LYS A 1 183 ? -8.602 2.295 27.484 1 97.5 183 LYS A N 1
ATOM 1474 C CA . LYS A 1 183 ? -8.914 3.711 27.312 1 97.5 183 LYS A CA 1
ATOM 1475 C C . LYS A 1 183 ? -10.219 3.9 26.547 1 97.5 183 LYS A C 1
ATOM 1477 O O . LYS A 1 183 ? -10.984 4.82 26.844 1 97.5 183 LYS A O 1
ATOM 1482 N N . MET A 1 184 ? -10.461 3.006 25.609 1 98.12 184 MET A N 1
ATOM 1483 C CA . MET A 1 184 ? -11.641 3.123 24.766 1 98.12 184 MET A CA 1
ATOM 1484 C C . MET A 1 184 ? -12.828 2.373 25.359 1 98.12 184 MET A C 1
ATOM 1486 O O . MET A 1 184 ? -13.914 2.354 24.781 1 98.12 184 MET A O 1
ATOM 1490 N N . LYS A 1 185 ? -12.57 1.72 26.484 1 98.25 185 LYS A N 1
ATOM 1491 C CA . LYS A 1 185 ? -13.602 0.954 27.172 1 98.25 185 LYS A CA 1
ATOM 1492 C C . LYS A 1 185 ? -14.148 -0.161 26.297 1 98.25 185 LYS A C 1
ATOM 1494 O O . LYS A 1 185 ? -15.367 -0.335 26.188 1 98.25 185 LYS A O 1
ATOM 1499 N N . LEU A 1 186 ? -13.266 -0.839 25.656 1 98 186 LEU A N 1
ATOM 1500 C CA . LEU A 1 186 ? -13.602 -1.987 24.812 1 98 186 LEU A CA 1
ATOM 1501 C C . LEU A 1 186 ? -13.023 -3.271 25.391 1 98 186 LEU A C 1
ATOM 1503 O O . LEU A 1 186 ? -11.953 -3.254 26.016 1 98 186 LEU A O 1
ATOM 1507 N N . SER A 1 187 ? -13.742 -4.371 25.234 1 97.81 187 SER A N 1
ATOM 1508 C CA . SER A 1 187 ? -13.141 -5.676 25.484 1 97.81 187 SER A CA 1
ATOM 1509 C C . SER A 1 187 ? -11.992 -5.949 24.516 1 97.81 187 SER A C 1
ATOM 1511 O O . SER A 1 187 ? -11.914 -5.348 23.453 1 97.81 187 SER A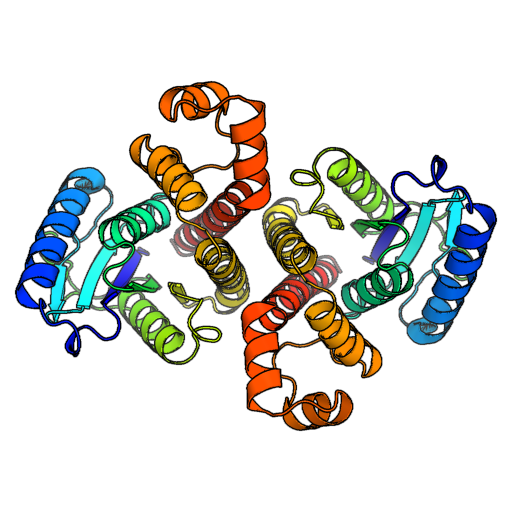 O 1
ATOM 1513 N N . GLN A 1 188 ? -11.109 -6.816 25 1 96.12 188 GLN A N 1
ATOM 1514 C CA . GLN A 1 188 ? -9.992 -7.184 24.125 1 96.12 188 GLN A CA 1
ATOM 1515 C C . GLN A 1 188 ? -10.492 -7.738 22.797 1 96.12 188 GLN A C 1
ATOM 1517 O O . GLN A 1 188 ? -9.922 -7.438 21.75 1 96.12 188 GLN A O 1
ATOM 1522 N N . SER A 1 189 ? -11.5 -8.547 22.844 1 96.19 189 SER A N 1
ATOM 1523 C CA . SER A 1 189 ? -12.055 -9.156 21.641 1 96.19 189 SER A CA 1
ATOM 1524 C C . SER A 1 189 ? -12.641 -8.102 20.719 1 96.19 189 SER A C 1
ATOM 1526 O O . SER A 1 189 ? -12.422 -8.141 19.5 1 96.19 189 SER A O 1
ATOM 1528 N N . ALA A 1 190 ? -13.406 -7.176 21.219 1 97.44 190 ALA A N 1
ATOM 1529 C CA . ALA A 1 190 ? -14.008 -6.102 20.438 1 97.44 190 ALA A CA 1
ATOM 1530 C C . ALA A 1 190 ? -12.938 -5.203 19.828 1 97.44 190 ALA A C 1
ATOM 1532 O O . ALA A 1 190 ? -13.055 -4.773 18.688 1 97.44 190 ALA A O 1
ATOM 1533 N N . PHE A 1 191 ? -11.906 -4.918 20.656 1 97.88 191 PHE A N 1
ATOM 1534 C CA . PHE A 1 191 ? -10.797 -4.094 20.203 1 97.88 191 PHE A CA 1
ATOM 1535 C C . PHE A 1 191 ? -10.07 -4.762 19.031 1 97.88 191 PHE A C 1
ATOM 1537 O O . PHE A 1 191 ? -9.805 -4.125 18.016 1 97.88 191 PHE A O 1
ATOM 1544 N N . THR A 1 192 ? -9.789 -6.016 19.172 1 95.56 192 THR A N 1
ATOM 1545 C CA . THR A 1 192 ? -9.055 -6.75 18.156 1 95.56 192 THR A CA 1
ATOM 1546 C C . THR A 1 192 ? -9.875 -6.836 16.859 1 95.56 192 THR A C 1
ATOM 1548 O O . THR A 1 192 ? -9.328 -6.719 15.766 1 95.56 192 THR A O 1
ATOM 1551 N N . LYS A 1 193 ? -11.117 -7.055 17 1 96.56 193 LYS A N 1
ATOM 1552 C CA . LYS A 1 193 ? -12 -7.102 15.844 1 96.56 193 LYS A CA 1
ATOM 1553 C C . LYS A 1 193 ? -11.984 -5.77 15.094 1 96.56 193 LYS A C 1
ATOM 1555 O O . LYS A 1 193 ? -11.945 -5.75 13.859 1 96.56 193 LYS A O 1
ATOM 1560 N N . ARG A 1 194 ? -12.047 -4.664 15.789 1 97.19 194 ARG A N 1
ATOM 1561 C CA . ARG A 1 194 ? -12.016 -3.332 15.195 1 97.19 194 ARG A CA 1
ATOM 1562 C C . ARG A 1 194 ? -10.672 -3.059 14.531 1 97.19 194 ARG A C 1
ATOM 1564 O O . ARG A 1 194 ? -10.617 -2.463 13.453 1 97.19 194 ARG A O 1
ATOM 1571 N N . LEU A 1 195 ? -9.641 -3.475 15.242 1 96.69 195 LEU A N 1
ATOM 1572 C CA . LEU A 1 195 ? -8.297 -3.322 14.695 1 96.69 195 LEU A CA 1
ATOM 1573 C C . LEU A 1 195 ? -8.148 -4.086 13.383 1 96.69 195 LEU A C 1
ATOM 1575 O O . LEU A 1 195 ? -7.648 -3.547 12.398 1 96.69 195 LEU A O 1
ATOM 1579 N N . LYS A 1 196 ? -8.648 -5.266 13.352 1 95.38 196 LYS A N 1
ATOM 1580 C CA . LYS A 1 196 ? -8.578 -6.129 12.18 1 95.38 196 LYS A CA 1
ATOM 1581 C C . LYS A 1 196 ? -9.359 -5.527 11.008 1 95.38 196 LYS A C 1
ATOM 1583 O O . LYS A 1 196 ? -8.828 -5.41 9.906 1 95.38 196 LYS A O 1
ATOM 1588 N N . SER A 1 197 ? -10.531 -5.121 11.258 1 96.38 197 SER A N 1
ATOM 1589 C CA . SER A 1 197 ? -11.414 -4.66 10.195 1 96.38 197 SER A CA 1
ATOM 1590 C C . SER A 1 197 ? -11.008 -3.279 9.695 1 96.38 197 SER A C 1
ATOM 1592 O O . SER A 1 197 ? -11.328 -2.9 8.57 1 96.38 197 SER A O 1
ATOM 1594 N N . SER A 1 198 ? -10.266 -2.521 10.492 1 97.62 198 SER A N 1
ATOM 1595 C CA . SER A 1 198 ? -9.922 -1.151 10.133 1 97.62 198 SER A CA 1
ATOM 1596 C C . SER A 1 198 ? -8.695 -1.111 9.227 1 97.62 198 SER A C 1
ATOM 1598 O O . SER A 1 198 ? -8.5 -0.153 8.477 1 97.62 198 SER A O 1
ATOM 1600 N N . GLY A 1 199 ? -7.836 -2.092 9.344 1 98 199 GLY A N 1
ATOM 1601 C CA . GLY A 1 199 ? -6.57 -2.043 8.625 1 98 199 GLY A CA 1
ATOM 1602 C C . GLY A 1 199 ? -5.625 -0.979 9.148 1 98 199 GLY A C 1
ATOM 1603 O O . GLY A 1 199 ? -4.719 -0.543 8.43 1 98 199 GLY A O 1
ATOM 1604 N N . ILE A 1 200 ? -5.828 -0.543 10.406 1 98.44 200 ILE A N 1
ATOM 1605 C CA . ILE A 1 200 ? -5.066 0.558 10.984 1 98.44 200 ILE A CA 1
ATOM 1606 C C . ILE A 1 200 ? -3.588 0.185 11.047 1 98.44 200 ILE A C 1
ATOM 1608 O O . ILE A 1 200 ? -2.719 1.02 10.789 1 98.44 200 ILE A O 1
ATOM 1612 N N . LYS A 1 201 ? -3.303 -1.045 11.375 1 98 201 LYS A N 1
ATOM 1613 C CA . LYS A 1 201 ? -1.903 -1.455 11.453 1 98 201 LYS A CA 1
ATOM 1614 C C . LYS A 1 201 ? -1.232 -1.374 10.086 1 98 201 LYS A C 1
ATOM 1616 O O . LYS A 1 201 ? -0.076 -0.963 9.977 1 98 201 LYS A O 1
ATOM 1621 N N . LEU A 1 202 ? -1.968 -1.804 9.031 1 98.19 202 LEU A N 1
ATOM 1622 C CA . LEU A 1 202 ? -1.45 -1.688 7.668 1 98.19 202 LEU A CA 1
ATOM 1623 C C . LEU A 1 202 ? -1.276 -0.226 7.277 1 98.19 202 LEU A C 1
ATOM 1625 O O . LEU A 1 202 ? -0.297 0.132 6.617 1 98.19 202 LEU A O 1
ATOM 1629 N N . TYR A 1 203 ? -2.26 0.652 7.684 1 98.69 203 TYR A N 1
ATOM 1630 C CA . TYR A 1 203 ? -2.164 2.092 7.469 1 98.69 203 TYR A CA 1
ATOM 1631 C C . TYR A 1 203 ? -0.867 2.645 8.055 1 98.69 203 TYR A C 1
ATOM 1633 O O . TYR A 1 203 ? -0.095 3.301 7.352 1 98.69 203 TYR A O 1
ATOM 1641 N N . LEU A 1 204 ? -0.611 2.301 9.289 1 98.75 204 LEU A N 1
ATOM 1642 C CA . LEU A 1 204 ? 0.559 2.807 10 1 98.75 204 LEU A CA 1
ATOM 1643 C C . LEU A 1 204 ? 1.844 2.254 9.391 1 98.75 204 LEU A C 1
ATOM 1645 O O . LEU A 1 204 ? 2.838 2.975 9.266 1 98.75 204 LEU A O 1
ATOM 1649 N N . ARG A 1 205 ? 1.805 1.044 8.992 1 98.31 205 ARG A N 1
ATOM 1650 C CA . ARG A 1 205 ? 2.953 0.416 8.344 1 98.31 205 ARG A CA 1
ATOM 1651 C C . ARG A 1 205 ? 3.324 1.145 7.059 1 98.31 205 ARG A C 1
ATOM 1653 O O . ARG A 1 205 ? 4.5 1.414 6.809 1 98.31 205 ARG A O 1
ATOM 1660 N N . ASN A 1 206 ? 2.326 1.424 6.254 1 98.62 206 ASN A N 1
ATOM 1661 C CA . ASN A 1 206 ? 2.549 2.129 4.996 1 98.62 206 ASN A CA 1
ATOM 1662 C C . ASN A 1 206 ? 3.129 3.521 5.23 1 98.62 206 ASN A C 1
ATOM 1664 O O . ASN A 1 206 ? 4.07 3.93 4.547 1 98.62 206 ASN A O 1
ATOM 1668 N N . ARG A 1 207 ? 2.582 4.215 6.219 1 98.75 207 ARG A N 1
ATOM 1669 C CA . ARG A 1 207 ? 3.049 5.566 6.516 1 98.75 207 ARG A CA 1
ATOM 1670 C C . ARG A 1 207 ? 4.484 5.547 7.027 1 98.75 207 ARG A C 1
ATOM 1672 O O . ARG A 1 207 ? 5.297 6.391 6.645 1 98.75 207 ARG A O 1
ATOM 1679 N N . GLN A 1 208 ? 4.789 4.582 7.816 1 98.31 208 GLN A N 1
ATOM 1680 C CA . GLN A 1 208 ? 6.145 4.457 8.336 1 98.31 208 GLN A CA 1
ATOM 1681 C C . GLN A 1 208 ? 7.129 4.105 7.219 1 98.31 208 GLN A C 1
ATOM 1683 O O . GLN A 1 208 ? 8.242 4.637 7.176 1 98.31 208 GLN A O 1
ATOM 1688 N N . THR A 1 209 ? 6.711 3.184 6.383 1 98.38 209 THR A N 1
ATOM 1689 C CA . THR A 1 209 ? 7.566 2.797 5.266 1 98.38 209 THR A CA 1
ATOM 1690 C C . THR A 1 209 ? 7.836 3.988 4.352 1 98.38 209 THR A C 1
ATOM 1692 O O . THR A 1 209 ? 8.984 4.238 3.971 1 98.38 209 THR A O 1
ATOM 1695 N N . ALA A 1 210 ? 6.793 4.738 4.023 1 98.56 210 ALA A N 1
ATOM 1696 C CA . ALA A 1 210 ? 6.941 5.938 3.201 1 98.56 210 ALA A CA 1
ATOM 1697 C C . ALA A 1 210 ? 7.879 6.945 3.863 1 98.56 210 ALA A C 1
ATOM 1699 O O . ALA A 1 210 ? 8.766 7.5 3.211 1 98.56 210 ALA A O 1
ATOM 1700 N N . MET A 1 211 ? 7.734 7.137 5.133 1 98.44 211 MET A N 1
ATOM 1701 C CA . MET A 1 211 ? 8.547 8.109 5.859 1 98.44 211 MET A CA 1
ATOM 1702 C C . MET A 1 211 ? 10.016 7.691 5.863 1 98.44 211 MET A C 1
ATOM 1704 O O . MET A 1 211 ? 10.906 8.523 5.68 1 98.44 211 MET A O 1
ATOM 1708 N N . ASN A 1 212 ? 10.242 6.406 6.102 1 97.62 212 ASN A N 1
ATOM 1709 C CA . ASN A 1 212 ? 11.609 5.906 6.102 1 97.62 212 ASN A CA 1
ATOM 1710 C C . ASN A 1 212 ? 12.289 6.141 4.758 1 97.62 212 ASN A C 1
ATOM 1712 O O . ASN A 1 212 ? 13.469 6.496 4.707 1 97.62 212 ASN A O 1
ATOM 1716 N N . LEU A 1 213 ? 11.57 5.918 3.713 1 97.44 213 LEU A N 1
ATOM 1717 C CA . LEU A 1 213 ? 12.117 6.152 2.383 1 97.44 213 LEU A CA 1
ATOM 1718 C C . LEU A 1 213 ? 12.453 7.629 2.186 1 97.44 213 LEU A C 1
ATOM 1720 O O . LEU A 1 213 ? 13.516 7.965 1.661 1 97.44 213 LEU A O 1
ATOM 1724 N N . ILE A 1 214 ? 11.547 8.461 2.625 1 97.88 214 ILE A N 1
ATOM 1725 C CA . ILE A 1 214 ? 11.75 9.898 2.477 1 97.88 214 ILE A CA 1
ATOM 1726 C C . ILE A 1 214 ? 12.984 10.336 3.266 1 97.88 214 ILE A C 1
ATOM 1728 O O . ILE A 1 214 ? 13.812 11.102 2.764 1 97.88 214 ILE A O 1
ATOM 1732 N N . LEU A 1 215 ? 13.148 9.828 4.457 1 97.19 215 LEU A N 1
ATOM 1733 C CA . LEU A 1 215 ? 14.281 10.203 5.309 1 97.19 215 LEU A CA 1
ATOM 1734 C C . LEU A 1 215 ? 15.594 9.688 4.723 1 97.19 215 LEU A C 1
ATOM 1736 O O . LEU A 1 215 ? 16.609 10.375 4.789 1 97.19 215 LEU A O 1
ATOM 1740 N N . GLN A 1 216 ? 15.539 8.508 4.176 1 94.75 216 GLN A N 1
ATOM 1741 C CA . GLN A 1 216 ? 16.734 7.969 3.533 1 94.75 216 GLN A CA 1
ATOM 1742 C C . GLN A 1 216 ? 17.156 8.836 2.354 1 94.75 216 GLN A C 1
ATOM 1744 O O . GLN A 1 216 ? 18.359 9.062 2.148 1 94.75 216 GLN A O 1
ATOM 1749 N N . LEU A 1 217 ? 16.188 9.273 1.604 1 93 217 LEU A N 1
ATOM 1750 C CA . LEU A 1 217 ? 16.453 10.133 0.458 1 93 217 LEU A CA 1
ATOM 1751 C C . LEU A 1 217 ? 17.062 11.461 0.905 1 93 217 LEU A C 1
ATOM 1753 O O . LEU A 1 217 ? 17.906 12.039 0.212 1 93 217 LEU A O 1
ATOM 1757 N N . SER A 1 218 ? 16.594 11.938 1.989 1 92.62 218 SER A N 1
ATOM 1758 C CA . SER A 1 218 ? 17.016 13.234 2.494 1 92.62 218 SER A CA 1
ATOM 1759 C C . SER A 1 218 ? 18.469 13.195 2.955 1 92.62 218 SER A C 1
ATOM 1761 O O . SER A 1 218 ? 19.156 14.219 2.975 1 92.62 218 SER A O 1
ATOM 1763 N N . GLN A 1 219 ? 18.953 12.023 3.398 1 85.25 219 GLN A N 1
ATOM 1764 C CA . GLN A 1 219 ? 20.312 11.852 3.889 1 85.25 219 GLN A CA 1
ATOM 1765 C C . GLN A 1 219 ? 21.297 11.625 2.736 1 85.25 219 GLN A C 1
ATOM 1767 O O . GLN A 1 219 ? 22.484 11.914 2.859 1 85.25 219 GLN A O 1
ATOM 1772 N N . LYS A 1 220 ? 21 10.828 1.709 1 68.62 220 LYS A N 1
ATOM 1773 C CA . LYS A 1 220 ? 21.891 10.508 0.605 1 68.62 220 LYS A CA 1
ATOM 1774 C C . LYS A 1 220 ? 22.391 11.773 -0.091 1 68.62 220 LYS A C 1
ATOM 1776 O O . LYS A 1 220 ? 23.5 11.812 -0.61 1 68.62 220 LYS A O 1
ATOM 1781 N N . GLU A 1 221 ? 21.516 12.758 -0.374 1 56.41 221 GLU A N 1
ATOM 1782 C CA . GLU A 1 221 ? 21.922 13.93 -1.148 1 56.41 221 GLU A CA 1
ATOM 1783 C C . GLU A 1 221 ? 22.578 14.984 -0.259 1 56.41 221 GLU A C 1
ATOM 1785 O O . GLU A 1 221 ? 22.969 16.047 -0.737 1 56.41 221 GLU A O 1
ATOM 1790 N N . GLY A 1 222 ? 22.703 14.727 1.091 1 42.19 222 GLY A N 1
ATOM 1791 C CA . GLY A 1 222 ? 23.641 15.594 1.793 1 42.19 222 GLY A CA 1
ATOM 1792 C C . GLY A 1 222 ? 25.062 15.062 1.774 1 42.19 222 GLY A C 1
ATOM 1793 O O . GLY A 1 222 ? 25.281 13.867 1.583 1 42.19 222 GLY A O 1
ATOM 1794 N N . MET B 1 1 ? 23.031 -16.078 -11.641 1 87.75 1 MET B N 1
ATOM 1795 C CA . MET B 1 1 ? 21.781 -15.57 -12.18 1 87.75 1 MET B CA 1
ATOM 1796 C C . MET B 1 1 ? 20.656 -15.656 -11.141 1 87.75 1 MET B C 1
ATOM 1798 O O . MET B 1 1 ? 20.594 -16.609 -10.375 1 87.75 1 MET B O 1
ATOM 1802 N N . ASN B 1 2 ? 19.844 -14.602 -11.023 1 95.19 2 ASN B N 1
ATOM 1803 C CA . ASN B 1 2 ? 18.766 -14.602 -10.039 1 95.19 2 ASN B CA 1
ATOM 1804 C C . ASN B 1 2 ? 17.484 -15.211 -10.617 1 95.19 2 ASN B C 1
ATOM 1806 O O . ASN B 1 2 ? 17.234 -15.109 -11.812 1 95.19 2 ASN B O 1
ATOM 1810 N N . TYR B 1 3 ? 16.781 -15.945 -9.797 1 97.81 3 TYR B N 1
ATOM 1811 C CA . TYR B 1 3 ? 15.469 -16.516 -10.078 1 97.81 3 TYR B CA 1
ATOM 1812 C C . TYR B 1 3 ? 14.445 -16.047 -9.047 1 97.81 3 TYR B C 1
ATOM 1814 O O . TYR B 1 3 ? 14.805 -15.492 -8.008 1 97.81 3 TYR B O 1
ATOM 1822 N N . ILE B 1 4 ? 13.227 -16.219 -9.375 1 98.56 4 ILE B N 1
ATOM 1823 C CA . ILE B 1 4 ? 12.117 -15.984 -8.461 1 98.56 4 ILE B CA 1
ATOM 1824 C C . ILE B 1 4 ? 11.438 -17.312 -8.125 1 98.56 4 ILE B C 1
ATOM 1826 O O . ILE B 1 4 ? 10.844 -17.938 -8.992 1 98.56 4 ILE B O 1
ATOM 1830 N N . ALA B 1 5 ? 11.594 -17.703 -6.926 1 98.69 5 ALA B N 1
ATOM 1831 C CA . ALA B 1 5 ? 10.914 -18.922 -6.457 1 98.69 5 ALA B CA 1
ATOM 1832 C C . ALA B 1 5 ? 9.555 -18.578 -5.844 1 98.69 5 ALA B C 1
ATOM 1834 O O . ALA B 1 5 ? 9.422 -17.594 -5.121 1 98.69 5 ALA B O 1
ATOM 1835 N N . ILE B 1 6 ? 8.578 -19.375 -6.164 1 98.75 6 ILE B N 1
ATOM 1836 C CA . ILE B 1 6 ? 7.242 -19.25 -5.59 1 98.75 6 ILE B CA 1
ATOM 1837 C C . ILE B 1 6 ? 6.887 -20.531 -4.832 1 98.75 6 ILE B C 1
ATOM 1839 O O . ILE B 1 6 ? 6.992 -21.625 -5.379 1 98.75 6 ILE B O 1
ATOM 1843 N N . ILE B 1 7 ? 6.508 -20.375 -3.613 1 98.38 7 ILE B N 1
ATOM 1844 C CA . ILE B 1 7 ? 5.93 -21.469 -2.846 1 98.38 7 ILE B CA 1
ATOM 1845 C C . ILE B 1 7 ? 4.492 -21.125 -2.461 1 98.38 7 ILE B C 1
ATOM 1847 O O . ILE B 1 7 ? 4.227 -20.047 -1.925 1 98.38 7 ILE B O 1
ATOM 1851 N N . GLY B 1 8 ? 3.586 -22.016 -2.832 1 97.81 8 GLY B N 1
ATOM 1852 C CA . GLY B 1 8 ? 2.193 -21.875 -2.439 1 97.81 8 GLY B CA 1
ATOM 1853 C C . GLY B 1 8 ? 1.736 -22.969 -1.484 1 97.81 8 GLY B C 1
ATOM 1854 O O . GLY B 1 8 ? 2.232 -24.094 -1.536 1 97.81 8 GLY B O 1
ATOM 1855 N N . ASP B 1 9 ? 0.828 -22.547 -0.651 1 94.94 9 ASP B N 1
ATOM 1856 C CA . ASP B 1 9 ? 0.293 -23.469 0.346 1 94.94 9 ASP B CA 1
ATOM 1857 C C . ASP B 1 9 ? -1.192 -23.219 0.588 1 94.94 9 ASP B C 1
ATOM 1859 O O . ASP B 1 9 ? -1.591 -22.094 0.909 1 94.94 9 ASP B O 1
ATOM 1863 N N . ILE B 1 10 ? -2.041 -24.297 0.46 1 93.56 10 ILE B N 1
ATOM 1864 C CA . ILE B 1 10 ? -3.469 -24.188 0.741 1 93.56 10 ILE B CA 1
ATOM 1865 C C . ILE B 1 10 ? -3.695 -24.156 2.25 1 93.56 10 ILE B C 1
ATOM 1867 O O . ILE B 1 10 ? -3.213 -25.016 2.979 1 93.56 10 ILE B O 1
ATOM 1871 N N . VAL B 1 11 ? -4.402 -23.125 2.682 1 89.25 11 VAL B N 1
ATOM 1872 C CA . VAL B 1 11 ? -4.656 -22.938 4.105 1 89.25 11 VAL B CA 1
ATOM 1873 C C . VAL B 1 11 ? -5.711 -23.922 4.586 1 89.25 11 VAL B C 1
ATOM 1875 O O . VAL B 1 11 ? -6.723 -24.141 3.912 1 89.25 11 VAL B O 1
ATOM 1878 N N . ASN B 1 12 ? -5.555 -24.5 5.746 1 75.88 12 ASN B N 1
ATOM 1879 C CA . ASN B 1 12 ? -6.461 -25.406 6.441 1 75.88 12 ASN B CA 1
ATOM 1880 C C . ASN B 1 12 ? -6.965 -26.516 5.516 1 75.88 12 ASN B C 1
ATOM 1882 O O . ASN B 1 12 ? -8.148 -26.844 5.527 1 75.88 12 ASN B O 1
ATOM 1886 N N . SER B 1 13 ? -6.219 -27 4.656 1 66.81 13 SER B N 1
ATOM 1887 C CA . SER B 1 13 ? -6.582 -28.016 3.672 1 66.81 13 SER B CA 1
ATOM 1888 C C . SER B 1 13 ? -7.105 -29.281 4.348 1 66.81 13 SER B C 1
ATOM 1890 O O . SER B 1 13 ? -7.91 -30.016 3.77 1 66.81 13 SER B O 1
ATOM 1892 N N . LYS B 1 14 ? -6.684 -29.531 5.473 1 64 14 LYS B N 1
ATOM 1893 C CA . LYS B 1 14 ? -7.078 -30.75 6.164 1 64 14 LYS B CA 1
ATOM 1894 C C . LYS B 1 14 ? -8.555 -30.719 6.555 1 64 14 LYS B C 1
ATOM 1896 O O . LYS B 1 14 ? -9.172 -31.766 6.754 1 64 14 LYS B O 1
ATOM 1901 N N . GLN B 1 15 ? -9.008 -29.625 6.605 1 63.88 15 GLN B N 1
ATOM 1902 C CA . GLN B 1 15 ? -10.383 -29.484 7.074 1 63.88 15 GLN B CA 1
ATOM 1903 C C . GLN B 1 15 ? -11.367 -29.484 5.906 1 63.88 15 GLN B C 1
ATOM 1905 O O . GLN B 1 15 ? -12.578 -29.469 6.109 1 63.88 15 GLN B O 1
ATOM 1910 N N . THR B 1 16 ? -10.758 -29.688 4.836 1 63 16 THR B N 1
ATOM 1911 C CA . THR B 1 16 ? -11.641 -29.609 3.682 1 63 16 THR B CA 1
ATOM 1912 C C . THR B 1 16 ? -12.172 -30.984 3.309 1 63 16 THR B C 1
ATOM 1914 O O . THR B 1 16 ? -11.406 -31.953 3.199 1 63 16 THR B O 1
ATOM 1917 N N . SER B 1 17 ? -13.453 -31.25 3.424 1 61.69 17 SER B N 1
ATOM 1918 C CA . SER B 1 17 ? -14.148 -32.5 3.158 1 61.69 17 SER B CA 1
ATOM 1919 C C . SER B 1 17 ? -13.859 -33 1.753 1 61.69 17 SER B C 1
ATOM 1921 O O . SER B 1 17 ? -13.938 -34.219 1.496 1 61.69 17 SER B O 1
ATOM 1923 N N . ASN B 1 18 ? -13.391 -32.219 0.945 1 74.06 18 ASN B N 1
ATOM 1924 C CA . ASN B 1 18 ? -13.203 -32.562 -0.457 1 74.06 18 ASN B CA 1
ATOM 1925 C C . ASN B 1 18 ? -11.75 -32.406 -0.893 1 74.06 18 ASN B C 1
ATOM 1927 O O . ASN B 1 18 ? -11.477 -31.953 -2.006 1 74.06 18 ASN B O 1
ATOM 1931 N N . ARG B 1 19 ? -10.875 -32.906 -0.042 1 76.12 19 ARG B N 1
ATOM 1932 C CA . ARG B 1 19 ? -9.438 -32.719 -0.24 1 76.12 19 ARG B CA 1
ATOM 1933 C C . ARG B 1 19 ? -9 -33.281 -1.596 1 76.12 19 ARG B C 1
ATOM 1935 O O . ARG B 1 19 ? -8.25 -32.625 -2.32 1 76.12 19 ARG B O 1
ATOM 1942 N N . SER B 1 20 ? -9.477 -34.469 -1.864 1 79.75 20 SER B N 1
ATOM 1943 C CA . SER B 1 20 ? -9.078 -35.094 -3.125 1 79.75 20 SER B CA 1
ATOM 1944 C C . SER B 1 20 ? -9.531 -34.25 -4.316 1 79.75 20 SER B C 1
ATOM 1946 O O . SER B 1 20 ? -8.773 -34.094 -5.281 1 79.75 20 SER B O 1
ATOM 1948 N N . SER B 1 21 ? -10.68 -33.719 -4.164 1 86 21 SER B N 1
ATOM 1949 C CA . SER B 1 21 ? -11.219 -32.906 -5.242 1 86 21 SER B CA 1
ATOM 1950 C C . SER B 1 21 ? -10.422 -31.594 -5.398 1 86 21 SER B C 1
ATOM 1952 O O . SER B 1 21 ? -10.141 -31.172 -6.516 1 86 21 SER B O 1
ATOM 1954 N N . ILE B 1 22 ? -9.992 -31.047 -4.328 1 88.38 22 ILE B N 1
ATOM 1955 C CA . ILE B 1 22 ? -9.242 -29.797 -4.336 1 88.38 22 ILE B CA 1
ATOM 1956 C C . ILE B 1 22 ? -7.852 -30.031 -4.93 1 88.38 22 ILE B C 1
ATOM 1958 O O . ILE B 1 22 ? -7.359 -29.219 -5.715 1 88.38 22 ILE B O 1
ATOM 1962 N N . GLN B 1 23 ? -7.254 -31.109 -4.59 1 88.69 23 GLN B N 1
ATOM 1963 C CA . GLN B 1 23 ? -5.922 -31.438 -5.094 1 88.69 23 GLN B CA 1
ATOM 1964 C C . GLN B 1 23 ? -5.938 -31.641 -6.605 1 88.69 23 GLN B C 1
ATOM 1966 O O . GLN B 1 23 ? -5.035 -31.188 -7.309 1 88.69 23 GLN B O 1
ATOM 1971 N N . GLU B 1 24 ? -6.898 -32.344 -7.043 1 91.19 24 GLU B N 1
ATOM 1972 C CA . GLU B 1 24 ? -7.027 -32.562 -8.477 1 91.19 24 GLU B CA 1
ATOM 1973 C C . GLU B 1 24 ? -7.254 -31.266 -9.227 1 91.19 24 GLU B C 1
ATOM 1975 O O . GLU B 1 24 ? -6.68 -31.047 -10.297 1 91.19 24 GLU B O 1
ATOM 1980 N N . ARG B 1 25 ? -8.094 -30.469 -8.664 1 92.19 25 ARG B N 1
ATOM 1981 C CA . ARG B 1 25 ? -8.352 -29.172 -9.281 1 92.19 25 ARG B CA 1
ATOM 1982 C C . ARG B 1 25 ? -7.094 -28.312 -9.273 1 92.19 25 ARG B C 1
ATOM 1984 O O . ARG B 1 25 ? -6.828 -27.578 -10.234 1 92.19 25 ARG B O 1
ATOM 1991 N N . LEU B 1 26 ? -6.375 -28.375 -8.164 1 94.56 26 LEU B N 1
ATOM 1992 C CA . LEU B 1 26 ? -5.109 -27.656 -8.086 1 94.56 26 LEU B CA 1
ATOM 1993 C C . LEU B 1 26 ? -4.156 -28.109 -9.188 1 94.56 26 LEU B C 1
ATOM 1995 O O . LEU B 1 26 ? -3.568 -27.297 -9.891 1 94.56 26 LEU B O 1
ATOM 1999 N N . LYS B 1 27 ? -4.043 -29.391 -9.352 1 94.94 27 LYS B N 1
ATOM 2000 C CA . LYS B 1 27 ? -3.184 -29.969 -10.391 1 94.94 27 LYS B CA 1
ATOM 2001 C C . LYS B 1 27 ? -3.578 -29.453 -11.773 1 94.94 27 LYS B C 1
ATOM 2003 O O . LYS B 1 27 ? -2.715 -29.078 -12.57 1 94.94 27 LYS B O 1
ATOM 2008 N N . GLN B 1 28 ? -4.816 -29.438 -12.023 1 96.5 28 GLN B N 1
ATOM 2009 C CA . GLN B 1 28 ? -5.32 -28.984 -13.32 1 96.5 28 GLN B CA 1
ATOM 2010 C C . GLN B 1 28 ? -5.004 -27.5 -13.539 1 96.5 28 GLN B C 1
ATOM 2012 O O . GLN B 1 28 ? -4.57 -27.109 -14.625 1 96.5 28 GLN B O 1
ATOM 2017 N N . GLN B 1 29 ? -5.277 -26.719 -12.492 1 96.62 29 GLN B N 1
ATOM 2018 C CA . GLN B 1 29 ? -5.016 -25.297 -12.586 1 96.62 29 GLN B CA 1
ATOM 2019 C C . GLN B 1 29 ? -3.531 -25.016 -12.812 1 96.62 29 GLN B C 1
ATOM 2021 O O . GLN B 1 29 ? -3.168 -24.188 -13.656 1 96.62 29 GLN B O 1
ATOM 2026 N N . LEU B 1 30 ? -2.643 -25.703 -12.102 1 97.75 30 LEU B N 1
ATOM 2027 C CA . LEU B 1 30 ? -1.202 -25.516 -12.227 1 97.75 30 LEU B CA 1
ATOM 2028 C C . LEU B 1 30 ? -0.722 -25.953 -13.609 1 97.75 30 LEU B C 1
ATOM 2030 O O . LEU B 1 30 ? 0.147 -25.312 -14.203 1 97.75 30 LEU B O 1
ATOM 2034 N N . ASN B 1 31 ? -1.289 -27.062 -14.133 1 97.56 31 ASN B N 1
ATOM 2035 C CA . ASN B 1 31 ? -0.934 -27.5 -15.477 1 97.56 31 ASN B CA 1
ATOM 2036 C C . ASN B 1 31 ? -1.271 -26.453 -16.531 1 97.56 31 ASN B C 1
ATOM 2038 O O . ASN B 1 31 ? -0.49 -26.219 -17.453 1 97.56 31 ASN B O 1
ATOM 2042 N N . ARG B 1 32 ? -2.41 -25.891 -16.406 1 97.88 32 ARG B N 1
ATOM 2043 C CA . ARG B 1 32 ? -2.814 -24.828 -17.328 1 97.88 32 ARG B CA 1
ATOM 2044 C C . ARG B 1 32 ? -1.841 -23.656 -17.266 1 97.88 32 ARG B C 1
ATOM 2046 O O . ARG B 1 32 ? -1.433 -23.141 -18.312 1 97.88 32 ARG B O 1
ATOM 2053 N N . ILE B 1 33 ? -1.468 -23.234 -16.109 1 98.06 33 ILE B N 1
ATOM 2054 C CA . ILE B 1 33 ? -0.547 -22.125 -15.906 1 98.06 33 ILE B CA 1
ATOM 2055 C C . ILE B 1 33 ? 0.826 -22.484 -16.469 1 98.06 33 ILE B C 1
ATOM 2057 O O . ILE B 1 33 ? 1.453 -21.672 -17.156 1 98.06 33 ILE B O 1
ATOM 2061 N N . ASN B 1 34 ? 1.258 -23.688 -16.156 1 98.25 34 ASN B N 1
ATOM 2062 C CA . ASN B 1 34 ? 2.545 -24.156 -16.656 1 98.25 34 ASN B CA 1
ATOM 2063 C C . ASN B 1 34 ? 2.604 -24.094 -18.188 1 98.25 34 ASN B C 1
ATOM 2065 O O . ASN B 1 34 ? 3.639 -23.75 -18.75 1 98.25 34 ASN B O 1
ATOM 2069 N N . HIS B 1 35 ? 1.493 -24.422 -18.766 1 97.88 35 HIS B N 1
ATOM 2070 C CA . HIS B 1 35 ? 1.427 -24.391 -20.234 1 97.88 35 HIS B CA 1
ATOM 2071 C C . HIS B 1 35 ? 1.419 -22.953 -20.75 1 97.88 35 HIS B C 1
ATOM 2073 O O . HIS B 1 35 ? 2.174 -22.609 -21.656 1 97.88 35 HIS B O 1
ATOM 2079 N N . SER B 1 36 ? 0.626 -22.094 -20.188 1 97.69 36 SER B N 1
ATOM 2080 C CA . SER B 1 36 ? 0.42 -20.734 -20.656 1 97.69 36 SER B CA 1
ATOM 2081 C C . SER B 1 36 ? 1.681 -19.891 -20.469 1 97.69 36 SER B C 1
ATOM 2083 O O . SER B 1 36 ? 1.927 -18.953 -21.234 1 97.69 36 SER B O 1
ATOM 2085 N N . PHE B 1 37 ? 2.527 -20.234 -19.453 1 97.88 37 PHE B N 1
ATOM 2086 C CA . PHE B 1 37 ? 3.693 -19.422 -19.125 1 97.88 37 PHE B CA 1
ATOM 2087 C C . PHE B 1 37 ? 4.969 -20.25 -19.203 1 97.88 37 PHE B C 1
ATOM 2089 O O . PHE B 1 37 ? 5.918 -20 -18.453 1 97.88 37 PHE B O 1
ATOM 2096 N N . ALA B 1 38 ? 5.016 -21.219 -20.016 1 97.38 38 ALA B N 1
ATOM 2097 C CA . ALA B 1 38 ? 6.105 -22.188 -20.125 1 97.38 38 ALA B CA 1
ATOM 2098 C C . ALA B 1 38 ? 7.449 -21.484 -20.297 1 97.38 38 ALA B C 1
ATOM 2100 O O . ALA B 1 38 ? 8.445 -21.891 -19.688 1 97.38 38 ALA B O 1
ATOM 2101 N N . GLN B 1 39 ? 7.52 -20.406 -21.016 1 97.12 39 GLN B N 1
ATOM 2102 C CA . GLN B 1 39 ? 8.773 -19.719 -21.328 1 97.12 39 GLN B CA 1
ATOM 2103 C C . GLN B 1 39 ? 9.273 -18.922 -20.125 1 97.12 39 GLN B C 1
ATOM 2105 O O . GLN B 1 39 ? 10.445 -18.562 -20.062 1 97.12 39 GLN B O 1
ATOM 2110 N N . ASP B 1 40 ? 8.375 -18.641 -19.203 1 97.56 40 ASP B N 1
ATOM 2111 C CA . ASP B 1 40 ? 8.703 -17.797 -18.062 1 97.56 40 ASP B CA 1
ATOM 2112 C C . ASP B 1 40 ? 9.227 -18.625 -16.891 1 97.56 40 ASP B C 1
ATOM 2114 O O . ASP B 1 40 ? 9.805 -18.078 -15.953 1 97.56 40 ASP B O 1
ATOM 2118 N N . PHE B 1 41 ? 9.086 -19.922 -16.953 1 97.94 41 PHE B N 1
ATOM 2119 C CA . PHE B 1 41 ? 9.5 -20.812 -15.875 1 97.94 41 PHE B CA 1
ATOM 2120 C C . PHE B 1 41 ? 10.859 -21.438 -16.188 1 97.94 41 PHE B C 1
ATOM 2122 O O . PHE B 1 41 ? 11.117 -21.844 -17.312 1 97.94 41 PHE B O 1
ATOM 2129 N N . ALA B 1 42 ? 11.773 -21.391 -15.211 1 97.88 42 ALA B N 1
ATOM 2130 C CA . ALA B 1 42 ? 12.938 -22.266 -15.25 1 97.88 42 ALA B CA 1
ATOM 2131 C C . ALA B 1 42 ? 12.57 -23.688 -14.883 1 97.88 42 ALA B C 1
ATOM 2133 O O . ALA B 1 42 ? 13.141 -24.641 -15.422 1 97.88 42 ALA B O 1
ATOM 2134 N N . SER B 1 43 ? 11.672 -23.812 -13.992 1 97.88 43 SER B N 1
ATOM 2135 C CA . SER B 1 43 ? 11.016 -25.047 -13.57 1 97.88 43 SER B CA 1
ATOM 2136 C C . SER B 1 43 ? 9.555 -24.812 -13.219 1 97.88 43 SER B C 1
ATOM 2138 O O . SER B 1 43 ? 9.242 -23.953 -12.391 1 97.88 43 SER B O 1
ATOM 2140 N N . PRO B 1 44 ? 8.625 -25.562 -13.805 1 97.69 44 PRO B N 1
ATOM 2141 C CA . PRO B 1 44 ? 7.199 -25.25 -13.688 1 97.69 44 PRO B CA 1
ATOM 2142 C C . PRO B 1 44 ? 6.641 -25.547 -12.297 1 97.69 44 PRO B C 1
ATOM 2144 O O . PRO B 1 44 ? 7.316 -26.188 -11.484 1 97.69 44 PRO B O 1
ATOM 2147 N N . PHE B 1 45 ? 5.406 -25.031 -12.023 1 98.31 45 PHE B N 1
ATOM 2148 C CA . PHE B 1 45 ? 4.719 -25.359 -10.781 1 98.31 45 PHE B CA 1
ATOM 2149 C C . PHE B 1 45 ? 4.625 -26.875 -10.586 1 98.31 45 PHE B C 1
ATOM 2151 O O . PHE B 1 45 ? 4.211 -27.594 -11.5 1 98.31 45 PHE B O 1
ATOM 2158 N N . THR B 1 46 ? 5 -27.328 -9.469 1 97.19 46 THR B N 1
ATOM 2159 C CA . THR B 1 46 ? 4.988 -28.734 -9.078 1 97.19 46 THR B CA 1
ATOM 2160 C C . THR B 1 46 ? 4.426 -28.891 -7.668 1 97.19 46 THR B C 1
ATOM 2162 O O . THR B 1 46 ? 4.824 -28.172 -6.75 1 97.19 46 THR B O 1
ATOM 2165 N N . ILE B 1 47 ? 3.465 -29.797 -7.508 1 95.38 47 ILE B N 1
ATOM 2166 C CA . ILE B 1 47 ? 2.951 -30.109 -6.18 1 95.38 47 ILE B CA 1
ATOM 2167 C C . ILE B 1 47 ? 3.996 -30.891 -5.395 1 95.38 47 ILE B C 1
ATOM 2169 O O . ILE B 1 47 ? 4.539 -31.891 -5.895 1 95.38 47 ILE B O 1
ATOM 2173 N N . THR B 1 48 ? 4.383 -30.391 -4.262 1 92.25 48 THR B N 1
ATOM 2174 C CA . THR B 1 48 ? 5.43 -31.016 -3.467 1 92.25 48 THR B CA 1
ATOM 2175 C C . THR B 1 48 ? 4.824 -31.859 -2.34 1 92.25 48 THR B C 1
ATOM 2177 O O . THR B 1 48 ? 5.285 -32.969 -2.064 1 92.25 48 THR B O 1
ATOM 2180 N N . LYS B 1 49 ? 3.914 -31.281 -1.549 1 83.88 49 LYS B N 1
ATOM 2181 C CA . LYS B 1 49 ? 3.154 -31.891 -0.469 1 83.88 49 LYS B CA 1
ATOM 2182 C C . LYS B 1 49 ? 1.659 -31.641 -0.625 1 83.88 49 LYS B C 1
ATOM 2184 O O . LYS B 1 49 ? 1.249 -30.5 -0.894 1 83.88 49 LYS B O 1
ATOM 2189 N N . GLY B 1 50 ? 0.911 -32.531 -0.884 1 81 50 GLY B N 1
ATOM 2190 C CA . GLY B 1 50 ? -0.516 -32.531 -1.162 1 81 50 GLY B CA 1
ATOM 2191 C C . GLY B 1 50 ? -1.118 -31.141 -1.187 1 81 50 GLY B C 1
ATOM 2192 O O . GLY B 1 50 ? -1.863 -30.797 -2.105 1 81 50 GLY B O 1
ATOM 2193 N N . ASP B 1 51 ? -0.75 -30.25 -0.269 1 87.31 51 ASP B N 1
ATOM 2194 C CA . ASP B 1 51 ? -1.33 -28.906 -0.24 1 87.31 51 ASP B CA 1
ATOM 2195 C C . ASP B 1 51 ? -0.282 -27.844 -0.568 1 87.31 51 ASP B C 1
ATOM 2197 O O . ASP B 1 51 ? -0.589 -26.656 -0.607 1 87.31 51 ASP B O 1
ATOM 2201 N N . GLU B 1 52 ? 0.899 -28.219 -0.766 1 94.94 52 GLU B N 1
ATOM 2202 C CA . GLU B 1 52 ? 1.996 -27.297 -1.065 1 94.94 52 GLU B CA 1
ATOM 2203 C C . GLU B 1 52 ? 2.51 -27.5 -2.488 1 94.94 52 GLU B C 1
ATOM 2205 O O . GLU B 1 52 ? 2.576 -28.625 -2.977 1 94.94 52 GLU B O 1
ATOM 2210 N N . PHE B 1 53 ? 2.855 -26.484 -3.17 1 97.31 53 PHE B N 1
ATOM 2211 C CA . PHE B 1 53 ? 3.391 -26.516 -4.527 1 97.31 53 PHE B CA 1
ATOM 2212 C C . PHE B 1 53 ? 4.41 -25.391 -4.727 1 97.31 53 PHE B C 1
ATOM 2214 O O . PHE B 1 53 ? 4.492 -24.469 -3.916 1 97.31 53 PHE B O 1
ATOM 2221 N N . GLN B 1 54 ? 5.23 -25.5 -5.699 1 98.38 54 GLN B N 1
ATOM 2222 C CA . GLN B 1 54 ? 6.27 -24.5 -5.914 1 98.38 54 GLN B CA 1
ATOM 2223 C C . GLN B 1 54 ? 6.66 -24.406 -7.387 1 98.38 54 GLN B C 1
ATOM 2225 O O . GLN B 1 54 ? 6.352 -25.312 -8.172 1 98.38 54 GLN B O 1
ATOM 2230 N N . ALA B 1 55 ? 7.281 -23.375 -7.809 1 98.5 55 ALA B N 1
ATOM 2231 C CA . ALA B 1 55 ? 7.836 -23.141 -9.141 1 98.5 55 ALA B CA 1
ATOM 2232 C C . ALA B 1 55 ? 9.086 -22.266 -9.07 1 98.5 55 ALA B C 1
ATOM 2234 O O . ALA B 1 55 ? 9.32 -21.594 -8.062 1 98.5 55 ALA B O 1
ATOM 2235 N N . LEU B 1 56 ? 9.906 -22.391 -10.016 1 98.56 56 LEU B N 1
ATOM 2236 C CA . LEU B 1 56 ? 11.047 -21.5 -10.227 1 98.56 56 LEU B CA 1
ATOM 2237 C C . LEU B 1 56 ? 10.883 -20.688 -11.508 1 98.56 56 LEU B C 1
ATOM 2239 O O . LEU B 1 56 ? 10.82 -21.25 -12.602 1 98.56 56 LEU B O 1
ATOM 2243 N N . CYS B 1 57 ? 10.828 -19.406 -11.328 1 98.31 57 CYS B N 1
ATOM 2244 C CA . CYS B 1 57 ? 10.578 -18.516 -12.461 1 98.31 57 CYS B CA 1
ATOM 2245 C C . CYS B 1 57 ? 11.844 -17.766 -12.852 1 98.31 57 CYS B C 1
ATOM 2247 O O . CYS B 1 57 ? 12.648 -17.406 -11.984 1 98.31 57 CYS B O 1
ATOM 2249 N N . LYS B 1 58 ? 11.969 -17.547 -14.125 1 97.38 58 LYS B N 1
ATOM 2250 C CA . LYS B 1 58 ? 12.844 -16.469 -14.57 1 97.38 58 LYS B CA 1
ATOM 2251 C C . LYS B 1 58 ? 12.25 -15.109 -14.25 1 97.38 58 LYS B C 1
ATOM 2253 O O . LYS B 1 58 ? 11.031 -14.977 -14.102 1 97.38 58 LYS B O 1
ATOM 2258 N N . PRO B 1 59 ? 13.148 -14.156 -14.008 1 96.81 59 PRO B N 1
ATOM 2259 C CA . PRO B 1 59 ? 12.57 -12.828 -13.797 1 96.81 59 PRO B CA 1
ATOM 2260 C C . PRO B 1 59 ? 11.633 -12.406 -14.93 1 96.81 59 PRO B C 1
ATOM 2262 O O . PRO B 1 59 ? 12.055 -12.328 -16.078 1 96.81 59 PRO B O 1
ATOM 2265 N N . ASN B 1 60 ? 10.453 -12.195 -14.664 1 97.44 60 ASN B N 1
ATOM 2266 C CA . ASN B 1 60 ? 9.422 -11.773 -15.602 1 97.44 60 ASN B CA 1
ATOM 2267 C C . ASN B 1 60 ? 8.32 -10.977 -14.906 1 97.44 60 ASN B C 1
ATOM 2269 O O . ASN B 1 60 ? 8.234 -10.984 -13.672 1 97.44 60 ASN B O 1
ATOM 2273 N N . PRO B 1 61 ? 7.477 -10.234 -15.57 1 97.62 61 PRO B N 1
ATOM 2274 C CA . PRO B 1 61 ? 6.508 -9.344 -14.93 1 97.62 61 PRO B CA 1
ATOM 2275 C C . PRO B 1 61 ? 5.191 -10.039 -14.594 1 97.62 61 PRO B C 1
ATOM 2277 O O . PRO B 1 61 ? 4.234 -9.391 -14.172 1 97.62 61 PRO B O 1
ATOM 2280 N N . TYR B 1 62 ? 5.055 -11.383 -14.688 1 98.12 62 TYR B N 1
ATOM 2281 C CA . TYR B 1 62 ? 3.748 -12.031 -14.656 1 98.12 62 TYR B CA 1
ATOM 2282 C C . TYR B 1 62 ? 3.518 -12.727 -13.32 1 98.12 62 TYR B C 1
ATOM 2284 O O . TYR B 1 62 ? 2.494 -13.383 -13.125 1 98.12 62 TYR B O 1
ATOM 2292 N N . ILE B 1 63 ? 4.422 -12.586 -12.367 1 98.38 63 ILE B N 1
ATOM 2293 C CA . ILE B 1 63 ? 4.406 -13.359 -11.141 1 98.38 63 ILE B CA 1
ATOM 2294 C C . ILE B 1 63 ? 3.092 -13.133 -10.398 1 98.38 63 ILE B C 1
ATOM 2296 O O . ILE B 1 63 ? 2.385 -14.086 -10.062 1 98.38 63 ILE B O 1
ATOM 2300 N N . PHE B 1 64 ? 2.73 -11.883 -10.203 1 98.81 64 PHE B N 1
ATOM 2301 C CA . PHE B 1 64 ? 1.539 -11.578 -9.414 1 98.81 64 PHE B CA 1
ATOM 2302 C C . PHE B 1 64 ? 0.276 -11.859 -10.219 1 98.81 64 PHE B C 1
ATOM 2304 O O . PHE B 1 64 ? -0.751 -12.25 -9.656 1 98.81 64 PHE B O 1
ATOM 2311 N N . PHE B 1 65 ? 0.332 -11.719 -11.539 1 98.81 65 PHE B N 1
ATOM 2312 C CA . PHE B 1 65 ? -0.771 -12.125 -12.398 1 98.81 65 PHE B CA 1
ATOM 2313 C C . PHE B 1 65 ? -1.064 -13.609 -12.242 1 98.81 65 PHE B C 1
ATOM 2315 O O . PHE B 1 65 ? -2.221 -14.008 -12.086 1 98.81 65 PHE B O 1
ATOM 2322 N N . ILE B 1 66 ? -0.014 -14.422 -12.25 1 98.56 66 ILE B N 1
ATOM 2323 C CA . ILE B 1 66 ? -0.11 -15.875 -12.117 1 98.56 66 ILE B CA 1
ATOM 2324 C C . ILE B 1 66 ? -0.699 -16.219 -10.75 1 98.56 66 ILE B C 1
ATOM 2326 O O . ILE B 1 66 ? -1.608 -17.047 -10.656 1 98.56 66 ILE B O 1
ATOM 2330 N N . ILE B 1 67 ? -0.235 -15.602 -9.719 1 98.62 67 ILE B N 1
ATOM 2331 C CA . ILE B 1 67 ? -0.697 -15.852 -8.359 1 98.62 67 ILE B CA 1
ATOM 2332 C C . ILE B 1 67 ? -2.186 -15.531 -8.25 1 98.62 67 ILE B C 1
ATOM 2334 O O . ILE B 1 67 ? -2.957 -16.312 -7.688 1 98.62 67 ILE B O 1
ATOM 2338 N N . ASP B 1 68 ? -2.584 -14.398 -8.836 1 98.69 68 ASP B N 1
ATOM 2339 C CA . ASP B 1 68 ? -3.988 -14.008 -8.789 1 98.69 68 ASP B CA 1
ATOM 2340 C C . ASP B 1 68 ? -4.859 -15 -9.562 1 98.69 68 ASP B C 1
ATOM 2342 O O . ASP B 1 68 ? -5.992 -15.273 -9.164 1 98.69 68 ASP B O 1
ATOM 2346 N N . GLN B 1 69 ? -4.332 -15.539 -10.695 1 98.19 69 GLN B N 1
ATOM 2347 C CA . GLN B 1 69 ? -5.062 -16.562 -11.43 1 98.19 69 GLN B CA 1
ATOM 2348 C C . GLN B 1 69 ? -5.316 -17.797 -10.562 1 98.19 69 GLN B C 1
ATOM 2350 O O . GLN B 1 69 ? -6.422 -18.344 -10.547 1 98.19 69 GLN B O 1
ATOM 2355 N N . ILE B 1 70 ? -4.316 -18.188 -9.852 1 97.81 70 ILE B N 1
ATOM 2356 C CA . ILE B 1 70 ? -4.434 -19.375 -8.992 1 97.81 70 ILE B CA 1
ATOM 2357 C C . ILE B 1 70 ? -5.438 -19.094 -7.875 1 97.81 70 ILE B C 1
ATOM 2359 O O . ILE B 1 70 ? -6.336 -19.906 -7.629 1 97.81 70 ILE B O 1
ATOM 2363 N N . GLN B 1 71 ? -5.324 -17.953 -7.211 1 97.5 71 GLN B N 1
ATOM 2364 C CA . GLN B 1 71 ? -6.211 -17.625 -6.102 1 97.5 71 GLN B CA 1
ATOM 2365 C C . GLN B 1 71 ? -7.66 -17.531 -6.562 1 97.5 71 GLN B C 1
ATOM 2367 O O . GLN B 1 71 ? -8.57 -17.984 -5.871 1 97.5 71 GLN B O 1
ATOM 2372 N N . LEU B 1 72 ? -7.879 -16.922 -7.754 1 97.12 72 LEU B N 1
ATOM 2373 C CA . LEU B 1 72 ? -9.227 -16.75 -8.273 1 97.12 72 LEU B CA 1
ATOM 2374 C C . LEU B 1 72 ? -9.867 -18.094 -8.586 1 97.12 72 LEU B C 1
ATOM 2376 O O . LEU B 1 72 ? -11.078 -18.266 -8.438 1 97.12 72 LEU B O 1
ATOM 2380 N N . ALA B 1 73 ? -9.047 -19.062 -9.023 1 95.31 73 ALA B N 1
ATOM 2381 C CA . ALA B 1 73 ? -9.547 -20.391 -9.367 1 95.31 73 ALA B CA 1
ATOM 2382 C C . ALA B 1 73 ? -10.125 -21.094 -8.133 1 95.31 73 ALA B C 1
ATOM 2384 O O . ALA B 1 73 ? -10.977 -21.984 -8.258 1 95.31 73 ALA B O 1
ATOM 2385 N N . PHE B 1 74 ? -9.727 -20.703 -6.977 1 94.44 74 PHE B N 1
ATOM 2386 C CA . PHE B 1 74 ? -10.156 -21.391 -5.762 1 94.44 74 PHE B CA 1
ATOM 2387 C C . PHE B 1 74 ? -10.977 -20.453 -4.879 1 94.44 74 PHE B C 1
ATOM 2389 O O . PHE B 1 74 ? -11.164 -20.719 -3.689 1 94.44 74 PHE B O 1
ATOM 2396 N N . ARG B 1 75 ? -11.43 -19.391 -5.5 1 91.19 75 ARG B N 1
ATOM 2397 C CA . ARG B 1 75 ? -12.188 -18.391 -4.754 1 91.19 75 ARG B CA 1
ATOM 2398 C C . ARG B 1 75 ? -13.391 -19.016 -4.059 1 91.19 75 ARG B C 1
ATOM 2400 O O . ARG B 1 75 ? -14.023 -19.922 -4.605 1 91.19 75 ARG B O 1
ATOM 2407 N N . ASP B 1 76 ? -13.688 -18.703 -2.842 1 88.56 76 ASP B N 1
ATOM 2408 C CA . ASP B 1 76 ? -14.82 -19.125 -2.029 1 88.56 76 ASP B CA 1
ATOM 2409 C C . ASP B 1 76 ? -14.695 -20.594 -1.631 1 88.56 76 ASP B C 1
ATOM 2411 O O . ASP B 1 76 ? -15.664 -21.219 -1.19 1 88.56 76 ASP B O 1
ATOM 2415 N N . GLU B 1 77 ? -13.602 -21.25 -1.888 1 90.12 77 GLU B N 1
ATOM 2416 C CA . GLU B 1 77 ? -13.383 -22.656 -1.524 1 90.12 77 GLU B CA 1
ATOM 2417 C C . GLU B 1 77 ? -12.266 -22.781 -0.498 1 90.12 77 GLU B C 1
ATOM 2419 O O . GLU B 1 77 ? -12.5 -23.219 0.632 1 90.12 77 GLU B O 1
ATOM 2424 N N . VAL B 1 78 ? -11.062 -22.391 -0.933 1 92.88 78 VAL B N 1
ATOM 2425 C CA . VAL B 1 78 ? -9.914 -22.438 -0.035 1 92.88 78 VAL B CA 1
ATOM 2426 C C . VAL B 1 78 ? -9.062 -21.188 -0.216 1 92.88 78 VAL B C 1
ATOM 2428 O O . VAL B 1 78 ? -9.141 -20.516 -1.246 1 92.88 78 VAL B O 1
ATOM 2431 N N . GLU B 1 79 ? -8.32 -20.906 0.794 1 93.62 79 GLU B N 1
ATOM 2432 C CA . GLU B 1 79 ? -7.328 -19.828 0.72 1 93.62 79 GLU B CA 1
ATOM 2433 C C . GLU B 1 79 ? -5.93 -20.391 0.456 1 93.62 79 GLU B C 1
ATOM 2435 O O . GLU B 1 79 ? -5.578 -21.453 0.964 1 93.62 79 GLU B O 1
ATOM 2440 N N . ILE B 1 80 ? -5.23 -19.75 -0.339 1 96.38 80 ILE B N 1
ATOM 2441 C CA . ILE B 1 80 ? -3.861 -20.156 -0.639 1 96.38 80 ILE B CA 1
ATOM 2442 C C . ILE B 1 80 ? -2.9 -19.031 -0.256 1 96.38 80 ILE B C 1
ATOM 2444 O O . ILE B 1 80 ? -3.156 -17.859 -0.544 1 96.38 80 ILE B O 1
ATOM 2448 N N . ARG B 1 81 ? -1.83 -19.359 0.437 1 97.5 81 ARG B N 1
ATOM 2449 C CA . ARG B 1 81 ? -0.764 -18.422 0.767 1 97.5 81 ARG B CA 1
ATOM 2450 C C . ARG B 1 81 ? 0.459 -18.641 -0.115 1 97.5 81 ARG B C 1
ATOM 2452 O O . ARG B 1 81 ? 0.692 -19.766 -0.587 1 97.5 81 ARG B O 1
ATOM 2459 N N . PHE B 1 82 ? 1.164 -17.547 -0.291 1 98.62 82 PHE B N 1
ATOM 2460 C CA . PHE B 1 82 ? 2.318 -17.641 -1.179 1 98.62 82 PHE B CA 1
ATOM 2461 C C . PHE B 1 82 ? 3.543 -17 -0.536 1 98.62 82 PHE B C 1
ATOM 2463 O O . PHE B 1 82 ? 3.439 -15.945 0.097 1 98.62 82 PHE B O 1
ATOM 2470 N N . GLY B 1 83 ? 4.645 -17.625 -0.609 1 98.75 83 GLY B N 1
ATOM 2471 C CA . GLY B 1 83 ? 5.965 -17.062 -0.375 1 98.75 83 GLY B CA 1
ATOM 2472 C C . GLY B 1 83 ? 6.777 -16.891 -1.646 1 98.75 83 GLY B C 1
ATOM 2473 O O . GLY B 1 83 ? 6.945 -17.859 -2.404 1 98.75 83 GLY B O 1
ATOM 2474 N N . ILE B 1 84 ? 7.234 -15.742 -1.896 1 98.88 84 ILE B N 1
ATOM 2475 C CA . ILE B 1 84 ? 8.047 -15.438 -3.07 1 98.88 84 ILE B CA 1
ATOM 2476 C C . ILE B 1 84 ? 9.477 -15.125 -2.641 1 98.88 84 ILE B C 1
ATOM 2478 O O . ILE B 1 84 ? 9.695 -14.32 -1.728 1 98.88 84 ILE B O 1
ATOM 2482 N N . GLY B 1 85 ? 10.406 -15.75 -3.234 1 98.75 85 GLY B N 1
ATOM 2483 C CA . GLY B 1 85 ? 11.805 -15.531 -2.93 1 98.75 85 GLY B CA 1
ATOM 2484 C C . GLY B 1 85 ? 12.633 -15.164 -4.148 1 98.75 85 GLY B C 1
ATOM 2485 O O . GLY B 1 85 ? 12.414 -15.695 -5.238 1 98.75 85 GLY B O 1
ATOM 2486 N N . LEU B 1 86 ? 13.516 -14.273 -4.027 1 98.62 86 LEU B N 1
ATOM 2487 C CA . LEU B 1 86 ? 14.469 -13.875 -5.062 1 98.62 86 LEU B CA 1
ATOM 2488 C C . LEU B 1 86 ? 15.883 -14.297 -4.688 1 98.62 86 LEU B C 1
ATOM 2490 O O . LEU B 1 86 ? 16.328 -14.078 -3.557 1 98.62 86 LEU B O 1
ATOM 2494 N N . GLY B 1 87 ? 16.547 -14.883 -5.559 1 97.88 87 GLY B N 1
ATOM 2495 C CA . GLY B 1 87 ? 17.922 -15.281 -5.305 1 97.88 87 GLY B CA 1
ATOM 2496 C C . GLY B 1 87 ? 18.469 -16.234 -6.352 1 97.88 87 GLY B C 1
ATOM 2497 O O . GLY B 1 87 ? 17.812 -16.5 -7.359 1 97.88 87 GLY B O 1
ATOM 2498 N N . GLU B 1 88 ? 19.656 -16.703 -6.125 1 97.19 88 GLU B N 1
ATOM 2499 C CA . GLU B 1 88 ? 20.312 -17.641 -7.031 1 97.19 88 GLU B CA 1
ATOM 2500 C C . GLU B 1 88 ? 19.875 -19.078 -6.758 1 97.19 88 GLU B C 1
ATOM 2502 O O . GLU B 1 88 ? 19.234 -19.359 -5.746 1 97.19 88 GLU B O 1
ATOM 2507 N N . ILE B 1 89 ? 20.109 -19.922 -7.711 1 97.06 89 ILE B N 1
ATOM 2508 C CA . ILE B 1 89 ? 20.031 -21.375 -7.539 1 97.06 89 ILE B CA 1
ATOM 2509 C C . ILE B 1 89 ? 21.422 -21.984 -7.621 1 97.06 89 ILE B C 1
ATOM 2511 O O . ILE B 1 89 ? 22.188 -21.656 -8.531 1 97.06 89 ILE B O 1
ATOM 2515 N N . LEU B 1 90 ? 21.734 -22.797 -6.637 1 96.56 90 LEU B N 1
ATOM 2516 C CA . LEU B 1 90 ? 23.094 -23.297 -6.48 1 96.56 90 LEU B CA 1
ATOM 2517 C C . LEU B 1 90 ? 23.219 -24.703 -7.051 1 96.56 90 LEU B C 1
ATOM 2519 O O . LEU B 1 90 ? 24.344 -25.188 -7.246 1 96.56 90 LEU B O 1
ATOM 2523 N N . THR B 1 91 ? 22.219 -25.391 -7.34 1 96.19 91 THR B N 1
ATOM 2524 C CA . THR B 1 91 ? 22.219 -26.75 -7.863 1 96.19 91 THR B CA 1
ATOM 2525 C C . THR B 1 91 ? 21.578 -26.797 -9.25 1 96.19 91 THR B C 1
ATOM 2527 O O . THR B 1 91 ? 21.156 -25.781 -9.781 1 96.19 91 THR B O 1
ATOM 2530 N N . ALA B 1 92 ? 21.578 -28.031 -9.836 1 95.62 92 ALA B N 1
ATOM 2531 C CA . ALA B 1 92 ? 20.969 -28.188 -11.156 1 95.62 92 ALA B CA 1
ATOM 2532 C C . ALA B 1 92 ? 19.469 -27.938 -11.094 1 95.62 92 ALA B C 1
ATOM 2534 O O . ALA B 1 92 ? 18.797 -28.312 -10.125 1 95.62 92 ALA B O 1
ATOM 2535 N N . ILE B 1 93 ? 18.969 -27.328 -12.109 1 95.69 93 ILE B N 1
ATOM 2536 C CA . ILE B 1 93 ? 17.531 -27.062 -12.227 1 95.69 93 ILE B CA 1
ATOM 2537 C C . ILE B 1 93 ? 16.891 -28.094 -13.148 1 95.69 93 ILE B C 1
ATOM 2539 O O . ILE B 1 93 ? 17.344 -28.297 -14.273 1 95.69 93 ILE B O 1
ATOM 2543 N N . ASP B 1 94 ? 15.938 -28.781 -12.609 1 94.88 94 ASP B N 1
ATOM 2544 C CA . ASP B 1 94 ? 15.117 -29.656 -13.445 1 94.88 94 ASP B CA 1
ATOM 2545 C C . ASP B 1 94 ? 14.031 -28.859 -14.164 1 94.88 94 ASP B C 1
ATOM 2547 O O . ASP B 1 94 ? 13.117 -28.328 -13.531 1 94.88 94 ASP B O 1
ATOM 2551 N N . PRO B 1 95 ? 14.047 -28.766 -15.453 1 93.94 95 PRO B N 1
ATOM 2552 C CA . PRO B 1 95 ? 13.078 -27.953 -16.188 1 93.94 95 PRO B CA 1
ATOM 2553 C C . PRO B 1 95 ? 11.68 -28.562 -16.203 1 93.94 95 PRO B C 1
ATOM 2555 O O . PRO B 1 95 ? 10.719 -27.906 -16.625 1 93.94 95 PRO B O 1
ATOM 2558 N N . LYS B 1 96 ? 11.492 -29.781 -15.672 1 93.19 96 LYS B N 1
ATOM 2559 C CA . LYS B 1 96 ? 10.203 -30.469 -15.734 1 93.19 96 LYS B CA 1
ATOM 2560 C C . LYS B 1 96 ? 9.531 -30.516 -14.359 1 93.19 96 LYS B C 1
ATOM 2562 O O . LYS B 1 96 ? 8.305 -30.594 -14.266 1 93.19 96 LYS B O 1
ATOM 2567 N N . LEU B 1 97 ? 10.344 -30.531 -13.344 1 91.12 97 LEU B N 1
ATOM 2568 C CA . LEU B 1 97 ? 9.844 -30.672 -11.984 1 91.12 97 LEU B CA 1
ATOM 2569 C C . LEU B 1 97 ? 10.609 -29.781 -11.023 1 91.12 97 LEU B C 1
ATOM 2571 O O . LEU B 1 97 ? 11.828 -29.875 -10.914 1 91.12 97 LEU B O 1
ATOM 2575 N N . SER B 1 98 ? 9.852 -28.938 -10.391 1 88.75 98 SER B N 1
ATOM 2576 C CA . SER B 1 98 ? 10.484 -28 -9.477 1 88.75 98 SER B CA 1
ATOM 2577 C C . SER B 1 98 ? 10.75 -28.641 -8.117 1 88.75 98 SER B C 1
ATOM 2579 O O . SER B 1 98 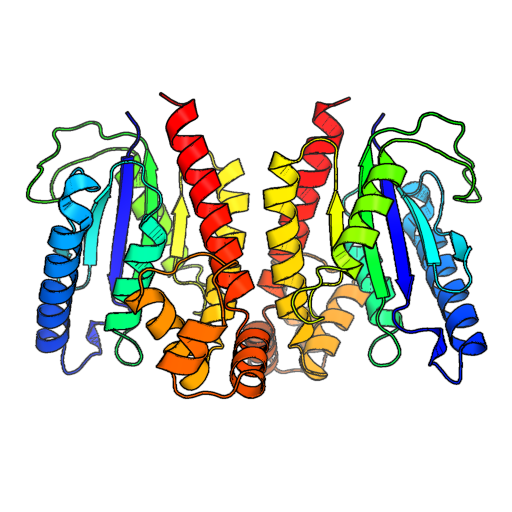? 10.367 -28.094 -7.082 1 88.75 98 SER B O 1
ATOM 2581 N N . ILE B 1 99 ? 11.328 -29.797 -8.148 1 87.69 99 ILE B N 1
ATOM 2582 C CA . ILE B 1 99 ? 11.758 -30.516 -6.953 1 87.69 99 ILE B CA 1
ATOM 2583 C C . ILE B 1 99 ? 13.258 -30.781 -7.027 1 87.69 99 ILE B C 1
ATOM 2585 O O . ILE B 1 99 ? 13.781 -31.125 -8.086 1 87.69 99 ILE B O 1
ATOM 2589 N N . GLY B 1 100 ? 14.039 -30.484 -5.984 1 86.38 100 GLY B N 1
ATOM 2590 C CA . GLY B 1 100 ? 15.438 -30.875 -5.941 1 86.38 100 GLY B CA 1
ATOM 2591 C C . GLY B 1 100 ? 16.391 -29.703 -6.027 1 86.38 100 GLY B C 1
ATOM 2592 O O . GLY B 1 100 ? 17.469 -29.719 -5.438 1 86.38 100 GLY B O 1
ATOM 2593 N N . ALA B 1 101 ? 16.016 -28.703 -6.883 1 90.62 101 ALA B N 1
ATOM 2594 C CA . ALA B 1 101 ? 16.859 -27.516 -6.957 1 90.62 101 ALA B CA 1
ATOM 2595 C C . ALA B 1 101 ? 16.922 -26.812 -5.609 1 90.62 101 ALA B C 1
ATOM 2597 O O . ALA B 1 101 ? 15.945 -26.797 -4.859 1 90.62 101 ALA B O 1
ATOM 2598 N N . ASP B 1 102 ? 18.094 -26.266 -5.391 1 94.62 102 ASP B N 1
ATOM 2599 C CA . ASP B 1 102 ? 18.328 -25.656 -4.086 1 94.62 102 ASP B CA 1
ATOM 2600 C C . ASP B 1 102 ? 19.156 -24.375 -4.215 1 94.62 102 ASP B C 1
ATOM 2602 O O . ASP B 1 102 ? 20.016 -24.281 -5.09 1 94.62 102 ASP B O 1
ATOM 2606 N N . GLY B 1 103 ? 18.812 -23.453 -3.398 1 97.25 103 GLY B N 1
ATOM 2607 C CA . GLY B 1 103 ? 19.547 -22.188 -3.393 1 97.25 103 GLY B CA 1
ATOM 2608 C C . GLY B 1 103 ? 18.766 -21.062 -2.746 1 97.25 103 GLY B C 1
ATOM 2609 O O . GLY B 1 103 ? 17.641 -21.25 -2.275 1 97.25 103 GLY B O 1
ATOM 2610 N N . PRO B 1 104 ? 19.375 -19.906 -2.662 1 97.81 104 PRO B N 1
ATOM 2611 C CA . PRO B 1 104 ? 18.828 -18.734 -1.979 1 97.81 104 PRO B CA 1
ATOM 2612 C C . PRO B 1 104 ? 17.422 -18.391 -2.441 1 97.81 104 PRO B C 1
ATOM 2614 O O . PRO B 1 104 ? 16.594 -17.938 -1.643 1 97.81 104 PRO B O 1
ATOM 2617 N N . ALA B 1 105 ? 17.062 -18.609 -3.691 1 98.12 105 ALA B N 1
ATOM 2618 C CA . ALA B 1 105 ? 15.711 -18.297 -4.172 1 98.12 105 ALA B CA 1
ATOM 2619 C C . ALA B 1 105 ? 14.664 -19.094 -3.395 1 98.12 105 ALA B C 1
ATOM 2621 O O . ALA B 1 105 ? 13.703 -18.516 -2.881 1 98.12 105 ALA B O 1
ATOM 2622 N N . TYR B 1 106 ? 14.867 -20.328 -3.238 1 98.12 106 TYR B N 1
ATOM 2623 C CA . TYR B 1 106 ? 13.938 -21.188 -2.516 1 98.12 106 TYR B CA 1
ATOM 2624 C C . TYR B 1 106 ? 14.023 -20.938 -1.014 1 98.12 106 TYR B C 1
ATOM 2626 O O . TYR B 1 106 ? 13.016 -21.016 -0.307 1 98.12 106 TYR B O 1
ATOM 2634 N N . TRP B 1 107 ? 15.258 -20.719 -0.507 1 98.44 107 TRP B N 1
ATOM 2635 C CA . TRP B 1 107 ? 15.398 -20.422 0.914 1 98.44 107 TRP B CA 1
ATOM 2636 C C . TRP B 1 107 ? 14.586 -19.188 1.296 1 98.44 107 TRP B C 1
ATOM 2638 O O . TRP B 1 107 ? 13.875 -19.203 2.303 1 98.44 107 TRP B O 1
ATOM 2648 N N . GLU B 1 108 ? 14.695 -18.188 0.475 1 98.5 108 GLU B N 1
ATOM 2649 C CA . GLU B 1 108 ? 13.961 -16.953 0.735 1 98.5 108 GLU B CA 1
ATOM 2650 C C . GLU B 1 108 ? 12.461 -17.156 0.574 1 98.5 108 GLU B C 1
ATOM 2652 O O . GLU B 1 108 ? 11.664 -16.625 1.357 1 98.5 108 GLU B O 1
ATOM 2657 N N . ALA B 1 109 ? 12.055 -17.906 -0.421 1 98.56 109 ALA B N 1
ATOM 2658 C CA . ALA B 1 109 ? 10.641 -18.203 -0.587 1 98.56 109 ALA B CA 1
ATOM 2659 C C . ALA B 1 109 ? 10.086 -18.938 0.632 1 98.56 109 ALA B C 1
ATOM 2661 O O . ALA B 1 109 ? 8.977 -18.656 1.088 1 98.56 109 ALA B O 1
ATOM 2662 N N . ARG B 1 110 ? 10.844 -19.875 1.105 1 98.12 110 ARG B N 1
ATOM 2663 C CA . ARG B 1 110 ? 10.453 -20.625 2.297 1 98.12 110 ARG B CA 1
ATOM 2664 C C . ARG B 1 110 ? 10.352 -19.703 3.51 1 98.12 110 ARG B C 1
ATOM 2666 O O . ARG B 1 110 ? 9.383 -19.781 4.27 1 98.12 110 ARG B O 1
ATOM 2673 N N . LYS B 1 111 ? 11.312 -18.859 3.65 1 98.19 111 LYS B N 1
ATOM 2674 C CA . LYS B 1 111 ? 11.258 -17.859 4.715 1 98.19 111 LYS B CA 1
ATOM 2675 C C . LYS B 1 111 ? 9.984 -17.031 4.605 1 98.19 111 LYS B C 1
ATOM 2677 O O . LYS B 1 111 ? 9.32 -16.766 5.613 1 98.19 111 LYS B O 1
ATOM 2682 N N . ALA B 1 112 ? 9.688 -16.625 3.396 1 98.5 112 ALA B N 1
ATOM 2683 C CA . ALA B 1 112 ? 8.523 -15.773 3.152 1 98.5 112 ALA B CA 1
ATOM 2684 C C . ALA B 1 112 ? 7.227 -16.5 3.504 1 98.5 112 ALA B C 1
ATOM 2686 O O . ALA B 1 112 ? 6.348 -15.922 4.156 1 98.5 112 ALA B O 1
ATOM 2687 N N . ILE B 1 113 ? 7.059 -17.734 3.057 1 97 113 ILE B N 1
ATOM 2688 C CA . ILE B 1 113 ? 5.82 -18.453 3.309 1 97 113 ILE B CA 1
ATOM 2689 C C . ILE B 1 113 ? 5.691 -18.766 4.801 1 97 113 ILE B C 1
ATOM 2691 O O . ILE B 1 113 ? 4.59 -18.75 5.352 1 97 113 ILE B O 1
ATOM 2695 N N . ASP B 1 114 ? 6.809 -19.062 5.484 1 96.81 114 ASP B N 1
ATOM 2696 C CA . ASP B 1 114 ? 6.789 -19.266 6.93 1 96.81 114 ASP B CA 1
ATOM 2697 C C . ASP B 1 114 ? 6.41 -17.984 7.66 1 96.81 114 ASP B C 1
ATOM 2699 O O . ASP B 1 114 ? 5.637 -18.016 8.625 1 96.81 114 ASP B O 1
ATOM 2703 N N . PHE B 1 115 ? 6.926 -16.953 7.18 1 96.69 115 PHE B N 1
ATOM 2704 C CA . PHE B 1 115 ? 6.641 -15.648 7.777 1 96.69 115 PHE B CA 1
ATOM 2705 C C . PHE B 1 115 ? 5.152 -15.328 7.695 1 96.69 115 PHE B C 1
ATOM 2707 O O . PHE B 1 115 ? 4.543 -14.93 8.688 1 96.69 115 PHE B O 1
ATOM 2714 N N . ILE B 1 116 ? 4.57 -15.508 6.52 1 95.25 116 ILE B N 1
ATOM 2715 C CA . ILE B 1 116 ? 3.188 -15.094 6.312 1 95.25 116 ILE B CA 1
ATOM 2716 C C . ILE B 1 116 ? 2.25 -16.031 7.066 1 95.25 116 ILE B C 1
ATOM 2718 O O . ILE B 1 116 ? 1.122 -15.664 7.398 1 95.25 116 ILE B O 1
ATOM 2722 N N . HIS B 1 117 ? 2.668 -17.219 7.242 1 92.38 117 HIS B N 1
ATOM 2723 C CA . HIS B 1 117 ? 1.909 -18.141 8.086 1 92.38 117 HIS B CA 1
ATOM 2724 C C . HIS B 1 117 ? 1.713 -17.562 9.484 1 92.38 117 HIS B C 1
ATOM 2726 O O . HIS B 1 117 ? 0.613 -17.641 10.039 1 92.38 117 HIS B O 1
ATOM 2732 N N . ASP B 1 118 ? 2.736 -16.953 9.992 1 91.44 118 ASP B N 1
ATOM 2733 C CA . ASP B 1 118 ? 2.74 -16.5 11.383 1 91.44 118 ASP B CA 1
ATOM 2734 C C . ASP B 1 118 ? 2.311 -15.031 11.469 1 91.44 118 ASP B C 1
ATOM 2736 O O . ASP B 1 118 ? 1.867 -14.578 12.523 1 91.44 118 ASP B O 1
ATOM 2740 N N . ASN B 1 119 ? 2.477 -14.344 10.391 1 90.12 119 ASN B N 1
ATOM 2741 C CA . ASN B 1 119 ? 2.23 -12.906 10.352 1 90.12 119 ASN B CA 1
ATOM 2742 C C . ASN B 1 119 ? 1.311 -12.523 9.195 1 90.12 119 ASN B C 1
ATOM 2744 O O . ASN B 1 119 ? 1.738 -11.867 8.25 1 90.12 119 ASN B O 1
ATOM 2748 N N . HIS B 1 120 ? 0.052 -12.766 9.352 1 88.94 120 HIS B N 1
ATOM 2749 C CA . HIS B 1 120 ? -0.833 -12.641 8.195 1 88.94 120 HIS B CA 1
ATOM 2750 C C . HIS B 1 120 ? -1.839 -11.508 8.398 1 88.94 120 HIS B C 1
ATOM 2752 O O . HIS B 1 120 ? -2.92 -11.523 7.805 1 88.94 120 HIS B O 1
ATOM 2758 N N . ASP B 1 121 ? -1.513 -10.57 9.281 1 93.12 121 ASP B N 1
ATOM 2759 C CA . ASP B 1 121 ? -2.367 -9.406 9.484 1 93.12 121 ASP B CA 1
ATOM 2760 C C . ASP B 1 121 ? -3.818 -9.828 9.719 1 93.12 121 ASP B C 1
ATOM 2762 O O . ASP B 1 121 ? -4.719 -9.383 9 1 93.12 121 ASP B O 1
ATOM 2766 N N . TYR B 1 122 ? -4.016 -10.633 10.781 1 90.62 122 TYR B N 1
ATOM 2767 C CA . TYR B 1 122 ? -5.332 -11.117 11.195 1 90.62 122 TYR B CA 1
ATOM 2768 C C . TYR B 1 122 ? -6 -11.906 10.078 1 90.62 122 TYR B C 1
ATOM 2770 O O . TYR B 1 122 ? -7.223 -11.867 9.922 1 90.62 122 TYR B O 1
ATOM 2778 N N . GLY B 1 123 ? -5.211 -12.492 9.133 1 91.25 123 GLY B N 1
ATOM 2779 C CA . GLY B 1 123 ? -5.723 -13.406 8.125 1 91.25 123 GLY B CA 1
ATOM 2780 C C . GLY B 1 123 ? -5.883 -12.758 6.758 1 91.25 123 GLY B C 1
ATOM 2781 O O . GLY B 1 123 ? -6.191 -13.438 5.777 1 91.25 123 GLY B O 1
ATOM 2782 N N . THR B 1 124 ? -5.574 -11.484 6.625 1 94 124 THR B N 1
ATOM 2783 C CA . THR B 1 124 ? -5.832 -10.789 5.367 1 94 124 THR B CA 1
ATOM 2784 C C . THR B 1 124 ? -4.648 -10.938 4.414 1 94 124 THR B C 1
ATOM 2786 O O . THR B 1 124 ? -4.832 -11.031 3.199 1 94 124 THR B O 1
ATOM 2789 N N . SER B 1 125 ? -3.461 -10.945 4.957 1 96.69 125 SER B N 1
ATOM 2790 C CA . SER B 1 125 ? -2.27 -11.055 4.121 1 96.69 125 SER B CA 1
ATOM 2791 C C . SER B 1 125 ? -2.064 -12.484 3.635 1 96.69 125 SER B C 1
ATOM 2793 O O . SER B 1 125 ? -2.139 -13.43 4.422 1 96.69 125 SER B O 1
ATOM 2795 N N . LYS B 1 126 ? -1.808 -12.625 2.33 1 97.62 126 LYS B N 1
ATOM 2796 C CA . LYS B 1 126 ? -1.692 -13.953 1.737 1 97.62 126 LYS B CA 1
ATOM 2797 C C . LYS B 1 126 ? -0.345 -14.133 1.041 1 97.62 126 LYS B C 1
ATOM 2799 O O . LYS B 1 126 ? 0.058 -15.258 0.732 1 97.62 126 LYS B O 1
ATOM 2804 N N . ILE B 1 127 ? 0.339 -13.055 0.802 1 98.56 127 ILE B N 1
ATOM 2805 C CA . ILE B 1 127 ? 1.584 -13.125 0.044 1 98.56 127 ILE B CA 1
ATOM 2806 C C . ILE B 1 127 ? 2.697 -12.414 0.816 1 98.56 127 ILE B C 1
ATOM 2808 O O . ILE B 1 127 ? 2.484 -11.344 1.379 1 98.56 127 ILE B O 1
ATOM 2812 N N . ALA B 1 128 ? 3.84 -12.961 0.905 1 98.62 128 ALA B N 1
ATOM 2813 C CA . ALA B 1 128 ? 5.055 -12.328 1.419 1 98.62 128 ALA B CA 1
ATOM 2814 C C . ALA B 1 128 ? 6.219 -12.516 0.453 1 98.62 128 ALA B C 1
ATOM 2816 O O . ALA B 1 128 ? 6.266 -13.5 -0.292 1 98.62 128 ALA B O 1
ATOM 2817 N N . PHE B 1 129 ? 7.062 -11.602 0.417 1 98.81 129 PHE B N 1
ATOM 2818 C CA . PHE B 1 129 ? 8.273 -11.609 -0.393 1 98.81 129 PHE B CA 1
ATOM 2819 C C . PHE B 1 129 ? 9.516 -11.555 0.489 1 98.81 129 PHE B C 1
ATOM 2821 O O . PHE B 1 129 ? 9.516 -10.898 1.53 1 98.81 129 PHE B O 1
ATOM 2828 N N . SER B 1 130 ? 10.539 -12.258 0.116 1 98.69 130 SER B N 1
ATOM 2829 C CA . SER B 1 130 ? 11.828 -12.227 0.812 1 98.69 130 SER B CA 1
ATOM 2830 C C . SER B 1 130 ? 12.992 -12.273 -0.172 1 98.69 130 SER B C 1
ATOM 2832 O O . SER B 1 130 ? 12.922 -12.961 -1.19 1 98.69 130 SER B O 1
ATOM 2834 N N . SER B 1 131 ? 14 -11.586 0.038 1 98 131 SER B N 1
ATOM 2835 C CA . SER B 1 131 ? 15.266 -11.578 -0.694 1 98 131 SER B CA 1
ATOM 2836 C C . SER B 1 131 ? 16.438 -11.297 0.234 1 98 131 SER B C 1
ATOM 2838 O O . SER B 1 131 ? 16.266 -11.141 1.442 1 98 131 SER B O 1
ATOM 2840 N N . GLU B 1 132 ? 17.656 -11.32 -0.271 1 94.88 132 GLU B N 1
ATOM 2841 C CA . GLU B 1 132 ? 18.844 -10.961 0.503 1 94.88 132 GLU B CA 1
ATOM 2842 C C . GLU B 1 132 ? 18.875 -9.469 0.812 1 94.88 132 GLU B C 1
ATOM 2844 O O . GLU B 1 132 ? 19.594 -9.031 1.701 1 94.88 132 GLU B O 1
ATOM 2849 N N . TYR B 1 133 ? 18.062 -8.727 0.079 1 93.88 133 TYR B N 1
ATOM 2850 C CA . TYR B 1 133 ? 18.016 -7.277 0.246 1 93.88 133 TYR B CA 1
ATOM 2851 C C . TYR B 1 133 ? 16.859 -6.871 1.156 1 93.88 133 TYR B C 1
ATOM 2853 O O . TYR B 1 133 ? 15.875 -6.301 0.696 1 93.88 133 TYR B O 1
ATOM 2861 N N . LYS B 1 134 ? 17.062 -6.922 2.398 1 93.75 134 LYS B N 1
ATOM 2862 C CA . LYS B 1 134 ? 15.992 -6.809 3.391 1 93.75 134 LYS B CA 1
ATOM 2863 C C . LYS B 1 134 ? 15.383 -5.406 3.383 1 93.75 134 LYS B C 1
ATOM 2865 O O . LYS B 1 134 ? 14.195 -5.242 3.672 1 93.75 134 LYS B O 1
ATOM 2870 N N . GLN B 1 135 ? 16.188 -4.438 3 1 92.19 135 GLN B N 1
ATOM 2871 C CA . GLN B 1 135 ? 15.68 -3.072 2.938 1 92.19 135 GLN B CA 1
ATOM 2872 C C . GLN B 1 135 ? 14.586 -2.945 1.881 1 92.19 135 GLN B C 1
ATOM 2874 O O . GLN B 1 135 ? 13.625 -2.201 2.064 1 92.19 135 GLN B O 1
ATOM 2879 N N . ILE B 1 136 ? 14.758 -3.707 0.817 1 93.88 136 ILE B N 1
ATOM 2880 C CA . ILE B 1 136 ? 13.766 -3.65 -0.254 1 93.88 136 ILE B CA 1
ATOM 2881 C C . ILE B 1 136 ? 12.539 -4.477 0.131 1 93.88 136 ILE B C 1
ATOM 2883 O O . ILE B 1 136 ? 11.406 -4.113 -0.198 1 93.88 136 ILE B O 1
ATOM 2887 N N . ASP B 1 137 ? 12.773 -5.555 0.892 1 97.44 137 ASP B N 1
ATOM 2888 C CA . ASP B 1 137 ? 11.672 -6.352 1.414 1 97.44 137 ASP B CA 1
ATOM 2889 C C . ASP B 1 137 ? 10.711 -5.492 2.23 1 97.44 137 ASP B C 1
ATOM 2891 O O . ASP B 1 137 ? 9.492 -5.68 2.168 1 97.44 137 ASP B O 1
ATOM 2895 N N . ARG B 1 138 ? 11.312 -4.57 2.949 1 96.38 138 ARG B N 1
ATOM 2896 C CA . ARG B 1 138 ? 10.539 -3.717 3.848 1 96.38 138 ARG B CA 1
ATOM 2897 C C . ARG B 1 138 ? 9.633 -2.771 3.062 1 96.38 138 ARG B C 1
ATOM 2899 O O . ARG B 1 138 ? 8.695 -2.205 3.617 1 96.38 138 ARG B O 1
ATOM 2906 N N . VAL B 1 139 ? 9.914 -2.629 1.811 1 97.81 139 VAL B N 1
ATOM 2907 C CA . VAL B 1 139 ? 9.109 -1.767 0.95 1 97.81 139 VAL B CA 1
ATOM 2908 C C . VAL B 1 139 ? 8.109 -2.607 0.161 1 97.81 139 VAL B C 1
ATOM 2910 O O . VAL B 1 139 ? 6.941 -2.238 0.036 1 97.81 139 VAL B O 1
ATOM 2913 N N . ILE B 1 140 ? 8.516 -3.727 -0.312 1 98.56 140 ILE B N 1
ATOM 2914 C CA . ILE B 1 140 ? 7.703 -4.582 -1.169 1 98.56 140 ILE B CA 1
ATOM 2915 C C . ILE B 1 140 ? 6.547 -5.176 -0.362 1 98.56 140 ILE B C 1
ATOM 2917 O O . ILE B 1 140 ? 5.406 -5.191 -0.822 1 98.56 140 ILE B O 1
ATOM 2921 N N . ASN B 1 141 ? 6.781 -5.641 0.814 1 98.62 141 ASN B N 1
ATOM 2922 C CA . ASN B 1 141 ? 5.785 -6.379 1.581 1 98.62 141 ASN B CA 1
ATOM 2923 C C . ASN B 1 141 ? 4.621 -5.48 2 1 98.62 141 ASN B C 1
ATOM 2925 O O . ASN B 1 141 ? 3.463 -5.898 1.957 1 98.62 141 ASN B O 1
ATOM 2929 N N . PRO B 1 142 ? 4.914 -4.234 2.369 1 98.5 142 PRO B N 1
ATOM 2930 C CA . PRO B 1 142 ? 3.771 -3.359 2.645 1 98.5 142 PRO B CA 1
ATOM 2931 C C . PRO B 1 142 ? 2.875 -3.154 1.425 1 98.5 142 PRO B C 1
ATOM 2933 O O . PRO B 1 142 ? 1.653 -3.059 1.562 1 98.5 142 PRO B O 1
ATOM 2936 N N . LEU B 1 143 ? 3.445 -3.057 0.249 1 98.69 143 LEU B N 1
ATOM 2937 C CA . LEU B 1 143 ? 2.654 -2.973 -0.974 1 98.69 143 LEU B CA 1
ATOM 2938 C C . LEU B 1 143 ? 1.795 -4.219 -1.152 1 98.69 143 LEU B C 1
ATOM 2940 O O . LEU B 1 143 ? 0.609 -4.121 -1.473 1 98.69 143 LEU B O 1
ATOM 2944 N N . LEU B 1 144 ? 2.359 -5.371 -0.852 1 98.75 144 LEU B N 1
ATOM 2945 C CA . LEU B 1 144 ? 1.662 -6.645 -1.01 1 98.75 144 LEU B CA 1
ATOM 2946 C C . LEU B 1 144 ? 0.562 -6.793 0.036 1 98.75 144 LEU B C 1
ATOM 2948 O O . LEU B 1 144 ? -0.566 -7.168 -0.294 1 98.75 144 LEU B O 1
ATOM 2952 N N . THR B 1 145 ? 0.897 -6.453 1.291 1 98.06 145 THR B N 1
ATOM 2953 C CA . THR B 1 145 ? -0.094 -6.629 2.346 1 98.06 145 THR B CA 1
ATOM 2954 C C . THR B 1 145 ? -1.242 -5.637 2.18 1 98.06 145 THR B C 1
ATOM 2956 O O . THR B 1 145 ? -2.396 -5.957 2.473 1 98.06 145 THR B O 1
ATOM 2959 N N . SER B 1 146 ? -0.946 -4.434 1.655 1 97.88 146 SER B N 1
ATOM 2960 C CA . SER B 1 146 ? -2.002 -3.465 1.38 1 97.88 146 SER B CA 1
ATOM 2961 C C . SER B 1 146 ? -2.938 -3.963 0.285 1 97.88 146 SER B C 1
ATOM 2963 O O . SER B 1 146 ? -4.16 -3.848 0.406 1 97.88 146 SER B O 1
ATOM 2965 N N . SER B 1 147 ? -2.336 -4.496 -0.743 1 98.06 147 SER B N 1
ATOM 2966 C CA . SER B 1 147 ? -3.158 -5.012 -1.832 1 98.06 147 SER B CA 1
ATOM 2967 C C . SER B 1 147 ? -3.992 -6.203 -1.375 1 98.06 147 SER B C 1
ATOM 2969 O O . SER B 1 147 ? -5.152 -6.344 -1.768 1 98.06 147 SER B O 1
ATOM 2971 N N . ASP B 1 148 ? -3.402 -7.086 -0.511 1 98 148 ASP B N 1
ATOM 2972 C CA . ASP B 1 148 ? -4.156 -8.203 0.05 1 98 148 ASP B CA 1
ATOM 2973 C C . ASP B 1 148 ? -5.352 -7.711 0.858 1 98 148 ASP B C 1
ATOM 2975 O O . ASP B 1 148 ? -6.434 -8.297 0.794 1 98 148 ASP B O 1
ATOM 2979 N N . PHE B 1 149 ? -5.137 -6.672 1.654 1 98.12 149 PHE B N 1
ATOM 2980 C CA . PHE B 1 149 ? -6.207 -6.109 2.465 1 98.12 149 PHE B CA 1
ATOM 2981 C C . PHE B 1 149 ? -7.332 -5.574 1.584 1 98.12 149 PHE B C 1
ATOM 2983 O O . PHE B 1 149 ? -8.508 -5.809 1.863 1 98.12 149 PHE B O 1
ATOM 2990 N N . ILE B 1 150 ? -6.961 -4.844 0.498 1 97.75 150 ILE B N 1
ATOM 2991 C CA . ILE B 1 150 ? -7.93 -4.305 -0.447 1 97.75 150 ILE B CA 1
ATOM 2992 C C . ILE B 1 150 ? -8.742 -5.441 -1.064 1 97.75 150 ILE B C 1
ATOM 2994 O O . ILE B 1 150 ? -9.969 -5.398 -1.079 1 97.75 150 ILE B O 1
ATOM 2998 N N . LYS B 1 151 ? -8.094 -6.461 -1.462 1 97.5 151 LYS B N 1
ATOM 2999 C CA . LYS B 1 151 ? -8.727 -7.598 -2.123 1 97.5 151 LYS B CA 1
ATOM 3000 C C . LYS B 1 151 ? -9.648 -8.344 -1.166 1 97.5 151 LYS B C 1
ATOM 3002 O O . LYS B 1 151 ? -10.727 -8.805 -1.561 1 97.5 151 LYS B O 1
ATOM 3007 N N . ALA B 1 152 ? -9.211 -8.461 0.05 1 96.06 152 ALA B N 1
ATOM 3008 C CA . ALA B 1 152 ? -9.953 -9.227 1.049 1 96.06 152 ALA B CA 1
ATOM 3009 C C . ALA B 1 152 ? -11.312 -8.594 1.323 1 96.06 152 ALA B C 1
ATOM 3011 O O . ALA B 1 152 ? -12.234 -9.258 1.798 1 96.06 152 ALA B O 1
ATOM 3012 N N . ALA B 1 153 ? -11.5 -7.352 1.026 1 95.69 153 ALA B N 1
ATOM 3013 C CA . ALA B 1 153 ? -12.727 -6.617 1.339 1 95.69 153 ALA B CA 1
ATOM 3014 C C . ALA B 1 153 ? -13.711 -6.676 0.174 1 95.69 153 ALA B C 1
ATOM 3016 O O . ALA B 1 153 ? -14.836 -6.18 0.28 1 95.69 153 ALA B O 1
ATOM 3017 N N . TRP B 1 154 ? -13.32 -7.297 -0.949 1 97.38 154 TRP B N 1
ATOM 3018 C CA . TRP B 1 154 ? -14.164 -7.305 -2.137 1 97.38 154 TRP B CA 1
ATOM 3019 C C . TRP B 1 154 ? -15.414 -8.148 -1.907 1 97.38 154 TRP B C 1
ATOM 3021 O O . TRP B 1 154 ? -15.352 -9.219 -1.3 1 97.38 154 TRP B O 1
ATOM 3031 N N . ASN B 1 155 ? -16.5 -7.625 -2.309 1 97.06 155 ASN B N 1
ATOM 3032 C CA . ASN B 1 155 ? -17.688 -8.461 -2.449 1 97.06 155 ASN B CA 1
ATOM 3033 C C . ASN B 1 155 ? -17.688 -9.227 -3.768 1 97.06 155 ASN B C 1
ATOM 3035 O O . ASN B 1 155 ? -16.703 -9.172 -4.516 1 97.06 155 ASN B O 1
ATOM 3039 N N . ARG B 1 156 ? -18.75 -9.961 -4.039 1 96.81 156 ARG B N 1
ATOM 3040 C CA . ARG B 1 156 ? -18.797 -10.836 -5.203 1 96.81 156 ARG B CA 1
ATOM 3041 C C . ARG B 1 156 ? -18.703 -10.039 -6.5 1 96.81 156 ARG B C 1
ATOM 3043 O O . ARG B 1 156 ? -17.984 -10.414 -7.418 1 96.81 156 ARG B O 1
ATOM 3050 N N . SER B 1 157 ? -19.438 -8.898 -6.535 1 97.62 157 SER B N 1
ATOM 3051 C CA . SER B 1 157 ? -19.453 -8.094 -7.75 1 97.62 157 SER B CA 1
ATOM 3052 C C . SER B 1 157 ? -18.078 -7.508 -8.047 1 97.62 157 SER B C 1
ATOM 3054 O O . SER B 1 157 ? -17.672 -7.41 -9.203 1 97.62 157 SER B O 1
ATOM 3056 N N . GLN B 1 158 ? -17.375 -7.082 -7.027 1 98.06 158 GLN B N 1
ATOM 3057 C CA . GLN B 1 158 ? -16.031 -6.539 -7.176 1 98.06 158 GLN B CA 1
ATOM 3058 C C . GLN B 1 158 ? -15.039 -7.625 -7.582 1 98.06 158 GLN B C 1
ATOM 3060 O O . GLN B 1 158 ? -14.188 -7.402 -8.438 1 98.06 158 GLN B O 1
ATOM 3065 N N . THR B 1 159 ? -15.18 -8.812 -7.02 1 98.25 159 THR B N 1
ATOM 3066 C CA . THR B 1 159 ? -14.344 -9.945 -7.402 1 98.25 159 THR B CA 1
ATOM 3067 C C . THR B 1 159 ? -14.594 -10.328 -8.859 1 98.25 159 THR B C 1
ATOM 3069 O O . THR B 1 159 ? -13.656 -10.664 -9.586 1 98.25 159 THR B O 1
ATOM 3072 N N . ASP B 1 160 ? -15.852 -10.289 -9.25 1 98.19 160 ASP B N 1
ATOM 3073 C CA . ASP B 1 160 ? -16.203 -10.594 -10.633 1 98.19 160 ASP B CA 1
ATOM 3074 C C . ASP B 1 160 ? -15.531 -9.617 -11.602 1 98.19 160 ASP B C 1
ATOM 3076 O O . ASP B 1 160 ? -15.094 -10.016 -12.68 1 98.19 160 ASP B O 1
ATOM 3080 N N . LEU B 1 161 ? -15.484 -8.406 -11.227 1 98.62 161 LEU B N 1
ATOM 3081 C CA . LEU B 1 161 ? -14.805 -7.41 -12.055 1 98.62 161 LEU B CA 1
ATOM 3082 C C . LEU B 1 161 ? -13.32 -7.75 -12.195 1 98.62 161 LEU B C 1
ATOM 3084 O O . LEU B 1 161 ? -12.781 -7.734 -13.305 1 98.62 161 LEU B O 1
ATOM 3088 N N . PHE B 1 162 ? -12.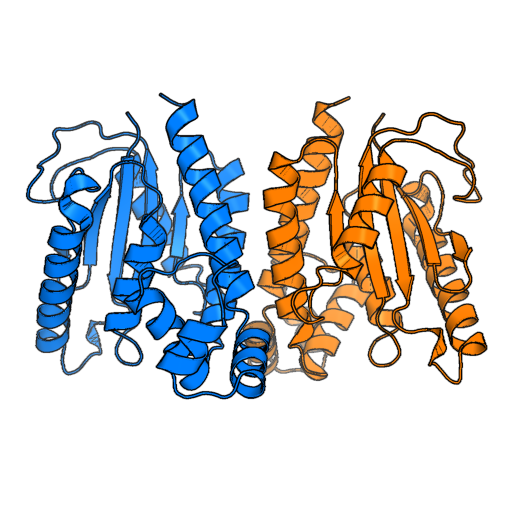711 -8.039 -11.125 1 98.75 162 PHE B N 1
ATOM 3089 C CA . PHE B 1 162 ? -11.297 -8.398 -11.156 1 98.75 162 PHE B CA 1
ATOM 3090 C C . PHE B 1 162 ? -11.078 -9.648 -12.008 1 98.75 162 PHE B C 1
ATOM 3092 O O . PHE B 1 162 ? -10.133 -9.695 -12.797 1 98.75 162 PHE B O 1
ATOM 3099 N N . GLU B 1 163 ? -11.945 -10.609 -11.836 1 98.25 163 GLU B N 1
ATOM 3100 C CA . GLU B 1 163 ? -11.867 -11.836 -12.625 1 98.25 163 GLU B CA 1
ATOM 3101 C C . GLU B 1 163 ? -11.992 -11.531 -14.117 1 98.25 163 GLU B C 1
ATOM 3103 O O . GLU B 1 163 ? -11.312 -12.156 -14.938 1 98.25 163 GLU B O 1
ATOM 3108 N N . THR B 1 164 ? -12.852 -10.656 -14.438 1 98.5 164 THR B N 1
ATOM 3109 C CA . THR B 1 164 ? -13.016 -10.258 -15.836 1 98.5 164 THR B CA 1
ATOM 3110 C C . THR B 1 164 ? -11.734 -9.625 -16.375 1 98.5 164 THR B C 1
ATOM 3112 O O . THR B 1 164 ? -11.312 -9.93 -17.5 1 98.5 164 THR B O 1
ATOM 3115 N N . LEU B 1 165 ? -11.125 -8.742 -15.586 1 98.69 165 LEU B N 1
ATOM 3116 C CA . LEU B 1 165 ? -9.859 -8.148 -16 1 98.69 165 LEU B CA 1
ATOM 3117 C C . LEU B 1 165 ? -8.812 -9.234 -16.25 1 98.69 165 LEU B C 1
ATOM 3119 O O . LEU B 1 165 ? -8.148 -9.234 -17.281 1 98.69 165 LEU B O 1
ATOM 3123 N N . ILE B 1 166 ? -8.734 -10.18 -15.328 1 98.31 166 ILE B N 1
ATOM 3124 C CA . ILE B 1 166 ? -7.754 -11.258 -15.406 1 98.31 166 ILE B CA 1
ATOM 3125 C C . ILE B 1 166 ? -8.023 -12.109 -16.641 1 98.31 166 ILE B C 1
ATOM 3127 O O . ILE B 1 166 ? -7.09 -12.477 -17.359 1 98.31 166 ILE B O 1
ATOM 3131 N N . SER B 1 167 ? -9.289 -12.414 -16.906 1 97.12 167 SER B N 1
ATOM 3132 C CA . SER B 1 167 ? -9.656 -13.234 -18.062 1 97.12 167 SER B CA 1
ATOM 3133 C C . SER B 1 167 ? -9.25 -12.562 -19.359 1 97.12 167 SER B C 1
ATOM 3135 O O . SER B 1 167 ? -9.016 -13.234 -20.375 1 97.12 167 SER B O 1
ATOM 3137 N N . LYS B 1 168 ? -9.141 -11.258 -19.344 1 97.31 168 LYS B N 1
ATOM 3138 C CA . LYS B 1 168 ? -8.75 -10.5 -20.531 1 97.31 168 LYS B CA 1
ATOM 3139 C C . LYS B 1 168 ? -7.262 -10.164 -20.516 1 97.31 168 LYS B C 1
ATOM 3141 O O . LYS B 1 168 ? -6.777 -9.406 -21.359 1 97.31 168 LYS B O 1
ATOM 3146 N N . LYS B 1 169 ? -6.551 -10.711 -19.531 1 97.25 169 LYS B N 1
ATOM 3147 C CA . LYS B 1 169 ? -5.113 -10.531 -19.359 1 97.25 169 LYS B CA 1
ATOM 3148 C C . LYS B 1 169 ? -4.77 -9.062 -19.125 1 97.25 169 LYS B C 1
ATOM 3150 O O . LYS B 1 169 ? -3.742 -8.57 -19.594 1 97.25 169 LYS B O 1
ATOM 3155 N N . ILE B 1 170 ? -5.773 -8.391 -18.453 1 98.12 170 ILE B N 1
ATOM 3156 C CA . ILE B 1 170 ? -5.555 -7.012 -18.047 1 98.12 170 ILE B CA 1
ATOM 3157 C C . ILE B 1 170 ? -5.062 -6.969 -16.594 1 98.12 170 ILE B C 1
ATOM 3159 O O . ILE B 1 170 ? -5.797 -7.32 -15.672 1 98.12 170 ILE B O 1
ATOM 3163 N N . TYR B 1 171 ? -3.82 -6.516 -16.406 1 98.44 171 TYR B N 1
ATOM 3164 C CA . TYR B 1 171 ? -3.227 -6.484 -15.07 1 98.44 171 TYR B CA 1
ATOM 3165 C C . TYR B 1 171 ? -2.496 -5.168 -14.828 1 98.44 171 TYR B C 1
ATOM 3167 O O . TYR B 1 171 ? -1.36 -5.164 -14.352 1 98.44 171 TYR B O 1
ATOM 3175 N N . GLN B 1 172 ? -3.066 -4.09 -15.258 1 97.38 172 GLN B N 1
ATOM 3176 C CA . GLN B 1 172 ? -2.586 -2.727 -15.055 1 97.38 172 GLN B CA 1
ATOM 3177 C C . GLN B 1 172 ? -3.742 -1.777 -14.75 1 97.38 172 GLN B C 1
ATOM 3179 O O . GLN B 1 172 ? -4.875 -2.01 -15.18 1 97.38 172 GLN B O 1
ATOM 3184 N N . GLU B 1 173 ? -3.426 -0.705 -14.086 1 96.25 173 GLU B N 1
ATOM 3185 C CA . GLU B 1 173 ? -4.484 0.17 -13.594 1 96.25 173 GLU B CA 1
ATOM 3186 C C . GLU B 1 173 ? -5.047 1.043 -14.711 1 96.25 173 GLU B C 1
ATOM 3188 O O . GLU B 1 173 ? -6.172 1.537 -14.617 1 96.25 173 GLU B O 1
ATOM 3193 N N . ASP B 1 174 ? -4.305 1.301 -15.805 1 96.06 174 ASP B N 1
ATOM 3194 C CA . ASP B 1 174 ? -4.707 2.25 -16.844 1 96.06 174 ASP B CA 1
ATOM 3195 C C . ASP B 1 174 ? -5.434 1.545 -17.984 1 96.06 174 ASP B C 1
ATOM 3197 O O . ASP B 1 174 ? -5.27 1.91 -19.156 1 96.06 174 ASP B O 1
ATOM 3201 N N . PHE B 1 175 ? -6.242 0.583 -17.703 1 96.88 175 PHE B N 1
ATOM 3202 C CA . PHE B 1 175 ? -7.004 -0.107 -18.75 1 96.88 175 PHE B CA 1
ATOM 3203 C C . PHE B 1 175 ? -8.195 0.73 -19.188 1 96.88 175 PHE B C 1
ATOM 3205 O O . PHE B 1 175 ? -8.664 1.594 -18.453 1 96.88 175 PHE B O 1
ATOM 3212 N N . THR B 1 176 ? -8.633 0.536 -20.438 1 96.75 176 THR B N 1
ATOM 3213 C CA . THR B 1 176 ? -9.836 1.18 -20.953 1 96.75 176 THR B CA 1
ATOM 3214 C C . THR B 1 176 ? -11.086 0.575 -20.312 1 96.75 176 THR B C 1
ATOM 3216 O O . THR B 1 176 ? -11.289 -0.64 -20.375 1 96.75 176 THR B O 1
ATOM 3219 N N . GLN B 1 177 ? -11.945 1.394 -19.844 1 96.56 177 GLN B N 1
ATOM 3220 C CA . GLN B 1 177 ? -13.039 0.926 -19 1 96.56 177 GLN B CA 1
ATOM 3221 C C . GLN B 1 177 ? -14.219 0.456 -19.844 1 96.56 177 GLN B C 1
ATOM 3223 O O . GLN B 1 177 ? -14.867 -0.543 -19.516 1 96.56 177 GLN B O 1
ATOM 3228 N N . LYS B 1 178 ? -14.461 1.095 -20.938 1 96.69 178 LYS B N 1
ATOM 3229 C CA . LYS B 1 178 ? -15.688 0.893 -21.719 1 96.69 178 LYS B CA 1
ATOM 3230 C C . LYS B 1 178 ? -15.812 -0.558 -22.172 1 96.69 178 LYS B C 1
ATOM 3232 O O . LYS B 1 178 ? -16.844 -1.195 -21.938 1 96.69 178 LYS B O 1
ATOM 3237 N N . PRO B 1 179 ? -14.805 -1.138 -22.781 1 97.38 179 PRO B N 1
ATOM 3238 C CA . PRO B 1 179 ? -14.938 -2.529 -23.234 1 97.38 179 PRO B CA 1
ATOM 3239 C C . PRO B 1 179 ? -15.211 -3.488 -22.078 1 97.38 179 PRO B C 1
ATOM 3241 O O . PRO B 1 179 ? -15.914 -4.488 -22.25 1 97.38 179 PRO B O 1
ATOM 3244 N N . ILE B 1 180 ? -14.656 -3.277 -20.891 1 98 180 ILE B N 1
ATOM 3245 C CA . ILE B 1 180 ? -14.852 -4.137 -19.734 1 98 180 ILE B CA 1
ATOM 3246 C C . ILE B 1 180 ? -16.281 -3.988 -19.203 1 98 180 ILE B C 1
ATOM 3248 O O . ILE B 1 180 ? -16.922 -4.98 -18.875 1 98 180 ILE B O 1
ATOM 3252 N N . ALA B 1 181 ? -16.719 -2.758 -19.109 1 98.06 181 ALA B N 1
ATOM 3253 C CA . ALA B 1 181 ? -18.094 -2.5 -18.688 1 98.06 181 ALA B CA 1
ATOM 3254 C C . ALA B 1 181 ? -19.094 -3.229 -19.578 1 98.06 181 ALA B C 1
ATOM 3256 O O . ALA B 1 181 ? -20.047 -3.844 -19.094 1 98.06 181 ALA B O 1
ATOM 3257 N N . GLU B 1 182 ? -18.844 -3.162 -20.875 1 97.69 182 GLU B N 1
ATOM 3258 C CA . GLU B 1 182 ? -19.719 -3.812 -21.844 1 97.69 182 GLU B CA 1
ATOM 3259 C C . GLU B 1 182 ? -19.703 -5.328 -21.672 1 97.69 182 GLU B C 1
ATOM 3261 O O . GLU B 1 182 ? -20.766 -5.969 -21.688 1 97.69 182 GLU B O 1
ATOM 3266 N N . LYS B 1 183 ? -18.531 -5.852 -21.484 1 97.5 183 LYS B N 1
ATOM 3267 C CA . LYS B 1 183 ? -18.406 -7.293 -21.281 1 97.5 183 LYS B CA 1
ATOM 3268 C C . LYS B 1 183 ? -19.188 -7.738 -20.047 1 97.5 183 LYS B C 1
ATOM 3270 O O . LYS B 1 183 ? -19.766 -8.828 -20.031 1 97.5 183 LYS B O 1
ATOM 3275 N N . MET B 1 184 ? -19.219 -6.883 -19.047 1 98.12 184 MET B N 1
ATOM 3276 C CA . MET B 1 184 ? -19.859 -7.227 -17.781 1 98.12 184 MET B CA 1
ATOM 3277 C C . MET B 1 184 ? -21.328 -6.809 -17.797 1 98.12 184 MET B C 1
ATOM 3279 O O . MET B 1 184 ? -22.047 -7.012 -16.812 1 98.12 184 MET B O 1
ATOM 3283 N N . LYS B 1 185 ? -21.734 -6.176 -18.891 1 98.25 185 LYS B N 1
ATOM 3284 C CA . LYS B 1 185 ? -23.109 -5.711 -19.047 1 98.25 185 LYS B CA 1
ATOM 3285 C C . LYS B 1 185 ? -23.469 -4.711 -17.969 1 98.25 185 LYS B C 1
ATOM 3287 O O . LYS B 1 185 ? -24.531 -4.82 -17.344 1 98.25 185 LYS B O 1
ATOM 3292 N N . LEU B 1 186 ? -22.578 -3.807 -17.719 1 98 186 LEU B N 1
ATOM 3293 C CA . LEU B 1 186 ? -22.797 -2.725 -16.766 1 98 186 LEU B CA 1
ATOM 3294 C C . LEU B 1 186 ? -22.828 -1.374 -17.469 1 98 186 LEU B C 1
ATOM 3296 O O . LEU B 1 186 ? -22.141 -1.175 -18.469 1 98 186 LEU B O 1
ATOM 3300 N N . SER B 1 187 ? -23.656 -0.458 -16.969 1 97.81 187 SER B N 1
ATOM 3301 C CA . SER B 1 187 ? -23.531 0.936 -17.375 1 97.81 187 SER B CA 1
ATOM 3302 C C . SER B 1 187 ? -22.188 1.519 -16.969 1 97.81 187 SER B C 1
ATOM 3304 O O . SER B 1 187 ? -21.531 1.001 -16.062 1 97.81 187 SER B O 1
ATOM 3306 N N . GLN B 1 188 ? -21.828 2.549 -17.719 1 96.12 188 GLN B N 1
ATOM 3307 C CA . GLN B 1 188 ? -20.578 3.211 -17.375 1 96.12 188 GLN B CA 1
ATOM 3308 C C . GLN B 1 188 ? -20.578 3.697 -15.93 1 96.12 188 GLN B C 1
ATOM 3310 O O . GLN B 1 188 ? -19.562 3.592 -15.227 1 96.12 188 GLN B O 1
ATOM 3315 N N . SER B 1 189 ? -21.672 4.238 -15.516 1 96.25 189 SER B N 1
ATOM 3316 C CA . SER B 1 189 ? -21.797 4.758 -14.156 1 96.25 189 SER B CA 1
ATOM 3317 C C . SER B 1 189 ? -21.672 3.643 -13.125 1 96.25 189 SER B C 1
ATOM 3319 O O . SER B 1 189 ? -20.984 3.793 -12.109 1 96.25 189 SER B O 1
ATOM 3321 N N . ALA B 1 190 ? -22.344 2.537 -13.32 1 97.44 190 ALA B N 1
ATOM 3322 C CA . ALA B 1 190 ? -22.297 1.394 -12.414 1 97.44 190 ALA B CA 1
ATOM 3323 C C . ALA B 1 190 ? -20.891 0.8 -12.367 1 97.44 190 ALA B C 1
ATOM 3325 O O . ALA B 1 190 ? -20.406 0.415 -11.297 1 97.44 190 ALA B O 1
ATOM 3326 N N . PHE B 1 191 ? -20.266 0.727 -13.562 1 97.88 191 PHE B N 1
ATOM 3327 C CA . PHE B 1 191 ? -18.906 0.207 -13.664 1 97.88 191 PHE B CA 1
ATOM 3328 C C . PHE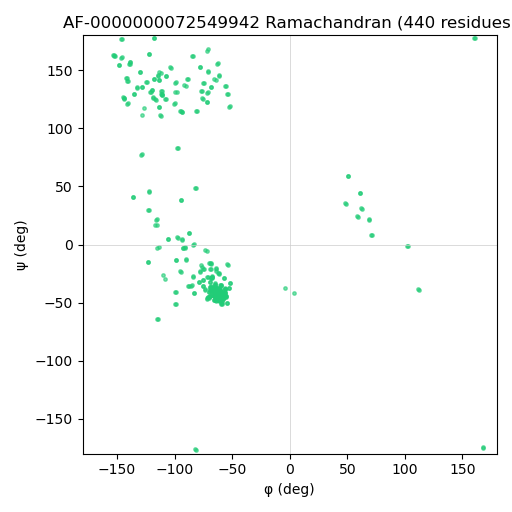 B 1 191 ? -17.938 1.085 -12.883 1 97.88 191 PHE B C 1
ATOM 3330 O O . PHE B 1 191 ? -17.125 0.581 -12.102 1 97.88 191 PHE B O 1
ATOM 3337 N N . THR B 1 192 ? -18.031 2.375 -13.039 1 95.69 192 THR B N 1
ATOM 3338 C CA . THR B 1 192 ? -17.125 3.314 -12.367 1 95.69 192 THR B CA 1
ATOM 3339 C C . THR B 1 192 ? -17.328 3.268 -10.859 1 95.69 192 THR B C 1
ATOM 3341 O O . THR B 1 192 ? -16.359 3.34 -10.094 1 95.69 192 THR B O 1
ATOM 3344 N N . LYS B 1 193 ? -18.531 3.18 -10.445 1 96.69 193 LYS B N 1
ATOM 3345 C CA . LYS B 1 193 ? -18.828 3.076 -9.023 1 96.69 193 LYS B CA 1
ATOM 3346 C C . LYS B 1 193 ? -18.188 1.828 -8.422 1 96.69 193 LYS B C 1
ATOM 3348 O O . LYS B 1 193 ? -17.625 1.879 -7.32 1 96.69 193 LYS B O 1
ATOM 3353 N N . ARG B 1 194 ? -18.281 0.701 -9.086 1 97.25 194 ARG B N 1
ATOM 3354 C CA . ARG B 1 194 ? -17.688 -0.555 -8.633 1 97.25 194 ARG B CA 1
ATOM 3355 C C . ARG B 1 194 ? -16.172 -0.469 -8.609 1 97.25 194 ARG B C 1
ATOM 3357 O O . ARG B 1 194 ? -15.523 -0.979 -7.688 1 97.25 194 ARG B O 1
ATOM 3364 N N . LEU B 1 195 ? -15.648 0.146 -9.664 1 96.75 195 LEU B N 1
ATOM 3365 C CA . LEU B 1 195 ? -14.211 0.344 -9.742 1 96.75 195 LEU B CA 1
ATOM 3366 C C . LEU B 1 195 ? -13.711 1.186 -8.57 1 96.75 195 LEU B C 1
ATOM 3368 O O . LEU B 1 195 ? -12.727 0.833 -7.918 1 96.75 195 LEU B O 1
ATOM 3372 N N . LYS B 1 196 ? -14.422 2.215 -8.266 1 95.5 196 LYS B N 1
ATOM 3373 C CA . LYS B 1 196 ? -14.07 3.125 -7.18 1 95.5 196 LYS B CA 1
ATOM 3374 C C . LYS B 1 196 ? -14.125 2.414 -5.828 1 95.5 196 LYS B C 1
ATOM 3376 O O . LYS B 1 196 ? -13.172 2.475 -5.051 1 95.5 196 LYS B O 1
ATOM 3381 N N . SER B 1 197 ? -15.156 1.729 -5.59 1 96.5 197 SER B N 1
ATOM 3382 C CA . SER B 1 197 ? -15.383 1.128 -4.277 1 96.5 197 SER B CA 1
ATOM 3383 C C . SER B 1 197 ? -14.492 -0.091 -4.07 1 96.5 197 SER B C 1
ATOM 3385 O O . SER B 1 197 ? -14.219 -0.477 -2.932 1 96.5 197 SER B O 1
ATOM 3387 N N . SER B 1 198 ? -14 -0.69 -5.141 1 97.69 198 SER B N 1
ATOM 3388 C CA . SER B 1 198 ? -13.227 -1.922 -5.031 1 97.69 198 SER B CA 1
ATOM 3389 C C . SER B 1 198 ? -11.758 -1.627 -4.73 1 97.69 198 SER B C 1
ATOM 3391 O O . SER B 1 198 ? -11.047 -2.477 -4.191 1 97.69 198 SER B O 1
ATOM 3393 N N . GLY B 1 199 ? -11.281 -0.475 -5.145 1 98.06 199 GLY B N 1
ATOM 3394 C CA . GLY B 1 199 ? -9.859 -0.188 -5.027 1 98.06 199 GLY B CA 1
ATOM 3395 C C . GLY B 1 199 ? -9 -1.03 -5.953 1 98.06 199 GLY B C 1
ATOM 3396 O O . GLY B 1 199 ? -7.809 -1.203 -5.711 1 98.06 199 GLY B O 1
ATOM 3397 N N . ILE B 1 200 ? -9.609 -1.565 -7.039 1 98.44 200 ILE B N 1
ATOM 3398 C CA . ILE B 1 200 ? -8.93 -2.486 -7.938 1 98.44 200 ILE B CA 1
ATOM 3399 C C . ILE B 1 200 ? -7.742 -1.781 -8.594 1 98.44 200 ILE B C 1
ATOM 3401 O O . ILE B 1 200 ? -6.676 -2.375 -8.766 1 98.44 200 ILE B O 1
ATOM 3405 N N . LYS B 1 201 ? -7.918 -0.542 -8.953 1 98 201 LYS B N 1
ATOM 3406 C CA . LYS B 1 201 ? -6.816 0.181 -9.586 1 98 201 LYS B CA 1
ATOM 3407 C C . LYS B 1 201 ? -5.637 0.33 -8.625 1 98 201 LYS B C 1
ATOM 3409 O O . LYS B 1 201 ? -4.48 0.209 -9.039 1 98 201 LYS B O 1
ATOM 3414 N N . LEU B 1 202 ? -5.941 0.632 -7.344 1 98.25 202 LEU B N 1
ATOM 3415 C CA . LEU B 1 202 ? -4.891 0.713 -6.332 1 98.25 202 LEU B CA 1
ATOM 3416 C C . LEU B 1 202 ? -4.23 -0.646 -6.125 1 98.25 202 LEU B C 1
ATOM 3418 O O . LEU B 1 202 ? -3.012 -0.729 -5.957 1 98.25 202 LEU B O 1
ATOM 3422 N N . TYR B 1 203 ? -5.059 -1.75 -6.133 1 98.69 203 TYR B N 1
ATOM 3423 C CA . TYR B 1 203 ? -4.547 -3.113 -6.055 1 98.69 203 TYR B CA 1
ATOM 3424 C C . TYR B 1 203 ? -3.523 -3.375 -7.156 1 98.69 203 TYR B C 1
ATOM 3426 O O . TYR B 1 203 ? -2.396 -3.795 -6.875 1 98.69 203 TYR B O 1
ATOM 3434 N N . LEU B 1 204 ? -3.904 -3.051 -8.359 1 98.75 204 LEU B N 1
ATOM 3435 C CA . LEU B 1 204 ? -3.059 -3.303 -9.523 1 98.75 204 LEU B CA 1
ATOM 3436 C C . LEU B 1 204 ? -1.806 -2.434 -9.484 1 98.75 204 LEU B C 1
ATOM 3438 O O . LEU B 1 204 ? -0.714 -2.895 -9.82 1 98.75 204 LEU B O 1
ATOM 3442 N N . ARG B 1 205 ? -1.951 -1.247 -9.039 1 98.31 205 ARG B N 1
ATOM 3443 C CA . ARG B 1 205 ? -0.821 -0.334 -8.898 1 98.31 205 ARG B CA 1
ATOM 3444 C C . ARG B 1 205 ? 0.215 -0.889 -7.93 1 98.31 205 ARG B C 1
ATOM 3446 O O . ARG B 1 205 ? 1.415 -0.864 -8.211 1 98.31 205 ARG B O 1
ATOM 3453 N N . ASN B 1 206 ? -0.255 -1.354 -6.801 1 98.62 206 ASN B N 1
ATOM 3454 C CA . ASN B 1 206 ? 0.634 -1.919 -5.789 1 98.62 206 ASN B CA 1
ATOM 3455 C C . ASN B 1 206 ? 1.371 -3.148 -6.316 1 98.62 206 ASN B C 1
ATOM 3457 O O . ASN B 1 206 ? 2.578 -3.289 -6.109 1 98.62 206 ASN B O 1
ATOM 3461 N N . ARG B 1 207 ? 0.639 -3.998 -7.02 1 98.75 207 ARG B N 1
ATOM 3462 C CA . ARG B 1 207 ? 1.24 -5.215 -7.555 1 98.75 207 ARG B CA 1
ATOM 3463 C C . ARG B 1 207 ? 2.281 -4.887 -8.617 1 98.75 207 ARG B C 1
ATOM 3465 O O . ARG B 1 207 ? 3.352 -5.5 -8.656 1 98.75 207 ARG B O 1
ATOM 3472 N N . GLN B 1 208 ? 1.985 -3.922 -9.414 1 98.25 208 GLN B N 1
ATOM 3473 C CA . GLN B 1 208 ? 2.93 -3.508 -10.445 1 98.25 208 GLN B CA 1
ATOM 3474 C C . GLN B 1 208 ? 4.176 -2.879 -9.828 1 98.25 208 GLN B C 1
ATOM 3476 O O . GLN B 1 208 ? 5.293 -3.129 -10.281 1 98.25 208 GLN B O 1
ATOM 3481 N N . THR B 1 209 ? 3.951 -2.035 -8.844 1 98.38 209 THR B N 1
ATOM 3482 C CA . THR B 1 209 ? 5.078 -1.401 -8.164 1 98.38 209 THR B CA 1
ATOM 3483 C C . THR B 1 209 ? 5.977 -2.449 -7.516 1 98.38 209 THR B C 1
ATOM 3485 O O . THR B 1 209 ? 7.199 -2.404 -7.664 1 98.38 209 THR B O 1
ATOM 3488 N N . ALA B 1 210 ? 5.375 -3.41 -6.824 1 98.56 210 ALA B N 1
ATOM 3489 C CA . ALA B 1 210 ? 6.133 -4.496 -6.203 1 98.56 210 ALA B CA 1
ATOM 3490 C C . ALA B 1 210 ? 6.91 -5.289 -7.25 1 98.56 210 ALA B C 1
ATOM 3492 O O . ALA B 1 210 ? 8.094 -5.586 -7.062 1 98.56 210 ALA B O 1
ATOM 3493 N N . MET B 1 211 ? 6.305 -5.578 -8.352 1 98.44 211 MET B N 1
ATOM 3494 C CA . MET B 1 211 ? 6.941 -6.367 -9.398 1 98.44 211 MET B CA 1
ATOM 3495 C C . MET B 1 211 ? 8.133 -5.621 -10 1 98.44 211 MET B C 1
ATOM 3497 O O . MET B 1 211 ? 9.18 -6.215 -10.25 1 98.44 211 MET B O 1
ATOM 3501 N N . ASN B 1 212 ? 7.914 -4.324 -10.25 1 97.62 212 ASN B N 1
ATOM 3502 C CA . ASN B 1 212 ? 9 -3.52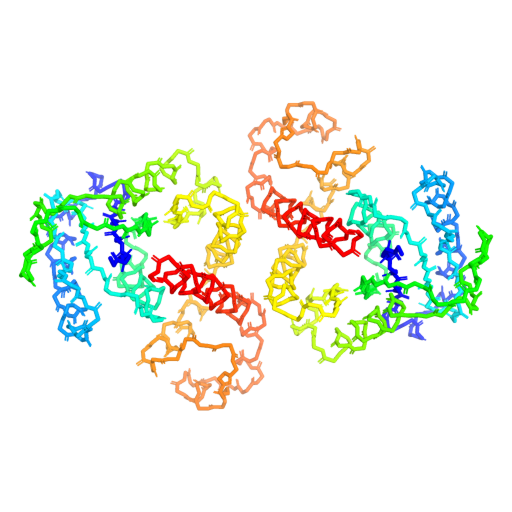1 -10.797 1 97.62 212 ASN B CA 1
ATOM 3503 C C . ASN B 1 212 ? 10.219 -3.516 -9.875 1 97.62 212 ASN B C 1
ATOM 3505 O O . ASN B 1 212 ? 11.352 -3.586 -10.344 1 97.62 212 ASN B O 1
ATOM 3509 N N . LEU B 1 213 ? 9.977 -3.422 -8.609 1 97.44 213 LEU B N 1
ATOM 3510 C CA . LEU B 1 213 ? 11.07 -3.453 -7.648 1 97.44 213 LEU B CA 1
ATOM 3511 C C . LEU B 1 213 ? 11.789 -4.797 -7.688 1 97.44 213 LEU B C 1
ATOM 3513 O O . LEU B 1 213 ? 13.023 -4.844 -7.68 1 97.44 213 LEU B O 1
ATOM 3517 N N . ILE B 1 214 ? 11.008 -5.84 -7.75 1 97.81 214 ILE B N 1
ATOM 3518 C CA . ILE B 1 214 ? 11.578 -7.18 -7.773 1 97.81 214 ILE B CA 1
ATOM 3519 C C . ILE B 1 214 ? 12.43 -7.352 -9.031 1 97.81 214 ILE B C 1
ATOM 3521 O O . ILE B 1 214 ? 13.547 -7.875 -8.961 1 97.81 214 ILE B O 1
ATOM 3525 N N . LEU B 1 215 ? 11.961 -6.887 -10.156 1 97.19 215 LEU B N 1
ATOM 3526 C CA . LEU B 1 215 ? 12.68 -7.027 -11.414 1 97.19 215 LEU B CA 1
ATOM 3527 C C . LEU B 1 215 ? 13.953 -6.191 -11.414 1 97.19 215 LEU B C 1
ATOM 3529 O O . LEU B 1 215 ? 14.984 -6.617 -11.945 1 97.19 215 LEU B O 1
ATOM 3533 N N . GLN B 1 216 ? 13.859 -5.027 -10.836 1 94.75 216 GLN B N 1
ATOM 3534 C CA . GLN B 1 216 ? 15.047 -4.188 -10.727 1 94.75 216 GLN B CA 1
ATOM 3535 C C . GLN B 1 216 ? 16.125 -4.867 -9.883 1 94.75 216 GLN B C 1
ATOM 3537 O O . GLN B 1 216 ? 17.312 -4.797 -10.211 1 94.75 216 GLN B O 1
ATOM 3542 N N . LEU B 1 217 ? 15.695 -5.484 -8.82 1 92.94 217 LEU B N 1
ATOM 3543 C CA . LEU B 1 217 ? 16.609 -6.199 -7.945 1 92.94 217 LEU B CA 1
ATOM 3544 C C . LEU B 1 217 ? 17.25 -7.375 -8.672 1 92.94 217 LEU B C 1
ATOM 3546 O O . LEU B 1 217 ? 18.422 -7.699 -8.43 1 92.94 217 LEU B O 1
ATOM 3550 N N . SER B 1 218 ? 16.5 -7.996 -9.484 1 92.38 218 SER B N 1
ATOM 3551 C CA . SER B 1 218 ? 16.969 -9.188 -10.195 1 92.38 218 SER B CA 1
ATOM 3552 C C . SER B 1 218 ? 18.047 -8.828 -11.219 1 92.38 218 SER B C 1
ATOM 3554 O O . SER B 1 218 ? 18.859 -9.672 -11.586 1 92.38 218 SER B O 1
ATOM 3556 N N . GLN B 1 219 ? 18 -7.598 -11.766 1 85.06 219 GLN B N 1
ATOM 3557 C CA . GLN B 1 219 ? 18.953 -7.137 -12.773 1 85.06 219 GLN B CA 1
ATOM 3558 C C . GLN B 1 219 ? 20.234 -6.629 -12.125 1 85.06 219 GLN B C 1
ATOM 3560 O O . GLN B 1 219 ? 21.297 -6.629 -12.75 1 85.06 219 GLN B O 1
ATOM 3565 N N . LYS B 1 220 ? 20.219 -5.879 -11.023 1 68.19 220 LYS B N 1
ATOM 3566 C CA . LYS B 1 220 ? 21.406 -5.305 -10.383 1 68.19 220 LYS B CA 1
ATOM 3567 C C . LYS B 1 220 ? 22.422 -6.383 -10.039 1 68.19 220 LYS B C 1
ATOM 3569 O O . LYS B 1 220 ? 23.625 -6.125 -10.039 1 68.19 220 LYS B O 1
ATOM 3574 N N . GLU B 1 221 ? 22.031 -7.535 -9.469 1 55.91 221 GLU B N 1
ATOM 3575 C CA . GLU B 1 221 ? 23 -8.531 -9.016 1 55.91 221 GLU B CA 1
ATOM 3576 C C . GLU B 1 221 ? 23.453 -9.422 -10.164 1 55.91 221 GLU B C 1
ATOM 3578 O O . GLU B 1 221 ? 24.25 -10.336 -9.969 1 55.91 221 GLU B O 1
ATOM 3583 N N . GLY B 1 222 ? 22.953 -9.211 -11.438 1 41.56 222 GLY B N 1
ATOM 3584 C CA . GLY B 1 222 ? 23.703 -9.844 -12.508 1 41.56 222 GLY B CA 1
ATOM 3585 C C . GLY B 1 222 ? 24.828 -8.969 -13.039 1 41.56 222 GLY B C 1
ATOM 3586 O O . GLY B 1 222 ? 24.812 -7.75 -12.875 1 41.56 222 GLY B O 1
#

Sequence (444 aa):
MNYIAIIGDIVNSKQTSNRSSIQERLKQQLNRINHSFAQDFASPFTITKGDEFQALCKPNPYIFFIIDQIQLAFRDEVEIRFGIGLGEILTAIDPKLSIGADGPAYWEARKAIDFIHDNHDYGTSKIAFSSEYKQIDRVINPLLTSSDFIKAAWNRSQTDLFETLISKKIYQEDFTQKPIAEKMKLSQSAFTKRLKSSGIKLYLRNRQTAMNLILQLSQKEGMNYIAIIGDIVNSKQTSNRSSIQERLKQQLNRINHSFAQDFASPFTITKGDEFQALCKPNPYIFFIIDQIQLAFRDEVEIRFGIGLGEILTAIDPKLSIGADGPAYWEARKAIDFIHDNHDYGTSKIAFSSEYKQIDRVINPLLTSSDFIKAAWNRSQTDLFETLISKKIYQEDFTQKPIAEKMKLSQSAFTKRLKSSGIKLYLRNRQTAMNLILQLSQKEG

Nearest PDB structures (foldseek):
  4wp9-assembly1_B  TM=7.694E-01  e=3.945E-04  Mycobacterium avium
  4wp3-assembly1_A  TM=6.681E-01  e=1.461E-03  Mycobacterium avium
  4wp3-assembly5_E  TM=6.984E-01  e=4.562E-03  Mycobacterium avium
  3ofg-assembly1_B  TM=5.001E-01  e=1.596E-02  Caenorhabditis elegans
  3fot-assembly1_A  TM=2.517E-01  e=4.476E+00  Fusarium sporotrichioides

Secondary structure (DSSP, 8-state):
--EEEEEEEETTGGG-TTHHHHHHHHHHHHHHHHHHTGGGEEEEEEEEETTEEEEEE-S-TTHHHHHHHHHHHTTTT--EEEEEEEE---S---SS--SS--SHHHHHHHHHHHHHHH--TTTT--EEEE-S-HHHHHHHHHHHHHHHHHHHT--HHHHHHHHHHHHTT--STT--HHHHHHHTT--HHHHHHHHHHHTHHHHHHHHHHHHHHHHHHHHHT-/-EEEEEEEEETTGGG-TTHHHHHHHHHHHHHHHHHHTGGGEEEEEEEEETTEEEEEE-S-TTHHHHHHHHHHHTTTT--EEEEEEEEE--S---SS--SS--SHHHHHHHHHHHHHHH--TTTT--EEEE-S-HHHHHHHHHHHHHHHHHHHT--HHHHHHHHHHHHTT--STT--HHHHHHHTT--HHHHHHHHHHHTHHHHHHHHHHHHHHHHHHHHHT-

pLDDT: mean 94.57, std 7.87, range [41.56, 98.88]

Radius of gyration: 23.4 Å; Cα contacts (8 Å, |Δi|>4): 775; chains: 2; bounding box: 47×69×51 Å

InterPro domains:
  IPR032580 SatD family [PF16264] (3-214)

Foldseek 3Di:
DKKKKKKKFWPPLVPAPPLVVVLVLLVVLQVVLCVVCVVQFQAGWAADDSGMIMTIGDQDLCVVLSVVSSQLSCPPNIAMAMFMFMDDWDDDGDRYHRPDIDDRRVVRSVVQRVCCVVVVPVPQQRYAYGYPPVVLSVVLRVLRSVLSNLQSPDDPVLSVLVVLCSVVVNLALPDDQVVSCVVVVHDPVRSVVSCVSSCSNSSSVSSSVSSVSSSVVNPVVD/DKKKKKKKFWPPLVPAPPLVVVLVLLVVLQVVLCVVCVVQFQAGWDADDSGMIMTIGDQDLCVVLSVVSSQLSCPPNIAMAMFMFMDDWDDDGDRYHRPDIDDRRVVRSVVFRVCCVVVVPVPQQRYAYGYPPVVVSVVLRVLRSVLSNLQSPDDPVLSVLVVLCSVVVNLALPDDQVVSCVVVVHDPVRSVVSCVSSCSNSSSVSSSVSSVSSSVVNPVVD

Organism: Streptococcus suis (strain BM407) (NCBI:txid568814)

Solvent-accessible surface area (backbone atoms only — not comparable to full-atom values): 22946 Å² total; per-residue (Å²): 110,52,30,37,17,39,33,38,36,45,52,72,50,84,74,41,93,50,44,70,59,51,40,52,50,47,52,51,53,40,51,53,49,36,62,78,43,49,89,48,35,56,10,30,61,30,78,76,44,93,54,28,32,25,28,31,25,44,80,65,89,52,62,64,59,53,52,50,52,57,50,60,76,32,57,99,74,55,51,63,33,32,3,30,5,39,24,38,65,76,48,72,73,41,62,80,40,46,65,86,53,43,34,49,7,50,54,22,7,49,50,13,34,54,46,34,73,76,57,18,73,90,71,40,31,41,56,26,54,27,46,89,52,56,76,55,32,60,52,37,36,51,33,43,34,48,29,28,44,44,57,66,67,46,52,71,72,43,46,50,50,51,49,51,33,50,76,67,71,50,80,57,56,86,62,75,59,64,68,54,23,55,74,69,72,40,53,70,68,58,38,50,51,46,47,57,75,37,41,51,47,59,33,29,44,23,52,49,44,38,46,52,52,54,50,52,56,49,53,70,81,91,109,53,30,35,17,40,34,39,35,48,52,73,49,85,74,41,93,52,44,71,60,51,42,52,50,48,50,52,55,41,50,52,50,37,62,78,42,48,88,46,35,56,10,30,62,29,80,75,45,91,54,30,31,25,27,31,25,44,81,64,90,52,61,66,59,51,51,50,54,56,50,60,74,33,58,98,75,55,50,62,34,31,3,31,5,39,24,38,65,76,49,72,75,40,62,79,40,46,63,83,54,43,35,50,7,51,53,23,6,51,51,13,35,54,45,34,72,78,57,16,73,90,70,40,32,39,54,27,54,27,45,91,52,56,75,56,33,60,53,37,34,51,33,44,35,48,30,28,46,44,58,66,69,48,50,71,71,43,45,50,51,53,49,51,32,52,76,68,72,48,81,55,55,86,61,75,59,65,69,54,22,56,74,68,71,38,52,70,67,59,38,51,52,47,47,57,76,37,42,51,47,59,33,29,45,23,52,50,45,38,46,52,52,53,50,51,54,49,54,67,80,93